Protein AF-A0A8U7MJH4-F1 (afdb_monomer)

Radius of gyration: 84.61 Å; Cα contacts (8 Å, |Δi|>4): 28; chains: 1; bounding box: 192×68×273 Å

Secondary structure (DSSP, 8-state):
--PPPPPPPPPPPPPPP-PPPPPPPP---PPPPP----------------------------------------------------------------STT--HHHHHHHHHHHHHHHHHHHHHHHHHHHHHHHHHHHHHHHHHHHHHHHHHHHHHHHHHHHHHHHHHHHHHHHHHHHHHHHHHHHHHHHHHHHHHHHHHHHHHHHHHHHHHHHHHHHHHHHHHHHHHHHHHHHHHHHHHHHHHHHHHHHHHHHHHHHHHHHHHHHHHHHHHHHHHHHHHHHHHHHHHHHHHHHHHHHHHHHHHHHHHHHHHHHHHHHHHHHHHHHHTTSTTS-----SSTTSTTTTHHHHHHHSHHHHHHHHHHHHHHHHHHHHHHHHHHHHHHHHHHHHHHHHHHHHHHHHHHHHHHHHHHHHHHHHHHHHHHHHHHHHHHHHHHHHHHHHHHHHHHHHHHHHHHHHHHHHHHHHHT--HHHHHHHHHHHHHHHHHHHHHHHHHHHHHHHHHHHHHHHHHHHHHHHHHTT--GGGGSS-------TT----SSTTTTT----

Structure (mmCIF, N/CA/C/O backbone):
data_AF-A0A8U7MJH4-F1
#
_entry.id   AF-A0A8U7MJH4-F1
#
loop_
_atom_site.group_PDB
_atom_site.id
_atom_site.type_symbol
_atom_site.label_atom_id
_atom_site.label_alt_id
_atom_site.label_comp_id
_atom_site.label_asym_id
_atom_site.label_entity_id
_atom_site.label_seq_id
_atom_site.pdbx_PDB_ins_code
_atom_site.Cartn_x
_atom_site.Cartn_y
_atom_site.Cartn_z
_atom_site.occupancy
_atom_site.B_iso_or_equiv
_atom_site.auth_seq_id
_atom_site.auth_comp_id
_atom_site.auth_asym_id
_atom_site.auth_atom_id
_atom_site.pdbx_PDB_model_num
ATOM 1 N N . MET A 1 1 ? -48.745 -32.312 51.266 1.00 41.28 1 MET A N 1
ATOM 2 C CA . MET A 1 1 ? -47.998 -32.911 50.142 1.00 41.28 1 MET A CA 1
ATOM 3 C C . MET A 1 1 ? -47.610 -31.808 49.167 1.00 41.28 1 MET A C 1
ATOM 5 O O . MET A 1 1 ? -48.481 -31.046 48.781 1.00 41.28 1 MET A O 1
ATOM 9 N N . SER A 1 2 ? -46.314 -31.743 48.843 1.00 38.47 2 SER A N 1
ATOM 10 C CA . SER A 1 2 ? -45.645 -30.949 47.789 1.00 38.47 2 SER A CA 1
ATOM 11 C C . SER A 1 2 ? -45.742 -29.407 47.838 1.00 38.47 2 SER A C 1
ATOM 13 O O . SER A 1 2 ? -46.790 -28.853 47.514 1.00 38.47 2 SER A O 1
ATOM 15 N N . PRO A 1 3 ? -44.639 -28.684 48.134 1.00 49.78 3 PRO A N 1
ATOM 16 C CA . PRO A 1 3 ? -44.556 -27.240 47.929 1.00 49.78 3 PRO A CA 1
ATOM 17 C C . PRO A 1 3 ? -44.145 -26.919 46.482 1.00 49.78 3 PRO A C 1
ATOM 19 O O . PRO A 1 3 ? -43.200 -27.500 45.945 1.00 49.78 3 PRO A O 1
ATOM 22 N N . ARG A 1 4 ? -44.866 -25.991 45.840 1.00 50.16 4 ARG A N 1
ATOM 23 C CA . ARG A 1 4 ? -44.539 -25.469 44.506 1.00 50.16 4 ARG A CA 1
ATOM 24 C C . ARG A 1 4 ? -43.528 -24.326 44.608 1.00 50.16 4 ARG A C 1
ATOM 26 O O . ARG A 1 4 ? -43.665 -23.424 45.427 1.00 50.16 4 ARG A O 1
ATOM 33 N N . LEU A 1 5 ? -42.527 -24.421 43.742 1.00 46.47 5 LEU A N 1
ATOM 34 C CA . LEU A 1 5 ? -41.413 -23.504 43.527 1.00 46.47 5 LEU A CA 1
ATOM 35 C C . LEU A 1 5 ? -41.892 -22.163 42.943 1.00 46.47 5 LEU A C 1
ATOM 37 O O . LEU A 1 5 ? -42.678 -22.150 41.997 1.00 46.47 5 LEU A O 1
ATOM 41 N N . PHE A 1 6 ? -41.366 -21.052 43.466 1.00 51.56 6 PHE A N 1
ATOM 42 C CA . PHE A 1 6 ? -41.415 -19.730 42.830 1.00 51.56 6 PHE A CA 1
ATOM 43 C C . PHE A 1 6 ? -40.125 -19.492 42.021 1.00 51.56 6 PHE A C 1
ATOM 45 O O . PHE A 1 6 ? -39.050 -19.866 42.498 1.00 51.56 6 PHE A O 1
ATOM 52 N N . PRO A 1 7 ? -40.186 -18.863 40.832 1.00 55.03 7 PRO A N 1
ATOM 53 C CA . PRO A 1 7 ? -38.997 -18.508 40.067 1.00 55.03 7 PRO A CA 1
ATOM 54 C C . PRO A 1 7 ? -38.360 -17.224 40.619 1.00 55.03 7 PRO A C 1
ATOM 56 O O . PRO A 1 7 ? -39.035 -16.221 40.848 1.00 55.03 7 PRO A O 1
ATOM 59 N N . VAL A 1 8 ? -37.044 -17.265 40.825 1.00 51.91 8 VAL A N 1
ATOM 60 C CA . VAL A 1 8 ? -36.211 -16.128 41.237 1.00 51.91 8 VAL A CA 1
ATOM 61 C C . VAL A 1 8 ? -35.670 -15.448 39.978 1.00 51.91 8 VAL A C 1
ATOM 63 O O . VAL A 1 8 ? -34.913 -16.059 39.227 1.00 51.91 8 VAL A O 1
ATOM 66 N N . SER A 1 9 ? -36.055 -14.193 39.746 1.00 53.16 9 SER A N 1
ATOM 67 C CA . SER A 1 9 ? -35.460 -13.334 38.711 1.00 53.16 9 SER A CA 1
ATOM 68 C C . SER A 1 9 ? -34.085 -12.803 39.157 1.00 53.16 9 SER A C 1
ATOM 70 O O . SER A 1 9 ? -33.887 -12.565 40.352 1.00 53.16 9 SER A O 1
ATOM 72 N N . PRO A 1 10 ? -33.128 -12.609 38.230 1.00 57.75 10 PRO A N 1
ATOM 73 C CA . PRO A 1 10 ? -31.751 -12.242 38.558 1.00 57.75 10 PRO A CA 1
ATOM 74 C C . PRO A 1 10 ? -31.627 -10.773 39.011 1.00 57.75 10 PRO A C 1
ATOM 76 O O . PRO A 1 10 ? -32.414 -9.927 38.580 1.00 57.75 10 PRO A O 1
ATOM 79 N N . PRO A 1 11 ? -30.636 -10.436 39.859 1.00 57.91 11 PRO A N 1
ATOM 80 C CA . PRO A 1 11 ? -30.396 -9.059 40.276 1.00 57.91 11 PRO A CA 1
ATOM 81 C C . PRO A 1 11 ? -29.789 -8.237 39.128 1.00 57.91 11 PRO A C 1
ATOM 83 O O . PRO A 1 11 ? -28.800 -8.642 38.519 1.00 57.91 11 PRO A O 1
ATOM 86 N N . GLY A 1 12 ? -30.379 -7.070 38.853 1.00 59.47 12 GLY A N 1
ATOM 87 C CA . GLY A 1 12 ? -29.838 -6.079 37.920 1.00 59.47 12 GLY A CA 1
ATOM 88 C C . GLY A 1 12 ? -28.499 -5.479 38.389 1.00 59.47 12 GLY A C 1
ATOM 89 O O . GLY A 1 12 ? -28.154 -5.571 39.573 1.00 59.47 12 GLY A O 1
ATOM 90 N N . PRO A 1 13 ? -27.725 -4.871 37.472 1.00 56.00 13 PRO A N 1
ATOM 91 C CA . PRO A 1 13 ? -26.376 -4.393 37.752 1.00 56.00 13 PRO A CA 1
ATOM 92 C C . PRO A 1 13 ? -26.390 -3.213 38.735 1.00 56.00 13 PRO A C 1
ATOM 94 O O . PRO A 1 13 ? -27.160 -2.265 38.587 1.00 56.00 13 PRO A O 1
ATOM 97 N N . ARG A 1 14 ? -25.519 -3.271 39.751 1.00 54.16 14 ARG A N 1
ATOM 98 C CA . ARG A 1 14 ? -25.287 -2.170 40.701 1.00 54.16 14 ARG A CA 1
ATOM 99 C C . ARG A 1 14 ? -24.421 -1.072 40.060 1.00 54.16 14 ARG A C 1
ATOM 101 O O . ARG A 1 14 ? -23.544 -1.397 39.260 1.00 54.16 14 ARG A O 1
ATOM 108 N N . PRO A 1 15 ? -24.616 0.207 40.429 1.00 50.19 15 PRO A N 1
ATOM 109 C CA . PRO A 1 15 ? -23.832 1.317 39.899 1.00 50.19 15 PRO A CA 1
ATOM 110 C C . PRO A 1 15 ? -22.370 1.240 40.362 1.00 50.19 15 PRO A C 1
ATOM 112 O O . PRO A 1 15 ? -22.078 0.997 41.534 1.00 50.19 15 PRO A O 1
ATOM 115 N N . VAL A 1 16 ? -21.457 1.445 39.413 1.00 55.38 16 VAL A N 1
ATOM 116 C CA . VAL A 1 16 ? -20.000 1.434 39.598 1.00 55.38 16 VAL A CA 1
ATOM 117 C C . VAL A 1 16 ? -19.566 2.727 40.309 1.00 55.38 16 VAL A C 1
ATOM 119 O O . VAL A 1 16 ? -19.952 3.806 39.856 1.00 55.38 16 VAL A O 1
ATOM 122 N N . PRO A 1 17 ? -18.758 2.683 41.385 1.00 49.22 17 PRO A N 1
ATOM 123 C CA . PRO A 1 17 ? -18.177 3.892 41.955 1.00 49.22 17 PRO A CA 1
ATOM 124 C C . PRO A 1 17 ? -17.066 4.428 41.040 1.00 49.22 17 PRO A C 1
ATOM 126 O O . PRO A 1 17 ? -16.209 3.677 40.569 1.00 49.22 17 PRO A O 1
ATOM 129 N N . SER A 1 18 ? -17.078 5.739 40.802 1.00 48.28 18 SER A N 1
ATOM 130 C CA . SER A 1 18 ? -16.076 6.474 40.026 1.00 48.28 18 SER A CA 1
ATOM 131 C C . SER A 1 18 ? -14.668 6.252 40.590 1.00 48.28 18 SER A C 1
ATOM 133 O O . SER A 1 18 ? -14.313 6.807 41.632 1.00 48.28 18 SER A O 1
ATOM 135 N N . ARG A 1 19 ? -13.853 5.446 39.901 1.00 45.50 19 ARG A N 1
ATOM 136 C CA . ARG A 1 19 ? -12.413 5.351 40.162 1.00 45.50 19 ARG A CA 1
ATOM 137 C C . ARG A 1 19 ? -11.730 6.605 39.619 1.00 45.50 19 ARG A C 1
ATOM 139 O O . ARG A 1 19 ? -11.799 6.889 38.427 1.00 45.50 19 ARG A O 1
ATOM 146 N N . SER A 1 20 ? -11.066 7.339 40.502 1.00 55.47 20 SER A N 1
ATOM 147 C CA . SER A 1 20 ? -10.070 8.349 40.150 1.00 55.47 20 SER A CA 1
ATOM 148 C C . SER A 1 20 ? -8.923 7.714 39.341 1.00 55.47 20 SER A C 1
ATOM 150 O O . SER A 1 20 ? -8.571 6.556 39.589 1.00 55.47 20 SER A O 1
ATOM 152 N N . PRO A 1 21 ? -8.337 8.430 38.362 1.00 57.84 21 PRO A N 1
ATOM 153 C CA . PRO A 1 21 ? -7.280 7.879 37.521 1.00 57.84 21 PRO A CA 1
ATOM 154 C C . PRO A 1 21 ? -5.986 7.656 38.328 1.00 57.84 21 PRO A C 1
ATOM 156 O O . PRO A 1 21 ? -5.675 8.451 39.222 1.00 57.84 21 PRO A O 1
ATOM 159 N N . PRO A 1 22 ? -5.210 6.596 38.033 1.00 51.22 22 PRO A N 1
ATOM 160 C CA . PRO A 1 22 ? -3.945 6.343 38.707 1.00 51.22 22 PRO A CA 1
ATOM 161 C C . PRO A 1 22 ? -2.913 7.419 38.349 1.00 51.22 22 PRO A C 1
ATOM 163 O O . PRO A 1 22 ? -2.775 7.834 37.199 1.00 51.22 22 PRO A O 1
ATOM 166 N N . ARG A 1 23 ? -2.174 7.864 39.368 1.00 54.50 23 ARG A N 1
ATOM 167 C CA . ARG A 1 23 ? -1.047 8.796 39.252 1.00 54.50 23 ARG A CA 1
ATOM 168 C C . ARG A 1 23 ? 0.053 8.154 38.385 1.00 54.50 23 ARG A C 1
ATOM 170 O O . ARG A 1 23 ? 0.379 6.992 38.636 1.00 54.50 23 ARG A O 1
ATOM 177 N N . PRO A 1 24 ? 0.643 8.862 37.406 1.00 56.78 24 PRO A N 1
ATOM 178 C CA . PRO A 1 24 ? 1.744 8.309 36.625 1.00 56.78 24 PRO A CA 1
ATOM 179 C C . PRO A 1 24 ? 2.999 8.120 37.503 1.00 56.78 24 PRO A C 1
ATOM 181 O O . PRO A 1 24 ? 3.220 8.913 38.427 1.00 56.78 24 PRO A O 1
ATOM 184 N N . PRO A 1 25 ? 3.819 7.082 37.247 1.00 56.34 25 PRO A N 1
ATOM 185 C CA . PRO A 1 25 ? 5.074 6.862 37.962 1.00 56.34 25 PRO A CA 1
ATOM 186 C C . PRO A 1 25 ? 6.102 7.969 37.650 1.00 56.34 25 PRO A C 1
ATOM 188 O O . PRO A 1 25 ? 6.000 8.632 36.614 1.00 56.34 25 PRO A O 1
ATOM 191 N N . PRO A 1 26 ? 7.091 8.197 38.536 1.00 49.91 26 PRO A N 1
ATOM 192 C CA . PRO A 1 26 ? 8.058 9.276 38.379 1.00 49.91 26 PRO A CA 1
ATOM 193 C C . PRO A 1 26 ? 8.938 9.062 37.143 1.00 49.91 26 PRO A C 1
ATOM 195 O O . PRO A 1 26 ? 9.491 7.984 36.926 1.00 49.91 26 PRO A O 1
ATOM 198 N N . VAL A 1 27 ? 9.076 10.125 36.350 1.00 44.22 27 VAL A N 1
ATOM 199 C CA . VAL A 1 27 ? 9.972 10.203 35.194 1.00 44.22 27 VAL A CA 1
ATOM 200 C C . VAL A 1 27 ? 11.413 10.083 35.689 1.00 44.22 27 VAL A C 1
ATOM 202 O O . VAL A 1 27 ? 11.950 10.997 36.313 1.00 44.22 27 VAL A O 1
ATOM 205 N N . SER A 1 28 ? 12.037 8.937 35.421 1.00 39.84 28 SER A N 1
ATOM 206 C CA . SER A 1 28 ? 13.483 8.765 35.532 1.00 39.84 28 SER A CA 1
ATOM 207 C C . SER A 1 28 ? 14.142 9.574 34.413 1.00 39.84 28 SER A C 1
ATOM 209 O O . SER A 1 28 ? 14.058 9.221 33.238 1.00 39.84 28 SER A O 1
ATOM 211 N N . LEU A 1 29 ? 14.752 10.702 34.777 1.00 46.44 29 LEU A N 1
ATOM 212 C CA . LEU A 1 29 ? 15.650 11.466 33.915 1.00 46.44 29 LEU A CA 1
ATOM 213 C C . LEU A 1 29 ? 16.957 10.678 33.753 1.00 46.44 29 LEU A C 1
ATOM 215 O O . LEU A 1 29 ? 17.906 10.864 34.511 1.00 46.44 29 LEU A O 1
ATOM 219 N N . ALA A 1 30 ? 16.993 9.783 32.768 1.00 41.97 30 ALA A N 1
ATOM 220 C CA . ALA A 1 30 ? 18.244 9.271 32.223 1.00 41.97 30 ALA A CA 1
ATOM 221 C C . ALA A 1 30 ? 18.791 10.289 31.197 1.00 41.97 30 ALA A C 1
ATOM 223 O O . ALA A 1 30 ? 18.026 10.755 30.347 1.00 41.97 30 ALA A O 1
ATOM 224 N N . PRO A 1 31 ? 20.079 10.673 31.260 1.00 54.75 31 PRO A N 1
ATOM 225 C CA . PRO A 1 31 ? 20.673 11.589 30.291 1.00 54.75 31 PRO A CA 1
ATOM 226 C C . PRO A 1 31 ? 20.821 10.908 28.916 1.00 54.75 31 PRO A C 1
ATOM 228 O O . PRO A 1 31 ? 20.979 9.685 28.852 1.00 54.75 31 PRO A O 1
ATOM 231 N N . PRO A 1 32 ? 20.783 11.667 27.805 1.00 48.38 32 PRO A N 1
ATOM 232 C CA . PRO A 1 32 ? 20.897 11.095 26.468 1.00 48.38 32 PRO A CA 1
ATOM 233 C C . PRO A 1 32 ? 22.314 10.542 26.228 1.00 48.38 32 PRO A C 1
ATOM 235 O O . PRO A 1 32 ? 23.291 11.159 26.665 1.00 48.38 32 PRO A O 1
ATOM 238 N N . PRO A 1 33 ? 22.468 9.416 25.508 1.00 42.12 33 PRO A N 1
ATOM 239 C CA . PRO A 1 33 ? 23.780 8.959 25.090 1.00 42.12 33 PRO A CA 1
ATOM 240 C C . PRO A 1 33 ? 24.308 9.866 23.971 1.00 42.12 33 PRO A C 1
ATOM 242 O O . PRO A 1 33 ? 23.606 10.190 23.012 1.00 42.12 33 PRO A O 1
ATOM 245 N N . LEU A 1 34 ? 25.570 10.272 24.104 1.00 49.06 34 LEU A N 1
ATOM 246 C CA . LEU A 1 34 ? 26.345 10.921 23.048 1.00 49.06 34 LEU A CA 1
ATOM 247 C C . LEU A 1 34 ? 26.405 10.012 21.804 1.00 49.06 34 LEU A C 1
ATOM 249 O O . LEU A 1 34 ? 26.525 8.792 21.959 1.00 49.06 34 LEU A O 1
ATOM 253 N N . PRO A 1 35 ? 26.382 10.558 20.574 1.00 41.16 35 PRO A N 1
ATOM 254 C CA . PRO A 1 35 ? 26.462 9.740 19.375 1.00 41.16 35 PRO A CA 1
ATOM 255 C C . PRO A 1 35 ? 27.897 9.229 19.193 1.00 41.16 35 PRO A C 1
ATOM 257 O O . PRO A 1 35 ? 28.789 9.927 18.710 1.00 41.16 35 PRO A O 1
ATOM 260 N N . GLY A 1 36 ? 28.111 7.983 19.609 1.00 35.75 36 GLY A N 1
ATOM 261 C CA . GLY A 1 36 ? 29.290 7.192 19.298 1.00 35.75 36 GLY A CA 1
ATOM 262 C C . GLY A 1 36 ? 29.222 6.666 17.866 1.00 35.75 36 GLY A C 1
ATOM 263 O O . GLY A 1 36 ? 28.275 5.994 17.470 1.00 35.75 36 GLY A O 1
ATOM 264 N N . ARG A 1 37 ? 30.263 6.992 17.104 1.00 42.25 37 ARG A N 1
ATOM 265 C CA . ARG A 1 37 ? 30.600 6.480 15.774 1.00 42.25 37 ARG A CA 1
ATOM 266 C C . ARG A 1 37 ? 30.411 4.958 15.657 1.00 42.25 37 ARG A C 1
ATOM 268 O O . ARG A 1 37 ? 31.052 4.215 16.396 1.00 42.25 37 ARG A O 1
ATOM 275 N N . SER A 1 38 ? 29.710 4.500 14.619 1.00 33.16 38 SER A N 1
ATOM 276 C CA . SER A 1 38 ? 30.221 3.415 13.771 1.00 33.16 38 SER A CA 1
ATOM 277 C C . SER A 1 38 ? 29.518 3.325 12.416 1.00 33.16 38 SER A C 1
ATOM 279 O O . SER A 1 38 ? 28.318 3.109 12.324 1.00 33.16 38 SER A O 1
ATOM 281 N N . VAL A 1 39 ? 30.350 3.496 11.387 1.00 39.19 39 VAL A N 1
ATOM 282 C CA . VAL A 1 39 ? 30.484 2.638 10.203 1.00 39.19 39 VAL A CA 1
ATOM 283 C C . VAL A 1 39 ? 29.197 2.284 9.441 1.00 39.19 39 VAL A C 1
ATOM 285 O O . VAL A 1 39 ? 28.595 1.238 9.654 1.00 39.19 39 VAL A O 1
ATOM 288 N N . ALA A 1 40 ? 28.864 3.114 8.446 1.00 34.31 40 ALA A N 1
ATOM 289 C CA . ALA A 1 40 ? 28.131 2.678 7.262 1.00 34.31 40 ALA A CA 1
ATOM 290 C C . ALA A 1 40 ? 29.134 2.192 6.198 1.00 34.31 40 ALA A C 1
ATOM 292 O O . ALA A 1 40 ? 29.913 2.970 5.648 1.00 34.31 40 ALA A O 1
ATOM 293 N N . LEU A 1 41 ? 29.110 0.886 5.943 1.00 39.72 41 LEU A N 1
ATOM 294 C CA . LEU A 1 41 ? 29.570 0.235 4.719 1.00 39.72 41 LEU A CA 1
ATOM 295 C C . LEU A 1 41 ? 28.382 0.247 3.751 1.00 39.72 41 LEU A C 1
ATOM 297 O O . LEU A 1 41 ? 27.364 -0.348 4.088 1.00 39.72 41 LEU A O 1
ATOM 301 N N . LEU A 1 42 ? 28.505 0.921 2.602 1.00 34.41 42 LEU A N 1
ATOM 302 C CA . LEU A 1 42 ? 27.901 0.564 1.306 1.00 34.41 42 LEU A CA 1
ATOM 303 C C . LEU A 1 42 ? 28.116 1.685 0.278 1.00 34.41 42 LEU A C 1
ATOM 305 O O . LEU A 1 42 ? 27.823 2.847 0.539 1.00 34.41 42 LEU A O 1
ATOM 309 N N . GLY A 1 43 ? 28.536 1.281 -0.922 1.00 33.72 43 GLY A N 1
ATOM 310 C CA . GLY A 1 43 ? 28.101 1.925 -2.162 1.00 33.72 43 GLY A CA 1
ATOM 311 C C . GLY A 1 43 ? 28.992 3.036 -2.695 1.00 33.72 43 GLY A C 1
ATOM 312 O O . GLY A 1 43 ? 28.658 4.212 -2.610 1.00 33.72 43 GLY A O 1
ATOM 313 N N . ALA A 1 44 ? 30.103 2.643 -3.311 1.00 33.88 44 ALA A N 1
ATOM 314 C CA . ALA A 1 44 ? 30.917 3.500 -4.155 1.00 33.88 44 ALA A CA 1
ATOM 315 C C . ALA A 1 44 ? 30.110 4.038 -5.356 1.00 33.88 44 ALA A C 1
ATOM 317 O O . ALA A 1 44 ? 29.807 3.298 -6.287 1.00 33.88 44 ALA A O 1
ATOM 318 N N . CYS A 1 45 ? 29.829 5.340 -5.359 1.00 31.94 45 CYS A N 1
ATOM 319 C CA . CYS A 1 45 ? 29.643 6.128 -6.575 1.00 31.94 45 CYS A CA 1
ATOM 320 C C . CYS A 1 45 ? 30.847 7.066 -6.689 1.00 31.94 45 CYS A C 1
ATOM 322 O O . CYS A 1 45 ? 31.096 7.879 -5.801 1.00 31.94 45 CYS A O 1
ATOM 324 N N . LEU A 1 46 ? 31.616 6.898 -7.766 1.00 39.81 46 LEU A N 1
ATOM 325 C CA . LEU A 1 46 ? 32.770 7.720 -8.117 1.00 39.81 46 LEU A CA 1
ATOM 326 C C . LEU A 1 46 ? 32.395 9.207 -8.250 1.00 39.81 46 LEU A C 1
ATOM 328 O O . LEU A 1 46 ? 31.490 9.528 -9.019 1.00 39.81 46 LEU A O 1
ATOM 332 N N . PRO A 1 47 ? 33.180 10.126 -7.667 1.00 34.78 47 PRO A N 1
ATOM 333 C CA . PRO A 1 47 ? 33.436 11.426 -8.258 1.00 34.78 47 PRO A CA 1
ATOM 334 C C . PRO A 1 47 ? 34.863 11.421 -8.821 1.00 34.78 47 PRO A C 1
ATOM 336 O O . PRO A 1 47 ? 35.845 11.288 -8.089 1.00 34.78 47 PRO A O 1
ATOM 339 N N . ALA A 1 48 ? 34.988 11.534 -10.142 1.00 34.22 48 ALA A N 1
ATOM 340 C CA . ALA A 1 48 ? 36.276 11.736 -10.789 1.00 34.22 48 ALA A CA 1
ATOM 341 C C . ALA A 1 48 ? 36.856 13.097 -10.361 1.00 34.22 48 ALA A C 1
ATOM 343 O O . ALA A 1 48 ? 36.254 14.146 -10.589 1.00 34.22 48 ALA A O 1
ATOM 344 N N . ALA A 1 49 ? 38.022 13.067 -9.718 1.00 33.44 49 ALA A N 1
ATOM 345 C CA . ALA A 1 49 ? 38.847 14.238 -9.450 1.00 33.44 49 ALA A CA 1
ATOM 346 C C . ALA A 1 49 ? 39.503 14.745 -10.751 1.00 33.44 49 ALA A C 1
ATOM 348 O O . ALA A 1 49 ? 39.867 13.924 -11.598 1.00 33.44 49 ALA A O 1
ATOM 349 N N . PRO A 1 50 ? 39.750 16.058 -10.905 1.00 38.72 50 PRO A N 1
ATOM 350 C CA . PRO A 1 50 ? 40.638 16.551 -11.941 1.00 38.72 50 PRO A CA 1
ATOM 351 C C . PRO A 1 50 ? 42.079 16.403 -11.440 1.00 38.72 50 PRO A C 1
ATOM 353 O O . PRO A 1 50 ? 42.560 17.186 -10.621 1.00 38.72 50 PRO A O 1
ATOM 356 N N . LEU A 1 51 ? 42.778 15.373 -11.914 1.00 34.75 51 LEU A N 1
ATOM 357 C CA . LEU A 1 51 ? 44.233 15.321 -11.826 1.00 34.75 51 LEU A CA 1
ATOM 358 C C . LEU A 1 51 ? 44.808 16.173 -12.958 1.00 34.75 51 LEU A C 1
ATOM 360 O O . LEU A 1 51 ? 44.949 15.723 -14.092 1.00 34.75 51 LEU A O 1
ATOM 364 N N . SER A 1 52 ? 45.155 17.413 -12.619 1.00 40.19 52 SER A N 1
ATOM 365 C CA . SER A 1 52 ? 46.179 18.166 -13.335 1.00 40.19 52 SER A CA 1
ATOM 366 C C . SER A 1 52 ? 47.498 17.407 -13.233 1.00 40.19 52 SER A C 1
ATOM 368 O O . SER A 1 52 ? 48.083 17.320 -12.154 1.00 40.19 52 SER A O 1
ATOM 370 N N . ARG A 1 53 ? 47.948 16.860 -14.362 1.00 36.91 53 ARG A N 1
ATOM 371 C CA . ARG A 1 53 ? 49.336 16.478 -14.625 1.00 36.91 53 ARG A CA 1
ATOM 372 C C . ARG A 1 53 ? 49.584 16.516 -16.133 1.00 36.91 53 ARG A C 1
ATOM 374 O O . ARG A 1 53 ? 49.139 15.650 -16.873 1.00 36.91 53 ARG A O 1
ATOM 381 N N . ASP A 1 54 ? 50.248 17.594 -16.529 1.00 30.94 54 ASP A N 1
ATOM 382 C CA . ASP A 1 54 ? 51.373 17.642 -17.458 1.00 30.94 54 ASP A CA 1
ATOM 383 C C . ASP A 1 54 ? 51.235 16.918 -18.808 1.00 30.94 54 ASP A C 1
ATOM 385 O O . ASP A 1 54 ? 51.615 15.762 -18.963 1.00 30.94 54 ASP A O 1
ATOM 389 N N . PHE A 1 55 ? 50.852 17.680 -19.837 1.00 30.55 55 PHE A N 1
ATOM 390 C CA . PHE A 1 55 ? 51.497 17.571 -21.148 1.00 30.55 55 PHE A CA 1
ATOM 391 C C . PHE A 1 55 ? 51.838 18.971 -21.659 1.00 30.55 55 PHE A C 1
ATOM 393 O O . PHE A 1 55 ? 51.091 19.639 -22.370 1.00 30.55 55 PHE A O 1
ATOM 400 N N . THR A 1 56 ? 53.002 19.426 -21.221 1.00 30.75 56 THR A N 1
ATOM 401 C CA . THR A 1 56 ? 53.742 20.547 -21.782 1.00 30.75 56 THR A CA 1
ATOM 402 C C . THR A 1 56 ? 54.230 20.135 -23.171 1.00 30.75 56 THR A C 1
ATOM 404 O O . THR A 1 56 ? 55.048 19.227 -23.279 1.00 30.75 56 THR A O 1
ATOM 407 N N . ILE A 1 57 ? 53.788 20.796 -24.242 1.00 30.86 57 ILE A N 1
ATOM 408 C CA . ILE A 1 57 ? 54.566 20.831 -25.488 1.00 30.86 57 ILE A CA 1
ATOM 409 C C . ILE A 1 57 ? 54.950 22.285 -25.725 1.00 30.86 57 ILE A C 1
ATOM 411 O O . ILE A 1 57 ? 54.141 23.130 -26.108 1.00 30.86 57 ILE A O 1
ATOM 415 N N . LEU A 1 58 ? 56.209 22.553 -25.381 1.00 32.09 58 LEU A N 1
ATOM 416 C CA . LEU A 1 58 ? 56.901 23.818 -25.534 1.00 32.09 58 LEU A CA 1
ATOM 417 C C . LEU A 1 58 ? 56.871 24.284 -26.993 1.00 32.09 58 LEU A C 1
ATOM 419 O O . LEU A 1 58 ? 57.338 23.591 -27.892 1.00 32.09 58 LEU A O 1
ATOM 423 N N . SER A 1 59 ? 56.429 25.520 -27.195 1.00 32.97 59 SER A N 1
ATOM 424 C CA . SER A 1 59 ? 56.838 26.344 -28.329 1.00 32.97 59 SER A CA 1
ATOM 425 C C . SER A 1 59 ? 57.893 27.337 -27.845 1.00 32.97 59 SER A C 1
ATOM 427 O O . SER A 1 59 ? 57.525 28.302 -27.178 1.00 32.97 59 SER A O 1
ATOM 429 N N . ARG A 1 60 ? 59.179 27.087 -28.153 1.00 35.03 60 ARG A N 1
ATOM 430 C CA . ARG A 1 60 ? 60.191 28.091 -28.568 1.00 35.03 60 ARG A CA 1
ATOM 431 C C . ARG A 1 60 ? 61.626 27.531 -28.680 1.00 35.03 60 ARG A C 1
ATOM 433 O O . ARG A 1 60 ? 62.157 26.991 -27.720 1.00 35.03 60 ARG A O 1
ATOM 440 N N . ASP A 1 61 ? 62.213 27.824 -29.847 1.00 30.31 61 ASP A N 1
ATOM 441 C CA . ASP A 1 61 ? 63.579 28.319 -30.118 1.00 30.31 61 ASP A CA 1
ATOM 442 C C . ASP A 1 61 ? 64.815 27.388 -30.326 1.00 30.31 61 ASP A C 1
ATOM 444 O O . ASP A 1 61 ? 65.391 26.858 -29.382 1.00 30.31 61 ASP A O 1
ATOM 448 N N . LEU A 1 62 ? 65.307 27.439 -31.593 1.00 30.92 62 LEU A N 1
ATOM 449 C CA . LEU A 1 62 ? 66.712 27.560 -32.094 1.00 30.92 62 LEU A CA 1
ATOM 450 C C . LEU A 1 62 ? 67.634 26.298 -32.149 1.00 30.92 62 LEU A C 1
ATOM 452 O O . LEU A 1 62 ? 67.352 25.308 -31.490 1.00 30.92 62 LEU A O 1
ATOM 456 N N . PRO A 1 63 ? 68.826 26.331 -32.809 1.00 45.22 63 PRO A N 1
ATOM 457 C CA . PRO A 1 63 ? 69.161 26.611 -34.224 1.00 45.22 63 PRO A CA 1
ATOM 458 C C . PRO A 1 63 ? 70.148 25.575 -34.864 1.00 45.22 63 PRO A C 1
ATOM 460 O O . PRO A 1 63 ? 70.752 24.758 -34.177 1.00 45.22 63 PRO A O 1
ATOM 463 N N . GLY A 1 64 ? 70.420 25.704 -36.177 1.00 28.14 64 GLY A N 1
ATOM 464 C CA . GLY A 1 64 ? 71.564 25.090 -36.898 1.00 28.14 64 GLY A CA 1
ATOM 465 C C . GLY A 1 64 ? 71.256 23.787 -37.662 1.00 28.14 64 GLY A C 1
ATOM 466 O O . GLY A 1 64 ? 70.356 23.058 -37.283 1.00 28.14 64 GLY A O 1
ATOM 467 N N . ARG A 1 65 ? 71.955 23.348 -38.715 1.00 29.11 65 ARG A N 1
ATOM 468 C CA . ARG A 1 65 ? 72.841 23.911 -39.757 1.00 29.11 65 ARG A CA 1
ATOM 469 C C . ARG A 1 65 ? 73.244 22.689 -40.617 1.00 29.11 65 ARG A C 1
ATOM 471 O O . ARG A 1 65 ? 73.824 21.777 -40.046 1.00 29.11 65 ARG A O 1
ATOM 478 N N . CYS A 1 66 ? 73.036 22.739 -41.945 1.00 31.62 66 CYS A N 1
ATOM 479 C CA . CYS A 1 66 ? 73.776 21.993 -43.000 1.00 31.62 66 CYS A CA 1
ATOM 480 C C . CYS A 1 66 ? 73.597 20.442 -43.069 1.00 31.62 66 CYS A C 1
ATOM 482 O O . CYS A 1 66 ? 73.288 19.833 -42.052 1.00 31.62 66 CYS A O 1
ATOM 484 N N . PRO A 1 67 ? 73.769 19.783 -44.246 1.00 38.38 67 PRO A N 1
ATOM 485 C CA . PRO A 1 67 ? 74.805 20.081 -45.240 1.00 38.38 67 PRO A CA 1
ATOM 486 C C . PRO A 1 67 ? 74.363 20.277 -46.699 1.00 38.38 67 PRO A C 1
ATOM 488 O O . PRO A 1 67 ? 73.600 19.510 -47.276 1.00 38.38 67 PRO A O 1
ATOM 491 N N . GLU A 1 68 ? 74.982 21.294 -47.303 1.00 32.56 68 GLU A N 1
ATOM 492 C CA . GLU A 1 68 ? 75.517 21.230 -48.663 1.00 32.56 68 GLU A CA 1
ATOM 493 C C . GLU A 1 68 ? 76.542 20.096 -48.773 1.00 32.56 68 GLU A C 1
ATOM 495 O O . GLU A 1 68 ? 77.397 19.947 -47.901 1.00 32.56 68 GLU A O 1
ATOM 500 N N . THR A 1 69 ? 76.514 19.358 -49.879 1.00 29.53 69 THR A N 1
ATOM 501 C CA . THR A 1 69 ? 77.697 18.880 -50.628 1.00 29.53 69 THR A CA 1
ATOM 502 C C . THR A 1 69 ? 77.162 18.236 -51.920 1.00 29.53 69 THR A C 1
ATOM 504 O O . THR A 1 69 ? 76.317 17.355 -51.847 1.00 29.53 69 THR A O 1
ATOM 507 N N . VAL A 1 70 ? 77.364 18.758 -53.137 1.00 28.14 70 VAL A N 1
ATOM 508 C CA . VAL A 1 70 ? 78.592 19.103 -53.893 1.00 28.14 70 VAL A CA 1
ATOM 509 C C . VAL A 1 70 ? 79.256 17.857 -54.522 1.00 28.14 70 VAL A C 1
ATOM 511 O O . VAL A 1 70 ? 80.155 17.292 -53.918 1.00 28.14 70 VAL A O 1
ATOM 514 N N . VAL A 1 71 ? 78.791 17.538 -55.757 1.00 39.06 71 VAL A N 1
ATOM 515 C CA . VAL A 1 71 ? 79.498 17.206 -57.048 1.00 39.06 71 VAL A CA 1
ATOM 516 C C . VAL A 1 71 ? 80.545 16.046 -57.038 1.00 39.06 71 VAL A C 1
ATOM 518 O O . VAL A 1 71 ? 80.754 15.480 -55.974 1.00 39.06 71 VAL A O 1
ATOM 521 N N . PRO A 1 72 ? 81.306 15.671 -58.114 1.00 55.72 72 PRO A N 1
ATOM 522 C CA . PRO A 1 72 ? 81.292 15.867 -59.596 1.00 55.72 72 PRO A CA 1
ATOM 523 C C . PRO A 1 72 ? 81.705 14.558 -60.356 1.00 55.72 72 PRO A C 1
ATOM 525 O O . PRO A 1 72 ? 81.413 13.495 -59.812 1.00 55.72 72 PRO A O 1
ATOM 528 N N . PRO A 1 73 ? 82.442 14.514 -61.506 1.00 51.84 73 PRO A N 1
ATOM 529 C CA . PRO A 1 73 ? 82.769 15.446 -62.625 1.00 51.84 73 PRO A CA 1
ATOM 530 C C . PRO A 1 73 ? 82.396 14.820 -64.017 1.00 51.84 73 PRO A C 1
ATOM 532 O O . PRO A 1 73 ? 81.799 13.756 -64.054 1.00 51.84 73 PRO A O 1
ATOM 535 N N . ALA A 1 74 ? 82.626 15.372 -65.220 1.00 26.98 74 ALA A N 1
ATOM 536 C CA . ALA A 1 74 ? 83.861 15.940 -65.755 1.00 26.98 74 ALA A CA 1
ATOM 537 C C . ALA A 1 74 ? 83.709 16.590 -67.153 1.00 26.98 74 ALA A C 1
ATOM 539 O O . ALA A 1 74 ? 82.882 16.180 -67.958 1.00 26.98 74 ALA A O 1
ATOM 540 N N . ALA A 1 75 ? 84.649 17.516 -67.399 1.00 27.47 75 ALA A N 1
ATOM 541 C CA . ALA A 1 75 ? 85.372 17.825 -68.645 1.00 27.47 75 ALA A CA 1
ATOM 542 C C . ALA A 1 75 ? 84.584 18.396 -69.848 1.00 27.47 75 ALA A C 1
ATOM 544 O O . ALA A 1 75 ? 83.787 17.723 -70.480 1.00 27.47 75 ALA A O 1
ATOM 545 N N . ALA A 1 76 ? 84.709 19.691 -70.158 1.00 26.05 76 ALA A N 1
ATOM 546 C CA . ALA A 1 76 ? 85.851 20.373 -70.799 1.00 26.05 76 ALA A CA 1
ATOM 547 C C . ALA A 1 76 ? 85.938 20.137 -72.318 1.00 26.05 76 ALA A C 1
ATOM 549 O O . ALA A 1 76 ? 86.212 19.032 -72.759 1.00 26.05 76 ALA A O 1
ATOM 550 N N . MET A 1 77 ? 85.793 21.215 -73.098 1.00 31.42 77 MET A N 1
ATOM 551 C CA . MET A 1 77 ? 86.831 21.768 -73.988 1.00 31.42 77 MET A CA 1
ATOM 552 C C . MET A 1 77 ? 86.210 22.802 -74.948 1.00 31.42 77 MET A C 1
ATOM 554 O O . MET A 1 77 ? 85.496 22.468 -75.884 1.00 31.42 77 MET A O 1
ATOM 558 N N . ALA A 1 78 ? 86.556 24.076 -74.750 1.00 32.50 78 ALA A N 1
ATOM 559 C CA . ALA A 1 78 ? 86.830 24.989 -75.868 1.00 32.50 78 ALA A CA 1
ATOM 560 C C . ALA A 1 78 ? 88.154 24.521 -76.533 1.00 32.50 78 ALA A C 1
ATOM 562 O O . ALA A 1 78 ? 88.917 23.836 -75.841 1.00 32.50 78 ALA A O 1
ATOM 563 N N . PRO A 1 79 ? 88.538 24.880 -77.783 1.00 38.31 79 PRO A N 1
ATOM 564 C CA . PRO A 1 79 ? 88.630 26.268 -78.275 1.00 38.31 79 PRO A CA 1
ATOM 565 C C . PRO A 1 79 ? 88.360 26.360 -79.816 1.00 38.31 79 PRO A C 1
ATOM 567 O O . PRO A 1 79 ? 87.865 25.408 -80.391 1.00 38.31 79 PRO A O 1
ATOM 570 N N . LYS A 1 80 ? 88.596 27.408 -80.621 1.00 27.78 80 LYS A N 1
ATOM 571 C CA . LYS A 1 80 ? 89.746 28.315 -80.747 1.00 27.78 80 LYS A CA 1
ATOM 572 C C . LYS A 1 80 ? 89.445 29.388 -81.818 1.00 27.78 80 LYS A C 1
ATOM 574 O O . LYS A 1 80 ? 88.686 29.176 -82.754 1.00 27.78 80 LYS A O 1
ATOM 579 N N . LYS A 1 81 ? 90.115 30.528 -81.646 1.00 27.97 81 LYS A N 1
ATOM 580 C CA . LYS A 1 81 ? 90.203 31.730 -82.495 1.00 27.97 81 LYS A CA 1
ATOM 581 C C . LYS A 1 81 ? 90.843 31.520 -83.887 1.00 27.97 81 LYS A C 1
ATOM 583 O O . LYS A 1 81 ? 91.623 30.588 -84.055 1.00 27.97 81 LYS A O 1
ATOM 588 N N . LYS A 1 82 ? 90.748 32.612 -84.680 1.00 24.17 82 LYS A N 1
ATOM 589 C CA . LYS A 1 82 ? 91.624 33.105 -85.782 1.00 24.17 82 LYS A CA 1
ATOM 590 C C . LYS A 1 82 ? 91.385 32.428 -87.137 1.00 24.17 82 LYS A C 1
ATOM 592 O O . LYS A 1 82 ? 91.056 31.263 -87.173 1.00 24.17 82 LYS A O 1
ATOM 597 N N . ALA A 1 83 ? 91.655 33.012 -88.298 1.00 25.00 83 ALA A N 1
ATOM 598 C CA . ALA A 1 83 ? 91.850 34.363 -88.830 1.00 25.00 83 ALA A CA 1
ATOM 599 C C . ALA A 1 83 ? 92.308 34.141 -90.293 1.00 25.00 83 ALA A C 1
ATOM 601 O O . ALA A 1 83 ? 93.052 33.200 -90.539 1.00 25.00 83 ALA A O 1
ATOM 602 N N . LYS A 1 84 ? 92.019 35.105 -91.177 1.00 23.88 84 LYS A N 1
ATOM 603 C CA . LYS A 1 84 ? 92.901 35.561 -92.277 1.00 23.88 84 LYS A CA 1
ATOM 604 C C . LYS A 1 84 ? 93.050 34.703 -93.558 1.00 23.88 84 LYS A C 1
ATOM 606 O O . LYS A 1 84 ? 93.762 33.712 -93.559 1.00 23.88 84 LYS A O 1
ATOM 611 N N . GLY A 1 85 ? 92.603 35.303 -94.673 1.00 23.28 85 GLY A N 1
ATOM 612 C CA . GLY A 1 85 ? 93.279 35.323 -95.990 1.00 23.28 85 GLY A CA 1
ATOM 613 C C . GLY A 1 85 ? 93.342 33.998 -96.760 1.00 23.28 85 GLY A C 1
ATOM 614 O O . GLY A 1 85 ? 93.067 32.945 -96.222 1.00 23.28 85 GLY A O 1
ATOM 615 N N . LYS A 1 86 ? 93.745 33.927 -98.026 1.00 23.84 86 LYS A N 1
ATOM 616 C CA . LYS A 1 86 ? 94.059 34.894 -99.083 1.00 23.84 86 LYS A CA 1
ATOM 617 C C . LYS A 1 86 ? 94.335 34.025 -100.320 1.00 23.84 86 LYS A C 1
ATOM 619 O O . LYS A 1 86 ? 95.220 33.185 -100.246 1.00 23.84 86 LYS A O 1
ATOM 624 N N . GLY A 1 87 ? 93.697 34.330 -101.448 1.00 22.27 87 GLY A N 1
ATOM 625 C CA . GLY A 1 87 ? 94.317 34.230 -102.773 1.00 22.27 87 GLY A CA 1
ATOM 626 C C . GLY A 1 87 ? 94.403 32.868 -103.470 1.00 22.27 87 GLY A C 1
ATOM 627 O O . GLY A 1 87 ? 94.330 31.807 -102.866 1.00 22.27 87 GLY A O 1
ATOM 628 N N . GLY A 1 88 ? 94.650 32.973 -104.778 1.00 25.44 88 GLY A N 1
ATOM 629 C CA . GLY A 1 88 ? 95.073 31.884 -105.662 1.00 25.44 88 GLY A CA 1
ATOM 630 C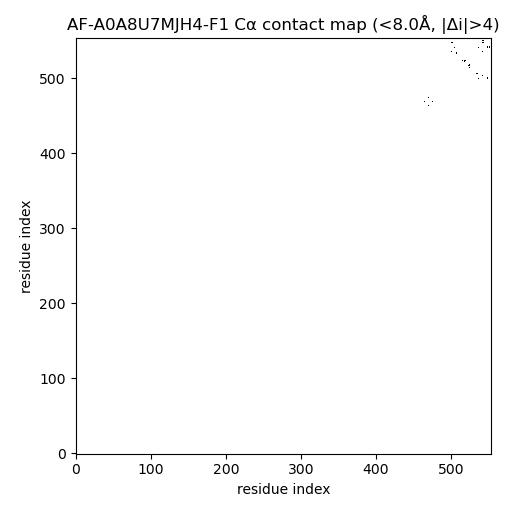 C . GLY A 1 88 ? 94.152 31.766 -106.870 1.00 25.44 88 GLY A C 1
ATOM 631 O O . GLY A 1 88 ? 93.109 31.151 -106.751 1.00 25.44 88 GLY A O 1
ATOM 632 N N . LYS A 1 89 ? 94.418 32.531 -107.943 1.00 25.17 89 LYS A N 1
ATOM 633 C CA . LYS A 1 89 ? 95.090 32.073 -109.190 1.00 25.17 89 LYS A CA 1
ATOM 634 C C . LYS A 1 89 ? 94.138 31.213 -110.037 1.00 25.17 89 LYS A C 1
ATOM 636 O O . LYS A 1 89 ? 93.744 30.155 -109.585 1.00 25.17 89 LYS A O 1
ATOM 641 N N . GLY A 1 90 ? 93.653 31.700 -111.185 1.00 31.62 90 GLY A N 1
ATOM 642 C CA . GLY A 1 90 ? 94.387 31.739 -112.472 1.00 31.62 90 GLY A CA 1
ATOM 643 C C . GLY A 1 90 ? 94.243 30.366 -113.158 1.00 31.62 90 GLY A C 1
ATOM 644 O O . GLY A 1 90 ? 94.329 29.385 -112.426 1.00 31.62 90 GLY A O 1
ATOM 645 N N . PRO A 1 91 ? 93.992 30.233 -114.477 1.00 34.88 91 PRO A N 1
ATOM 646 C CA . PRO A 1 91 ? 94.788 30.809 -115.581 1.00 34.88 91 PRO A CA 1
ATOM 647 C C . PRO A 1 91 ? 93.887 31.427 -116.695 1.00 34.88 91 PRO A C 1
ATOM 649 O O . PRO A 1 91 ? 92.683 31.224 -116.688 1.00 34.88 91 PRO A O 1
ATOM 652 N N . ALA A 1 92 ? 94.286 32.331 -117.596 1.00 31.19 92 ALA A N 1
ATOM 653 C CA . ALA A 1 92 ? 95.447 32.421 -118.488 1.00 31.19 92 ALA A CA 1
ATOM 654 C C . ALA A 1 92 ? 95.533 31.294 -119.537 1.00 31.19 92 ALA A C 1
ATOM 656 O O . ALA A 1 92 ? 96.286 30.348 -119.357 1.00 31.19 92 ALA A O 1
ATOM 657 N N . VAL A 1 93 ? 94.807 31.450 -120.648 1.00 35.03 93 VAL A N 1
ATOM 658 C CA . VAL A 1 93 ? 95.067 30.831 -121.967 1.00 35.03 93 VAL A CA 1
ATOM 659 C C . VAL A 1 93 ? 94.583 31.892 -122.973 1.00 35.03 93 VAL A C 1
ATOM 661 O O . VAL A 1 93 ? 93.408 32.237 -122.940 1.00 35.03 93 VAL A O 1
ATOM 664 N N . VAL A 1 94 ? 95.401 32.710 -123.646 1.00 29.03 94 VAL A N 1
ATOM 665 C CA . VAL A 1 94 ? 96.565 32.484 -124.528 1.00 29.03 94 VAL A CA 1
ATOM 666 C C . VAL A 1 94 ? 96.205 31.680 -125.778 1.00 29.03 94 VAL A C 1
ATOM 668 O O . VAL A 1 94 ? 95.857 30.513 -125.698 1.00 29.03 94 VAL A O 1
ATOM 671 N N . ASP A 1 95 ? 96.370 32.362 -126.910 1.00 29.98 95 ASP A N 1
ATOM 672 C CA . ASP A 1 95 ? 96.515 31.858 -128.273 1.00 29.98 95 ASP A CA 1
ATOM 673 C C . ASP A 1 95 ? 95.299 31.223 -128.952 1.00 29.98 95 ASP A C 1
ATOM 675 O O . ASP A 1 95 ? 95.151 30.010 -129.041 1.00 29.98 95 ASP A O 1
ATOM 679 N N . ALA A 1 96 ? 94.525 32.073 -129.630 1.00 34.31 96 ALA A N 1
ATOM 680 C CA . ALA A 1 96 ? 94.129 31.740 -130.992 1.00 34.31 96 ALA A CA 1
ATOM 681 C C . ALA A 1 96 ? 95.083 32.479 -131.935 1.00 34.31 96 ALA A C 1
ATOM 683 O O . ALA A 1 96 ? 95.012 33.694 -132.122 1.00 34.31 96 ALA A O 1
ATOM 684 N N . SER A 1 97 ? 96.032 31.712 -132.456 1.00 42.28 97 SER A N 1
ATOM 685 C CA . SER A 1 97 ? 96.983 32.080 -133.494 1.00 42.28 97 SER A CA 1
ATOM 686 C C . SER A 1 97 ? 96.246 32.708 -134.681 1.00 42.28 97 SER A C 1
ATOM 688 O O . SER A 1 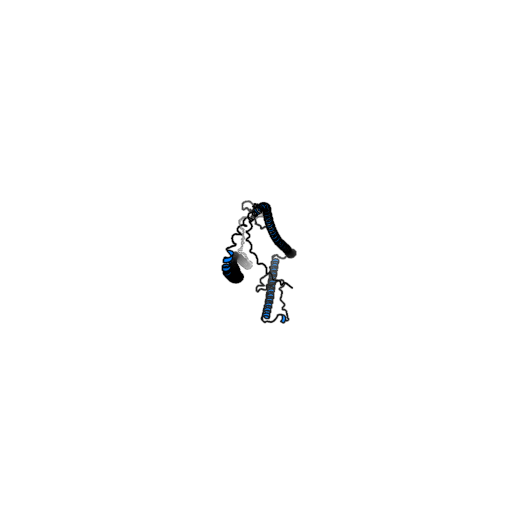97 ? 95.220 32.189 -135.126 1.00 42.28 97 SER A O 1
ATOM 690 N N . ALA A 1 98 ? 96.774 33.814 -135.211 1.00 36.78 98 ALA A N 1
ATOM 691 C CA . ALA A 1 98 ? 96.275 34.411 -136.443 1.00 36.78 98 ALA A CA 1
ATOM 692 C C . ALA A 1 98 ? 96.318 33.368 -137.585 1.00 36.78 98 ALA A C 1
ATOM 694 O O . ALA A 1 98 ? 97.334 32.685 -137.750 1.00 36.78 98 ALA A O 1
ATOM 695 N N . PRO A 1 99 ? 95.243 33.227 -138.379 1.00 51.09 99 PRO A N 1
ATOM 696 C CA . PRO A 1 99 ? 95.064 32.167 -139.373 1.00 51.09 99 PRO A CA 1
ATOM 697 C C . PRO A 1 99 ? 95.847 32.446 -140.666 1.00 51.09 99 PRO A C 1
ATOM 699 O O . PRO A 1 99 ? 95.355 32.203 -141.763 1.00 51.09 99 PRO A O 1
ATOM 702 N N . GLU A 1 100 ? 97.056 32.994 -140.564 1.00 50.50 100 GLU A N 1
ATOM 703 C CA . GLU A 1 100 ? 97.803 33.488 -141.726 1.00 50.50 100 GLU A CA 1
ATOM 704 C C . GLU A 1 100 ? 98.770 32.453 -142.319 1.00 50.50 100 GLU A C 1
ATOM 706 O O . GLU A 1 100 ? 99.388 32.729 -143.338 1.00 50.50 100 GLU A O 1
ATOM 711 N N . ASN A 1 101 ? 98.837 31.233 -141.763 1.00 49.50 101 ASN A N 1
ATOM 712 C CA . ASN A 1 101 ? 99.634 30.119 -142.307 1.00 49.50 101 ASN A CA 1
ATOM 713 C C . ASN A 1 101 ? 98.934 28.743 -142.203 1.00 49.50 101 ASN A C 1
ATOM 715 O O . ASN A 1 101 ? 99.591 27.726 -141.990 1.00 49.50 101 ASN A O 1
ATOM 719 N N . MET A 1 102 ? 97.602 28.693 -142.335 1.00 40.75 102 MET A N 1
ATOM 720 C CA . MET A 1 102 ? 96.829 27.438 -142.341 1.00 40.75 102 MET A CA 1
ATOM 721 C C . MET A 1 102 ? 96.279 27.157 -143.745 1.00 40.75 102 MET A C 1
ATOM 723 O O . MET A 1 102 ? 95.616 28.001 -144.344 1.00 40.75 102 MET A O 1
ATOM 727 N N . SER A 1 103 ? 96.551 25.967 -144.286 1.00 58.09 103 SER A N 1
ATOM 728 C CA . SER A 1 103 ? 96.029 25.541 -145.594 1.00 58.09 103 SER A CA 1
ATOM 729 C C . SER A 1 103 ? 94.495 25.394 -145.574 1.00 58.09 103 SER A C 1
ATOM 731 O O . SER A 1 103 ? 93.892 25.182 -144.520 1.00 58.09 103 SER A O 1
ATOM 733 N N . ARG A 1 104 ? 93.831 25.498 -146.739 1.00 64.12 104 ARG A N 1
ATOM 734 C CA . ARG A 1 104 ? 92.353 25.464 -146.864 1.00 64.12 104 ARG A CA 1
ATOM 735 C C . ARG A 1 104 ? 91.707 24.251 -146.173 1.00 64.12 104 ARG A C 1
ATOM 737 O O . ARG A 1 104 ? 90.617 24.383 -145.626 1.00 64.12 104 ARG A O 1
ATOM 744 N N . GLU A 1 105 ? 92.376 23.101 -146.175 1.00 65.00 105 GLU A N 1
ATOM 745 C CA . GLU A 1 105 ? 91.911 21.873 -145.512 1.00 65.00 105 GLU A CA 1
ATOM 746 C C . GLU A 1 105 ? 92.042 21.955 -143.981 1.00 65.00 105 GLU A C 1
ATOM 748 O O . GLU A 1 105 ? 91.110 21.600 -143.262 1.00 65.00 105 GLU A O 1
ATOM 753 N N . GLN A 1 106 ? 93.124 22.550 -143.471 1.00 63.00 106 GLN A N 1
ATOM 754 C CA . GLN A 1 106 ? 93.334 22.759 -142.032 1.00 63.00 106 GLN A CA 1
ATOM 755 C C . GLN A 1 106 ? 92.359 23.788 -141.432 1.00 63.00 106 GLN A C 1
ATOM 757 O O . GLN A 1 106 ? 91.959 23.657 -140.275 1.00 63.00 106 GLN A O 1
ATOM 762 N N . LEU A 1 107 ? 91.919 24.784 -142.212 1.00 62.47 107 LEU A N 1
ATOM 763 C CA . LEU A 1 107 ? 90.869 25.730 -141.802 1.00 62.47 107 LEU A CA 1
ATOM 764 C C . LEU A 1 107 ? 89.480 25.075 -141.730 1.00 62.47 107 LEU A C 1
ATOM 766 O O . LEU A 1 107 ? 88.688 25.416 -140.848 1.00 62.47 107 LEU A O 1
ATOM 770 N N . LEU A 1 108 ? 89.179 24.123 -142.620 1.00 72.19 108 LEU A N 1
ATOM 771 C CA . LEU A 1 108 ? 87.926 23.361 -142.571 1.00 72.19 108 LEU A CA 1
ATOM 772 C C . LEU A 1 108 ? 87.896 22.423 -141.360 1.00 72.19 108 LEU A C 1
ATOM 774 O O . LEU A 1 108 ? 86.903 22.422 -140.636 1.00 72.19 108 LEU A O 1
ATOM 778 N N . GLU A 1 109 ? 88.988 21.710 -141.075 1.00 74.06 109 GLU A N 1
ATOM 779 C CA . GLU A 1 109 ? 89.105 20.890 -139.861 1.00 74.06 109 GLU A CA 1
ATOM 780 C C . GLU A 1 109 ? 89.021 21.724 -138.579 1.00 74.06 109 GLU A C 1
ATOM 782 O O . GLU A 1 109 ? 88.335 21.331 -137.639 1.00 74.06 109 GLU A O 1
ATOM 787 N N . HIS A 1 110 ? 89.650 22.903 -138.538 1.00 71.62 110 HIS A N 1
ATOM 788 C CA . HIS A 1 110 ? 89.525 23.826 -137.407 1.00 71.62 110 HIS A CA 1
ATOM 789 C C . HIS A 1 110 ? 88.081 24.323 -137.231 1.00 71.62 110 HIS A C 1
ATOM 791 O O . HIS A 1 110 ? 87.586 24.420 -136.113 1.00 71.62 110 HIS A O 1
ATOM 797 N N . THR A 1 111 ? 87.363 24.570 -138.331 1.00 76.12 111 THR A N 1
ATOM 798 C CA . THR A 1 111 ? 85.940 24.947 -138.287 1.00 76.12 111 THR A CA 1
ATOM 799 C C . THR A 1 111 ? 85.060 23.802 -137.772 1.00 76.12 111 THR A C 1
ATOM 801 O O . THR A 1 111 ? 84.100 24.054 -137.046 1.00 76.12 111 THR A O 1
ATOM 804 N N . VAL A 1 112 ? 85.372 22.549 -138.121 1.00 82.19 112 VAL A N 1
ATOM 805 C CA . VAL A 1 112 ? 84.670 21.362 -137.602 1.00 82.19 112 VAL A CA 1
ATOM 806 C C . VAL A 1 112 ? 84.967 21.162 -136.116 1.00 82.19 112 VAL A C 1
ATOM 808 O O . VAL A 1 112 ? 84.022 21.021 -135.347 1.00 82.19 112 VAL A O 1
ATOM 811 N N . ARG A 1 113 ? 86.234 21.265 -135.687 1.00 79.75 113 ARG A N 1
ATOM 812 C CA . ARG A 1 113 ? 86.614 21.197 -134.263 1.00 79.75 113 ARG A CA 1
ATOM 813 C C . ARG A 1 113 ? 85.919 22.276 -133.437 1.00 79.75 113 ARG A C 1
ATOM 815 O O . ARG A 1 113 ? 85.301 21.945 -132.436 1.00 79.75 113 ARG A O 1
ATOM 822 N N . LEU A 1 114 ? 85.902 23.527 -133.906 1.00 78.94 114 LEU A N 1
ATOM 823 C CA . LEU A 1 114 ? 85.177 24.615 -133.238 1.00 78.94 114 LEU A CA 1
ATOM 824 C C . LEU A 1 114 ? 83.660 24.372 -133.170 1.00 78.94 114 LEU A C 1
ATOM 826 O O . LEU A 1 114 ? 83.018 24.787 -132.210 1.00 78.94 114 LEU A O 1
ATOM 830 N N . ARG A 1 115 ? 83.056 23.710 -134.169 1.00 81.81 115 ARG A N 1
ATOM 831 C CA . ARG A 1 115 ? 81.632 23.328 -134.121 1.00 81.81 115 ARG A CA 1
ATOM 832 C C . ARG A 1 115 ? 81.376 22.201 -133.127 1.00 81.81 115 ARG A C 1
ATOM 834 O O . ARG A 1 115 ? 80.416 22.286 -132.372 1.00 81.81 115 ARG A O 1
ATOM 841 N N . GLU A 1 116 ? 82.229 21.184 -133.101 1.00 83.12 116 GLU A N 1
ATOM 842 C CA . GLU A 1 116 ? 82.151 20.090 -132.128 1.00 83.12 116 GLU A CA 1
ATOM 843 C C . GLU A 1 116 ? 82.401 20.583 -130.697 1.00 83.12 116 GLU A C 1
ATOM 845 O O . GLU A 1 116 ? 81.739 20.132 -129.766 1.00 83.12 116 GLU A O 1
ATOM 850 N N . GLU A 1 117 ? 83.326 21.524 -130.506 1.00 79.00 117 GLU A N 1
ATOM 851 C CA . GLU A 1 117 ? 83.559 22.227 -129.240 1.00 79.00 117 GLU A CA 1
ATOM 852 C C . GLU A 1 117 ? 82.346 23.062 -128.837 1.00 79.00 117 GLU A C 1
ATOM 854 O O . GLU A 1 117 ? 81.871 22.916 -127.714 1.00 79.00 117 GLU A O 1
ATOM 859 N N . LEU A 1 118 ? 81.759 23.827 -129.761 1.00 83.69 118 LEU A N 1
ATOM 860 C CA . LEU A 1 118 ? 80.530 24.577 -129.506 1.00 83.69 118 LEU A CA 1
ATOM 861 C C . LEU A 1 118 ? 79.357 23.660 -129.120 1.00 83.69 118 LEU A C 1
ATOM 863 O O . LEU A 1 118 ? 78.585 23.989 -128.219 1.00 83.69 118 LEU A O 1
ATOM 867 N N . ASP A 1 119 ? 79.194 22.519 -129.790 1.00 84.75 119 ASP A N 1
ATOM 868 C CA . ASP A 1 119 ? 78.121 21.569 -129.488 1.00 84.75 119 ASP A CA 1
ATOM 869 C C . ASP A 1 119 ? 78.367 20.815 -128.173 1.00 84.75 119 ASP A C 1
ATOM 871 O O . ASP A 1 119 ? 77.416 20.583 -127.422 1.00 84.75 119 ASP A O 1
ATOM 875 N N . ARG A 1 120 ? 79.626 20.523 -127.826 1.00 87.00 120 ARG A N 1
ATOM 876 C CA . ARG A 1 120 ? 80.006 19.976 -126.515 1.00 87.00 120 ARG A CA 1
ATOM 877 C C . ARG A 1 120 ? 79.748 20.978 -125.393 1.00 87.00 120 ARG A C 1
ATOM 879 O O . ARG A 1 120 ? 79.071 20.635 -124.431 1.00 87.00 120 ARG A O 1
ATOM 886 N N . GLU A 1 121 ? 80.165 22.233 -125.549 1.00 81.38 121 GLU A N 1
ATOM 887 C CA . GLU A 1 121 ? 79.875 23.302 -124.585 1.00 81.38 121 GLU A CA 1
ATOM 888 C C . GLU A 1 121 ? 78.363 23.532 -124.417 1.00 81.38 121 GLU A C 1
ATOM 890 O O . GLU A 1 121 ? 77.884 23.818 -123.317 1.00 81.38 121 GLU A O 1
ATOM 895 N N . ARG A 1 122 ? 77.570 23.383 -125.489 1.00 86.81 122 ARG A N 1
ATOM 896 C CA . ARG A 1 122 ? 76.098 23.436 -125.418 1.00 86.81 122 ARG A CA 1
ATOM 897 C C . ARG A 1 122 ? 75.514 22.263 -124.635 1.00 86.81 122 ARG A C 1
ATOM 899 O O . ARG A 1 122 ? 74.597 22.480 -123.843 1.00 86.81 122 ARG A O 1
ATOM 906 N N . GLN A 1 123 ? 76.014 21.048 -124.853 1.00 84.81 123 GLN A N 1
ATOM 907 C CA . GLN A 1 123 ? 75.596 19.854 -124.112 1.00 84.81 123 GLN A CA 1
ATOM 908 C C . GLN A 1 123 ? 75.973 19.959 -122.632 1.00 84.81 123 GLN A C 1
ATOM 910 O O . GLN A 1 123 ? 75.132 19.701 -121.775 1.00 84.81 123 GLN A O 1
ATOM 915 N N . GLU A 1 124 ? 77.186 20.414 -122.324 1.00 84.31 124 GLU A N 1
ATOM 916 C CA . GLU A 1 124 ? 77.646 20.658 -120.957 1.00 84.31 124 GLU A CA 1
ATOM 917 C C . GLU A 1 124 ? 76.806 21.740 -120.280 1.00 84.31 124 GLU A C 1
ATOM 919 O O . GLU A 1 124 ? 76.296 21.517 -119.186 1.00 84.31 124 GLU A O 1
ATOM 924 N N . ARG A 1 125 ? 76.549 22.873 -120.949 1.00 87.00 125 ARG A N 1
ATOM 925 C CA . ARG A 1 125 ? 75.642 23.910 -120.433 1.00 87.00 125 ARG A CA 1
ATOM 926 C C . ARG A 1 125 ? 74.250 23.352 -120.154 1.00 87.00 125 ARG A C 1
ATOM 928 O O . ARG A 1 125 ? 73.670 23.687 -119.129 1.00 87.00 125 ARG A O 1
ATOM 935 N N . ASN A 1 126 ? 73.710 22.515 -121.040 1.00 90.38 126 ASN A N 1
ATOM 936 C CA . ASN A 1 126 ? 72.412 21.875 -120.834 1.00 90.38 126 ASN A CA 1
ATOM 937 C C . ASN A 1 126 ? 72.439 20.928 -119.620 1.00 90.38 126 ASN A C 1
ATOM 939 O O . ASN A 1 126 ? 71.571 21.032 -118.757 1.00 90.38 126 ASN A O 1
ATOM 943 N N . SER A 1 127 ? 73.473 20.090 -119.496 1.00 90.06 127 SER A N 1
ATOM 944 C CA . SER A 1 127 ? 73.688 19.210 -118.340 1.00 90.06 127 SER A CA 1
ATOM 945 C C . SER A 1 127 ? 73.770 20.003 -117.035 1.00 90.06 127 SER A C 1
ATOM 947 O O . SER A 1 127 ? 73.027 19.724 -116.097 1.00 90.06 127 SER A O 1
ATOM 949 N N . PHE A 1 128 ? 74.590 21.056 -116.992 1.00 89.38 128 PHE A N 1
ATOM 950 C CA . PHE A 1 128 ? 74.695 21.945 -115.836 1.00 89.38 128 PHE A CA 1
ATOM 951 C C . PHE A 1 128 ? 73.381 22.670 -115.542 1.00 89.38 128 PHE A C 1
ATOM 953 O O . PHE A 1 128 ? 73.043 22.867 -114.379 1.00 89.38 128 PHE A O 1
ATOM 960 N N . GLN A 1 129 ? 72.605 23.046 -116.562 1.00 90.19 129 GLN A N 1
ATOM 961 C CA . GLN A 1 129 ? 71.286 23.645 -116.368 1.00 90.19 129 GLN A CA 1
ATOM 962 C C . GLN A 1 129 ? 70.315 22.645 -115.724 1.00 90.19 129 GLN A C 1
ATOM 964 O O . GLN A 1 129 ? 69.588 23.009 -114.803 1.00 90.19 129 GLN A O 1
ATOM 969 N N . LEU A 1 130 ? 70.309 21.385 -116.173 1.00 90.94 130 LEU A N 1
ATOM 970 C CA . LEU A 1 130 ? 69.484 20.322 -115.595 1.00 90.94 130 LEU A CA 1
ATOM 971 C C . LEU A 1 130 ? 69.902 19.995 -114.158 1.00 90.94 130 LEU A C 1
ATOM 973 O O . LEU A 1 130 ? 69.035 19.838 -113.300 1.00 90.94 130 LEU A O 1
ATOM 977 N N . GLU A 1 131 ? 71.202 19.939 -113.871 1.00 89.31 131 GLU A N 1
ATOM 978 C CA . GLU A 1 131 ? 71.725 19.747 -112.516 1.00 89.31 131 GLU A CA 1
ATOM 979 C C . GLU A 1 131 ? 71.386 20.926 -111.601 1.00 89.31 131 GLU A C 1
ATOM 981 O O . GLU A 1 131 ? 70.885 20.707 -110.499 1.00 89.31 131 GLU A O 1
ATOM 986 N N . CYS A 1 132 ? 71.561 22.167 -112.065 1.00 92.25 132 CYS A N 1
ATOM 987 C CA . CYS A 1 132 ? 71.147 23.369 -111.341 1.00 92.25 132 CYS A CA 1
ATOM 988 C C . CYS A 1 132 ? 69.643 23.356 -111.053 1.00 92.25 132 CYS A C 1
ATOM 990 O O . CYS A 1 132 ? 69.246 23.555 -109.909 1.00 92.25 132 CYS A O 1
ATOM 992 N N . ASN A 1 133 ? 68.807 23.054 -112.052 1.00 92.75 133 ASN A N 1
ATOM 993 C CA . ASN A 1 133 ? 67.356 22.943 -111.880 1.00 92.75 133 ASN A CA 1
ATOM 994 C C . ASN A 1 133 ? 66.988 21.821 -110.896 1.00 92.75 133 ASN A C 1
ATOM 996 O O . ASN A 1 133 ? 66.078 21.978 -110.084 1.00 92.75 133 ASN A O 1
ATOM 1000 N N . ARG A 1 134 ? 67.703 20.691 -110.931 1.00 93.25 134 ARG A N 1
ATOM 1001 C CA . ARG A 1 134 ? 67.497 19.564 -110.012 1.00 93.25 134 ARG A CA 1
ATOM 1002 C C . ARG A 1 134 ? 67.881 19.927 -108.579 1.00 93.25 134 ARG A C 1
ATOM 1004 O O . ARG A 1 134 ? 67.116 19.645 -107.661 1.00 93.25 134 ARG A O 1
ATOM 1011 N N . ILE A 1 135 ? 69.028 20.575 -108.381 1.00 93.00 135 ILE A N 1
ATOM 1012 C CA . ILE A 1 135 ? 69.470 21.077 -107.073 1.00 93.00 135 ILE A CA 1
ATOM 1013 C C . ILE A 1 135 ? 68.493 22.136 -106.560 1.00 93.00 135 ILE A C 1
ATOM 1015 O O . ILE A 1 135 ? 68.111 22.091 -105.394 1.00 93.00 135 ILE A O 1
ATOM 1019 N N . GLN A 1 136 ? 68.039 23.044 -107.425 1.00 93.50 136 GLN A N 1
ATOM 1020 C CA . GLN A 1 136 ? 67.052 24.059 -107.076 1.00 93.50 136 GLN A CA 1
ATOM 1021 C C . GLN A 1 136 ? 65.716 23.424 -106.669 1.00 93.50 136 GLN A C 1
ATOM 1023 O O . GLN A 1 136 ? 65.160 23.804 -105.645 1.00 93.50 136 GLN A O 1
ATOM 1028 N N . SER A 1 137 ? 65.244 22.402 -107.388 1.00 93.56 137 SER A N 1
ATOM 1029 C CA . SER A 1 137 ? 64.037 21.652 -107.022 1.00 93.56 137 SER A CA 1
ATOM 1030 C C . SER A 1 137 ? 64.185 20.941 -105.673 1.00 93.56 137 SER A C 1
ATOM 1032 O O . SER A 1 137 ? 63.307 21.073 -104.821 1.00 93.56 137 SER A O 1
ATOM 1034 N N . TYR A 1 138 ? 65.308 20.254 -105.420 1.00 95.06 138 TYR A N 1
ATOM 1035 C CA . TYR A 1 138 ? 65.573 19.650 -104.109 1.00 95.06 138 TYR A CA 1
ATOM 1036 C C . TYR A 1 138 ? 65.641 20.696 -102.996 1.00 95.06 138 TYR A C 1
ATOM 1038 O O . TYR A 1 138 ? 65.106 20.473 -101.911 1.00 95.06 138 TYR A O 1
ATOM 1046 N N . TRP A 1 139 ? 66.263 21.846 -103.251 1.00 95.56 139 TRP A N 1
ATOM 1047 C CA . TRP A 1 139 ? 66.311 22.942 -102.292 1.00 95.56 139 TRP A CA 1
ATOM 1048 C C . TRP A 1 139 ? 64.916 23.509 -102.006 1.00 95.56 139 TRP A C 1
ATOM 1050 O O . TRP A 1 139 ? 64.569 23.713 -100.849 1.00 95.56 139 TRP A O 1
ATOM 1060 N N . GLU A 1 140 ? 64.077 23.707 -103.022 1.00 94.69 140 GLU A N 1
ATOM 1061 C CA . GLU A 1 140 ? 62.699 24.177 -102.843 1.00 94.69 140 GLU A CA 1
ATOM 1062 C C . GLU A 1 140 ? 61.830 23.162 -102.088 1.00 94.69 140 GLU A C 1
ATOM 1064 O O . GLU A 1 140 ? 61.037 23.561 -101.235 1.00 94.69 140 GLU A O 1
ATOM 1069 N N . ILE A 1 141 ? 61.985 21.861 -102.365 1.00 95.19 141 ILE A N 1
ATOM 1070 C CA . ILE A 1 141 ? 61.289 20.782 -101.645 1.00 95.19 141 ILE A CA 1
ATOM 1071 C C . ILE A 1 141 ? 61.727 20.750 -100.182 1.00 95.19 141 ILE A C 1
ATOM 1073 O O . ILE A 1 141 ? 60.884 20.882 -99.304 1.00 95.19 141 ILE A O 1
ATOM 1077 N N . THR A 1 142 ? 63.030 20.660 -99.914 1.00 93.94 142 THR A N 1
ATOM 1078 C CA . THR A 1 142 ? 63.557 20.605 -98.539 1.00 93.94 142 THR A CA 1
ATOM 1079 C C . THR A 1 142 ? 63.274 21.884 -97.752 1.00 93.94 142 THR A C 1
ATOM 1081 O O . THR A 1 142 ? 63.005 21.824 -96.554 1.00 93.94 142 THR A O 1
ATOM 1084 N N . ARG A 1 143 ? 63.269 23.054 -98.408 1.00 95.50 143 ARG A N 1
ATOM 1085 C CA . ARG A 1 143 ? 62.832 24.316 -97.796 1.00 95.50 143 ARG A CA 1
ATOM 1086 C C . ARG A 1 143 ? 61.356 24.255 -97.403 1.00 95.50 143 ARG A C 1
ATOM 1088 O O . ARG A 1 143 ? 61.035 24.635 -96.281 1.00 95.50 143 ARG A O 1
ATOM 1095 N N . ARG A 1 144 ? 60.483 23.758 -98.287 1.00 96.06 144 ARG A N 1
ATOM 1096 C CA . ARG A 1 144 ? 59.048 23.594 -98.007 1.00 96.06 144 ARG A CA 1
ATOM 1097 C C . ARG A 1 144 ? 58.806 22.592 -96.879 1.00 96.06 144 ARG A C 1
ATOM 1099 O O . ARG A 1 144 ? 58.083 22.913 -95.951 1.00 96.06 144 ARG A O 1
ATOM 1106 N N . GLU A 1 145 ? 59.470 21.438 -96.901 1.00 94.88 145 GLU A N 1
ATOM 1107 C CA . GLU A 1 145 ? 59.394 20.435 -95.828 1.00 94.88 145 GLU A CA 1
ATOM 1108 C C . GLU A 1 145 ? 59.867 21.009 -94.485 1.00 94.88 145 GLU A C 1
ATOM 1110 O O . GLU A 1 145 ? 59.258 20.764 -93.446 1.00 94.88 145 GLU A O 1
ATOM 1115 N N . LEU A 1 146 ? 60.930 21.820 -94.483 1.00 94.69 146 LEU A N 1
ATOM 1116 C CA . LEU A 1 146 ? 61.390 22.510 -93.280 1.00 94.69 146 LEU A CA 1
ATOM 1117 C C . LEU A 1 146 ? 60.360 23.533 -92.779 1.00 94.69 146 LEU A C 1
ATOM 1119 O O . LEU A 1 146 ? 60.157 23.648 -91.571 1.00 94.69 146 LEU A O 1
ATOM 1123 N N . GLU A 1 147 ? 59.739 24.296 -93.678 1.00 95.31 147 GLU A N 1
ATOM 1124 C CA . GLU A 1 147 ? 58.663 25.239 -93.349 1.00 95.31 147 GLU A CA 1
ATOM 1125 C C . GLU A 1 147 ? 57.429 24.508 -92.791 1.00 95.31 147 GLU A C 1
ATOM 1127 O O . GLU A 1 147 ? 56.901 24.921 -91.759 1.00 95.31 147 GLU A O 1
ATOM 1132 N N . GLU A 1 148 ? 57.035 23.379 -93.384 1.00 95.06 148 GLU A N 1
ATOM 1133 C CA . GLU A 1 148 ? 55.959 22.505 -92.900 1.00 95.06 148 GLU A CA 1
ATOM 1134 C C . GLU A 1 148 ? 56.276 21.935 -91.515 1.00 95.06 148 GLU A C 1
ATOM 1136 O O . GLU A 1 148 ? 55.457 22.047 -90.606 1.00 95.06 148 GLU A O 1
ATOM 1141 N N . LYS A 1 149 ? 57.487 21.407 -91.292 1.00 94.38 149 LYS A N 1
ATOM 1142 C CA . LYS A 1 149 ? 57.894 20.889 -89.975 1.00 94.38 149 LYS A CA 1
ATOM 1143 C C . LYS A 1 149 ? 57.977 21.975 -88.911 1.00 94.38 149 LYS A C 1
ATOM 1145 O O . LYS A 1 149 ? 57.617 21.730 -87.763 1.00 94.38 149 LYS A O 1
ATOM 1150 N N . LYS A 1 150 ? 58.398 23.188 -89.275 1.00 94.56 150 LYS A N 1
ATOM 1151 C CA . LYS A 1 150 ? 58.333 24.347 -88.371 1.00 94.56 150 LYS A CA 1
ATOM 1152 C C . LYS A 1 150 ? 56.889 24.702 -88.018 1.00 94.56 150 LYS A C 1
ATOM 1154 O O . LYS A 1 150 ? 56.620 24.980 -86.854 1.00 94.56 150 LYS A O 1
ATOM 1159 N N . ALA A 1 151 ? 55.972 24.670 -88.985 1.00 95.31 151 ALA A N 1
ATOM 1160 C CA . ALA A 1 151 ? 54.553 24.914 -88.739 1.00 95.31 151 ALA A CA 1
ATOM 1161 C C . ALA A 1 151 ? 53.915 23.807 -87.876 1.00 95.31 151 ALA A C 1
ATOM 1163 O O . ALA A 1 151 ? 53.161 24.114 -86.957 1.00 95.31 151 ALA A O 1
ATOM 1164 N N . GLU A 1 152 ? 54.257 22.536 -88.112 1.00 94.44 152 GLU A N 1
ATOM 1165 C CA . GLU A 1 152 ? 53.829 21.404 -87.279 1.00 94.44 152 GLU A CA 1
ATOM 1166 C C . GLU A 1 152 ? 54.307 21.553 -85.830 1.00 94.44 152 GLU A C 1
ATOM 1168 O O . GLU A 1 152 ? 53.508 21.368 -84.916 1.00 94.44 152 GLU A O 1
ATOM 1173 N N . LEU A 1 153 ? 55.576 21.919 -85.607 1.00 93.44 153 LEU A N 1
ATOM 1174 C CA . LEU A 1 153 ? 56.107 22.159 -84.261 1.00 93.44 153 LEU A CA 1
ATOM 1175 C C . LEU A 1 153 ? 55.359 23.294 -83.558 1.00 93.44 153 LEU A C 1
ATOM 1177 O O . LEU A 1 153 ? 54.901 23.107 -82.439 1.00 93.44 153 LEU A O 1
ATOM 1181 N N . GLN A 1 154 ? 55.135 24.421 -84.240 1.00 94.69 154 GLN A N 1
ATOM 1182 C CA . GLN A 1 154 ? 54.352 25.527 -83.677 1.00 94.69 154 GLN A CA 1
ATOM 1183 C C . GLN A 1 154 ? 52.912 25.123 -83.345 1.00 94.69 154 GLN A C 1
ATOM 1185 O O . GLN A 1 154 ? 52.358 25.588 -82.354 1.00 94.69 154 GLN A O 1
ATOM 1190 N N . ASN A 1 155 ? 52.284 24.277 -84.163 1.00 95.00 155 ASN A N 1
ATOM 1191 C CA . ASN A 1 155 ? 50.951 23.763 -83.863 1.00 95.00 155 ASN A CA 1
ATOM 1192 C C . ASN A 1 155 ? 50.970 22.822 -82.657 1.00 95.00 155 ASN A C 1
ATOM 1194 O O . ASN A 1 155 ? 50.070 22.898 -81.831 1.00 95.00 155 ASN A O 1
ATOM 1198 N N . ARG A 1 156 ? 52.003 21.985 -82.517 1.00 94.75 156 ARG A N 1
ATOM 1199 C CA . ARG A 1 156 ? 52.161 21.106 -81.352 1.00 94.75 156 ARG A CA 1
ATOM 1200 C C . ARG A 1 156 ? 52.415 21.885 -80.069 1.00 94.75 156 ARG A C 1
ATOM 1202 O O . ARG A 1 156 ? 51.823 21.549 -79.052 1.00 94.75 156 ARG A O 1
ATOM 1209 N N . ASP A 1 157 ? 53.219 22.941 -80.129 1.00 93.31 157 ASP A N 1
ATOM 1210 C CA . ASP A 1 157 ? 53.437 23.836 -78.991 1.00 93.31 157 ASP A CA 1
ATOM 1211 C C . ASP A 1 157 ? 52.119 24.515 -78.574 1.00 93.31 157 ASP A C 1
ATOM 1213 O O . ASP A 1 157 ? 51.778 24.512 -77.395 1.00 93.31 157 ASP A O 1
ATOM 1217 N N . ARG A 1 158 ? 51.304 24.980 -79.535 1.00 95.56 158 ARG A N 1
ATOM 1218 C CA . ARG A 1 158 ? 49.954 25.511 -79.252 1.00 95.56 158 ARG A CA 1
ATOM 1219 C C . ARG A 1 158 ? 49.013 24.462 -78.659 1.00 95.56 158 ARG A C 1
ATOM 1221 O O . ARG A 1 158 ? 48.294 24.759 -77.716 1.00 95.56 158 ARG A O 1
ATOM 1228 N N . GLU A 1 159 ? 49.007 23.239 -79.190 1.00 94.38 159 GLU A N 1
ATOM 1229 C CA . GLU A 1 159 ? 48.197 22.136 -78.650 1.00 94.38 159 GLU A CA 1
ATOM 1230 C C . GLU A 1 159 ? 48.582 21.818 -77.194 1.00 94.38 159 GLU A C 1
ATOM 1232 O O . GLU A 1 159 ? 47.706 21.554 -76.368 1.00 94.38 159 GLU A O 1
ATOM 1237 N N . MET A 1 160 ? 49.878 21.872 -76.872 1.00 92.81 160 MET A N 1
ATOM 1238 C CA . MET A 1 160 ? 50.385 21.711 -75.508 1.00 92.81 160 MET A CA 1
ATOM 1239 C C . MET A 1 160 ? 49.926 22.853 -74.596 1.00 92.81 160 MET A C 1
ATOM 1241 O O . MET A 1 160 ? 49.392 22.582 -73.521 1.00 92.81 160 MET A O 1
ATOM 1245 N N . GLU A 1 161 ? 50.061 24.107 -75.035 1.00 94.19 161 GLU A N 1
ATOM 1246 C CA . GLU A 1 161 ? 49.581 25.284 -74.295 1.00 94.19 161 GLU A CA 1
ATOM 1247 C C . GLU A 1 161 ? 48.068 25.201 -74.027 1.00 94.19 161 GLU A C 1
ATOM 1249 O O . GLU A 1 161 ? 47.625 25.343 -72.887 1.00 94.19 161 GLU A O 1
ATOM 1254 N N . GLU A 1 162 ? 47.261 24.870 -75.039 1.00 95.06 162 GLU A N 1
ATOM 1255 C CA . GLU A 1 162 ? 45.814 24.692 -74.879 1.00 95.06 162 GLU A CA 1
ATOM 1256 C C . GLU A 1 162 ? 45.466 23.562 -73.897 1.00 95.06 162 GLU A C 1
ATOM 1258 O O . GLU A 1 162 ? 44.509 23.676 -73.125 1.00 95.06 162 GLU A O 1
ATOM 1263 N N . ALA A 1 163 ? 46.207 22.450 -73.918 1.00 93.75 163 ALA A N 1
ATOM 1264 C CA . ALA A 1 163 ? 45.996 21.347 -72.985 1.00 93.75 163 ALA A CA 1
ATOM 1265 C C . ALA A 1 163 ? 46.325 21.756 -71.539 1.00 93.75 163 ALA A C 1
ATOM 1267 O O . ALA A 1 163 ? 45.575 21.416 -70.618 1.00 93.75 163 ALA A O 1
ATOM 1268 N N . GLU A 1 164 ? 47.398 22.523 -71.336 1.00 93.56 164 GLU A N 1
ATOM 1269 C CA . GLU A 1 164 ? 47.756 23.085 -70.033 1.00 93.56 164 GLU A CA 1
ATOM 1270 C C . GLU A 1 164 ? 46.689 24.063 -69.526 1.00 93.56 164 GLU A C 1
ATOM 1272 O O . GLU A 1 164 ? 46.272 23.974 -68.367 1.00 93.56 164 GLU A O 1
ATOM 1277 N N . GLU A 1 165 ? 46.182 24.952 -70.383 1.00 94.88 165 GLU A N 1
ATOM 1278 C CA . GLU A 1 165 ? 45.100 25.879 -70.041 1.00 94.88 165 GLU A CA 1
ATOM 1279 C C . GLU A 1 165 ? 43.816 25.138 -69.641 1.00 94.88 165 GLU A C 1
ATOM 1281 O O . GLU A 1 165 ? 43.218 25.445 -68.602 1.00 94.88 165 GLU A O 1
ATOM 1286 N N . ARG A 1 166 ? 43.416 24.111 -70.406 1.00 95.31 166 ARG A N 1
ATOM 1287 C CA . ARG A 1 166 ? 42.263 23.253 -70.073 1.00 95.31 166 ARG A CA 1
ATOM 1288 C C . ARG A 1 166 ? 42.455 22.581 -68.717 1.00 95.31 166 ARG A C 1
ATOM 1290 O O . ARG A 1 166 ? 41.565 22.655 -67.869 1.00 95.31 166 ARG A O 1
ATOM 1297 N N . HIS A 1 167 ? 43.630 22.005 -68.471 1.00 95.50 167 HIS A N 1
ATOM 1298 C CA . HIS A 1 167 ? 43.932 21.363 -67.196 1.00 95.50 167 HIS A CA 1
ATOM 1299 C C . HIS A 1 167 ? 43.891 22.354 -66.019 1.00 95.50 167 HIS A C 1
ATOM 1301 O O . HIS A 1 167 ? 43.343 22.053 -64.955 1.00 95.50 167 HIS A O 1
ATOM 1307 N N . GLN A 1 168 ? 44.393 23.580 -66.198 1.00 95.44 168 GLN A N 1
ATOM 1308 C CA . GLN A 1 168 ? 44.294 24.627 -65.178 1.00 95.44 168 GLN A CA 1
ATOM 1309 C C . GLN A 1 168 ? 42.840 25.016 -64.876 1.00 95.44 168 GLN A C 1
ATOM 1311 O O . GLN A 1 168 ? 42.500 25.267 -63.713 1.00 95.44 168 GLN A O 1
ATOM 1316 N N . VAL A 1 169 ? 41.977 25.076 -65.894 1.00 97.00 169 VAL A N 1
ATOM 1317 C CA . VAL A 1 169 ? 40.540 25.327 -65.718 1.00 97.00 169 VAL A CA 1
ATOM 1318 C C . VAL A 1 169 ? 39.882 24.175 -64.959 1.00 97.00 169 VAL A C 1
ATOM 1320 O O . VAL A 1 169 ? 39.180 24.429 -63.980 1.00 97.00 169 VAL A O 1
ATOM 1323 N N . GLU A 1 170 ? 40.162 22.923 -65.320 1.00 94.81 170 GLU A N 1
ATOM 1324 C CA . GLU A 1 170 ? 39.661 21.745 -64.603 1.00 94.81 170 GLU A CA 1
ATOM 1325 C C . GLU A 1 170 ? 40.071 21.763 -63.127 1.00 94.81 170 GLU A C 1
ATOM 1327 O O . GLU A 1 170 ? 39.222 21.601 -62.250 1.00 94.81 170 GLU A O 1
ATOM 1332 N N . ILE A 1 171 ? 41.342 22.054 -62.822 1.00 96.31 171 ILE A N 1
ATOM 1333 C CA . ILE A 1 171 ? 41.819 22.200 -61.439 1.00 96.31 171 ILE A CA 1
ATOM 1334 C C . ILE A 1 171 ? 41.012 23.272 -60.694 1.00 96.31 171 ILE A C 1
ATOM 1336 O O . ILE A 1 171 ? 40.662 23.078 -59.526 1.00 96.31 171 ILE A O 1
ATOM 1340 N N . LYS A 1 172 ? 40.711 24.412 -61.328 1.00 97.31 172 LYS A N 1
ATOM 1341 C CA . LYS A 1 172 ? 39.903 25.478 -60.710 1.00 97.31 172 LYS A CA 1
ATOM 1342 C C . LYS A 1 172 ? 38.470 25.008 -60.439 1.00 97.31 172 LYS A C 1
ATOM 1344 O O . LYS A 1 172 ? 37.973 25.250 -59.338 1.00 97.31 172 LYS A O 1
ATOM 1349 N N . VAL A 1 173 ? 37.845 24.294 -61.376 1.00 97.38 173 VAL A N 1
ATOM 1350 C CA . VAL A 1 173 ? 36.499 23.717 -61.209 1.00 97.38 173 VAL A CA 1
ATOM 1351 C C . VAL A 1 173 ? 36.486 22.680 -60.087 1.00 97.38 173 VAL A C 1
ATOM 1353 O O . VAL A 1 173 ? 35.640 22.756 -59.197 1.00 97.38 173 VAL A O 1
ATOM 1356 N N . TYR A 1 174 ? 37.454 21.760 -60.047 1.00 96.56 174 TYR A N 1
ATOM 1357 C CA . TYR A 1 174 ? 37.564 20.777 -58.966 1.00 96.56 174 TYR A CA 1
ATOM 1358 C C . TYR A 1 174 ? 37.784 21.445 -57.607 1.00 96.56 174 TYR A C 1
ATOM 1360 O O . TYR A 1 174 ? 37.121 21.084 -56.636 1.00 96.56 174 TYR A O 1
ATOM 1368 N N . LYS A 1 175 ? 38.638 22.474 -57.528 1.00 96.12 175 LYS A N 1
ATOM 1369 C CA . LYS A 1 175 ? 38.817 23.268 -56.301 1.00 96.12 175 LYS A CA 1
ATOM 1370 C C . LYS A 1 175 ? 37.511 23.925 -55.849 1.00 96.12 175 LYS A C 1
ATOM 1372 O O . LYS A 1 175 ? 37.224 23.924 -54.655 1.00 96.12 175 LYS A O 1
ATOM 1377 N N . GLN A 1 176 ? 36.721 24.479 -56.769 1.00 96.50 176 GLN A N 1
ATOM 1378 C CA . GLN A 1 176 ? 35.409 25.048 -56.445 1.00 96.50 176 GLN A CA 1
ATOM 1379 C C . GLN A 1 176 ? 34.416 23.974 -55.989 1.00 96.50 176 GLN A C 1
ATOM 1381 O O . GLN A 1 176 ? 33.736 24.176 -54.987 1.00 96.50 176 GLN A O 1
ATOM 1386 N N . LYS A 1 177 ? 34.384 22.812 -56.652 1.00 97.19 177 LYS A N 1
ATOM 1387 C CA . LYS A 1 177 ? 33.512 21.688 -56.286 1.00 97.19 177 LYS A CA 1
ATOM 1388 C C . LYS A 1 177 ? 33.821 21.159 -54.886 1.00 97.19 177 LYS A C 1
ATOM 1390 O O . LYS A 1 177 ? 32.903 20.956 -54.102 1.00 97.19 177 LYS A O 1
ATOM 1395 N N . VAL A 1 178 ? 35.102 21.011 -54.542 1.00 97.38 178 VAL A N 1
ATOM 1396 C CA . VAL A 1 178 ? 35.526 20.627 -53.185 1.00 97.38 178 VAL A CA 1
ATOM 1397 C C . VAL A 1 178 ? 35.106 21.682 -52.161 1.00 97.38 178 VAL A C 1
ATOM 1399 O O . VAL A 1 178 ? 34.568 21.326 -51.119 1.00 97.38 178 VAL A O 1
ATOM 1402 N N . LYS A 1 179 ? 35.288 22.979 -52.451 1.00 97.50 179 LYS A N 1
ATOM 1403 C CA . LYS A 1 179 ? 34.828 24.052 -51.552 1.00 97.50 179 LYS A CA 1
ATOM 1404 C C . LYS A 1 179 ? 33.316 24.006 -51.328 1.00 97.50 179 LYS A C 1
ATOM 1406 O O . LYS A 1 179 ? 32.887 24.114 -50.188 1.00 97.50 179 LYS A O 1
ATOM 1411 N N . HIS A 1 180 ? 32.527 23.837 -52.388 1.00 96.50 180 HIS A N 1
ATOM 1412 C CA . HIS A 1 180 ? 31.071 23.745 -52.280 1.00 96.50 180 HIS A CA 1
ATOM 1413 C C . HIS A 1 180 ? 30.643 22.543 -51.433 1.00 96.50 180 HIS A C 1
ATOM 1415 O O . HIS A 1 180 ? 29.880 22.729 -50.495 1.00 96.50 180 HIS A O 1
ATOM 1421 N N . LEU A 1 181 ? 31.219 21.360 -51.680 1.00 97.50 181 LEU A N 1
ATOM 1422 C CA . LEU A 1 181 ? 30.943 20.159 -50.885 1.00 97.50 181 LEU A CA 1
ATOM 1423 C C . LEU A 1 181 ? 31.289 20.346 -49.403 1.00 97.50 181 LEU A C 1
ATOM 1425 O O . LEU A 1 181 ? 30.532 19.918 -48.541 1.00 97.50 181 LEU A O 1
ATOM 1429 N N . LEU A 1 182 ? 32.412 20.999 -49.087 1.00 96.25 182 LEU A N 1
ATOM 1430 C CA . LEU A 1 182 ? 32.777 21.290 -47.697 1.00 96.25 182 LEU A CA 1
ATOM 1431 C C . LEU A 1 182 ? 31.802 22.272 -47.037 1.00 96.25 182 LEU A C 1
ATOM 1433 O O . LEU A 1 182 ? 31.468 22.099 -45.868 1.00 96.25 182 LEU A O 1
ATOM 1437 N N . HIS A 1 183 ? 31.341 23.291 -47.769 1.00 97.25 183 HIS A N 1
ATOM 1438 C CA . HIS A 1 183 ? 30.336 24.225 -47.264 1.00 97.25 183 HIS A CA 1
ATOM 1439 C C . HIS A 1 183 ? 28.987 23.543 -47.036 1.00 97.25 183 HIS A C 1
ATOM 1441 O O . HIS A 1 183 ? 28.419 23.715 -45.967 1.00 97.25 183 HIS A O 1
ATOM 1447 N N . GLU A 1 184 ? 28.530 22.723 -47.979 1.00 96.75 184 GLU A N 1
ATOM 1448 C CA . GLU A 1 184 ? 27.286 21.956 -47.869 1.00 96.75 184 GLU A CA 1
ATOM 1449 C C . GLU A 1 184 ? 27.341 20.967 -46.696 1.00 96.75 184 GLU A C 1
ATOM 1451 O O . GLU A 1 184 ? 26.428 20.909 -45.878 1.00 96.75 184 GLU A O 1
ATOM 1456 N N . GLN A 1 185 ? 28.448 20.232 -46.539 1.00 96.94 185 GLN A N 1
ATOM 1457 C CA . GLN A 1 185 ? 28.645 19.356 -45.381 1.00 96.94 185 GLN A CA 1
ATOM 1458 C C . GLN A 1 185 ? 28.629 20.135 -44.064 1.00 96.94 185 GLN A C 1
ATOM 1460 O O . GLN A 1 185 ? 28.028 19.683 -43.090 1.00 96.94 185 GLN A O 1
ATOM 1465 N N . GLN A 1 186 ? 29.282 21.297 -44.021 1.00 96.44 186 GLN A N 1
ATOM 1466 C CA . GLN A 1 186 ? 29.293 22.144 -42.834 1.00 96.44 186 GLN A CA 1
ATOM 1467 C C . GLN A 1 186 ? 27.894 22.688 -42.514 1.00 96.44 186 GLN A C 1
ATOM 1469 O O . GLN A 1 186 ? 27.509 22.686 -41.346 1.00 96.44 186 GLN A O 1
ATOM 1474 N N . GLU A 1 187 ? 27.140 23.119 -43.524 1.00 97.06 187 GLU A N 1
ATOM 1475 C CA . GLU A 1 187 ? 25.768 23.616 -43.398 1.00 97.06 187 GLU A CA 1
ATOM 1476 C C . GLU A 1 187 ? 24.836 22.513 -42.884 1.00 97.06 187 GLU A C 1
ATOM 1478 O O . GLU A 1 187 ? 24.256 22.667 -41.808 1.00 97.06 187 GLU A O 1
ATOM 1483 N N . ASN A 1 188 ? 24.840 21.342 -43.525 1.00 97.19 188 ASN A N 1
ATOM 1484 C CA . ASN A 1 188 ? 24.088 20.164 -43.086 1.00 97.19 188 ASN A CA 1
ATOM 1485 C C . ASN A 1 188 ? 24.429 19.775 -41.637 1.00 97.19 188 ASN A C 1
ATOM 1487 O O . ASN A 1 188 ? 23.546 19.483 -40.832 1.00 97.19 188 ASN A O 1
ATOM 1491 N N . LEU A 1 189 ? 25.713 19.803 -41.254 1.00 96.94 189 LEU A N 1
ATOM 1492 C CA . LEU A 1 189 ? 26.123 19.543 -39.871 1.00 96.94 189 LEU A CA 1
ATOM 1493 C C . LEU A 1 189 ? 25.596 20.602 -38.895 1.00 96.94 189 LEU A C 1
ATOM 1495 O O . LEU A 1 189 ? 25.270 20.264 -37.755 1.00 96.94 189 LEU A O 1
ATOM 1499 N N . THR A 1 190 ? 25.544 21.877 -39.287 1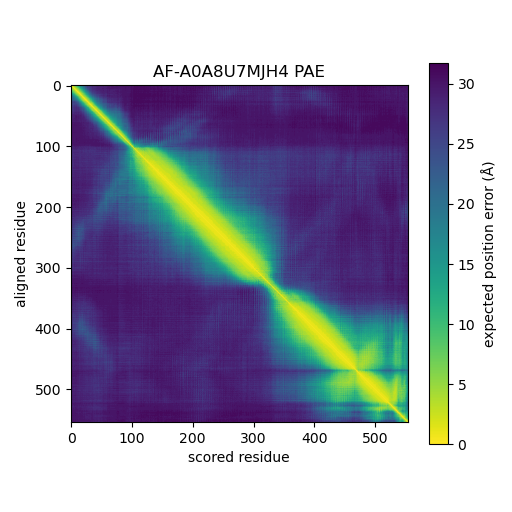.00 96.44 190 THR A N 1
ATOM 1500 C CA . THR A 1 190 ? 24.979 22.936 -38.439 1.00 96.44 190 THR A CA 1
ATOM 1501 C C . THR A 1 190 ? 23.465 22.829 -38.307 1.00 96.44 190 THR A C 1
ATOM 1503 O O . THR A 1 190 ? 22.958 22.990 -37.196 1.00 96.44 190 THR A O 1
ATOM 1506 N N . GLU A 1 191 ? 22.764 22.485 -39.385 1.00 97.06 191 GLU A N 1
ATOM 1507 C CA . GLU A 1 191 ? 21.320 22.254 -39.385 1.00 97.06 191 GLU A CA 1
ATOM 1508 C C . GLU A 1 191 ? 20.959 21.060 -38.504 1.00 97.06 191 GLU A C 1
ATOM 1510 O O . GLU A 1 191 ? 20.191 21.220 -37.559 1.00 97.06 191 GLU A O 1
ATOM 1515 N N . LEU A 1 192 ? 21.614 19.909 -38.690 1.00 96.56 192 LEU A N 1
ATOM 1516 C CA . LEU A 1 192 ? 21.393 18.720 -37.858 1.00 96.56 192 LEU A CA 1
ATOM 1517 C C . LEU A 1 192 ? 21.656 18.992 -36.370 1.00 96.56 192 LEU A C 1
ATOM 1519 O O . LEU A 1 192 ? 20.924 18.514 -35.501 1.00 96.56 192 LEU A O 1
ATOM 1523 N N . LYS A 1 193 ? 22.682 19.790 -36.046 1.00 97.19 193 LYS A N 1
ATOM 1524 C CA . LYS A 1 193 ? 22.941 20.214 -34.660 1.00 97.19 193 LYS A CA 1
ATOM 1525 C C . LYS A 1 193 ? 21.821 21.105 -34.123 1.00 97.19 193 LYS A C 1
ATOM 1527 O O . LYS A 1 193 ? 21.393 20.909 -32.986 1.00 97.19 193 LYS A O 1
ATOM 1532 N N . ALA A 1 194 ? 21.344 22.069 -34.910 1.00 96.88 194 ALA A N 1
ATOM 1533 C CA . ALA A 1 194 ? 20.248 22.948 -34.515 1.00 96.88 194 ALA A CA 1
ATOM 1534 C C . ALA A 1 194 ? 18.938 22.165 -34.324 1.00 96.88 194 ALA A C 1
ATOM 1536 O O . ALA A 1 194 ? 18.261 22.336 -33.308 1.00 96.88 194 ALA A O 1
ATOM 1537 N N . GLU A 1 195 ? 18.614 21.255 -35.241 1.00 96.44 195 GLU A N 1
ATOM 1538 C CA . GLU A 1 195 ? 17.458 20.363 -35.154 1.00 96.44 195 GLU A CA 1
ATOM 1539 C C . GLU A 1 195 ? 17.535 19.441 -33.938 1.00 96.44 195 GLU A C 1
ATOM 1541 O O . GLU A 1 195 ? 16.549 19.313 -33.209 1.00 96.44 195 GLU A O 1
ATOM 1546 N N . GLY A 1 196 ? 18.708 18.864 -33.657 1.00 96.62 196 GLY A N 1
ATOM 1547 C CA . GLY A 1 196 ? 18.942 18.054 -32.463 1.00 96.62 196 GLY A CA 1
ATOM 1548 C C . GLY A 1 196 ? 18.686 18.833 -31.169 1.00 96.62 196 GLY A C 1
ATOM 1549 O O . GLY A 1 196 ? 17.983 18.349 -30.280 1.00 96.62 196 GLY A O 1
ATOM 1550 N N . VAL A 1 197 ? 19.176 20.075 -31.081 1.00 97.25 197 VAL A N 1
ATOM 1551 C CA . VAL A 1 197 ? 18.931 20.958 -29.926 1.00 97.25 197 VAL A CA 1
ATOM 1552 C C . VAL A 1 197 ? 17.448 21.321 -29.799 1.00 97.25 197 VAL A C 1
ATOM 1554 O O . VAL A 1 197 ? 16.901 21.294 -28.696 1.00 97.25 197 VAL A O 1
ATOM 1557 N N . LEU A 1 198 ? 16.772 21.641 -30.906 1.00 97.44 198 LEU A N 1
ATOM 1558 C CA . LEU A 1 198 ? 15.340 21.951 -30.894 1.00 97.44 198 LEU A CA 1
ATOM 1559 C C . LEU A 1 198 ? 14.495 20.736 -30.503 1.00 97.44 198 LEU A C 1
ATOM 1561 O O . LEU A 1 198 ? 13.560 20.882 -29.720 1.00 97.44 198 LEU A O 1
ATOM 1565 N N . SER A 1 199 ? 14.834 19.550 -31.008 1.00 96.94 199 SER A N 1
ATOM 1566 C CA . SER A 1 199 ? 14.185 18.286 -30.652 1.00 96.94 199 SER A CA 1
ATOM 1567 C C . SER A 1 199 ? 14.314 18.002 -29.156 1.00 96.94 199 SER A C 1
ATOM 1569 O O . SER A 1 199 ? 13.306 17.801 -28.477 1.00 96.94 199 SER A O 1
ATOM 1571 N N . LEU A 1 200 ? 15.529 18.120 -28.606 1.00 96.94 200 LEU A N 1
ATOM 1572 C CA . LEU A 1 200 ? 15.769 17.953 -27.174 1.00 96.94 200 LEU A CA 1
ATOM 1573 C C . LEU A 1 200 ? 14.975 18.967 -26.340 1.00 96.94 200 LEU A C 1
ATOM 1575 O O . LEU A 1 200 ? 14.388 18.609 -25.323 1.00 96.94 200 LEU A O 1
ATOM 1579 N N . ARG A 1 201 ? 14.909 20.227 -26.782 1.00 97.50 201 ARG A N 1
ATOM 1580 C CA . ARG A 1 201 ? 14.157 21.278 -26.085 1.00 97.50 201 ARG A CA 1
ATOM 1581 C C . ARG A 1 201 ? 12.649 21.030 -26.096 1.00 97.50 201 ARG A C 1
ATOM 1583 O O . ARG A 1 201 ? 11.989 21.327 -25.103 1.00 97.50 201 ARG A O 1
ATOM 1590 N N . ARG A 1 202 ? 12.102 20.499 -27.196 1.00 96.62 202 ARG A N 1
ATOM 1591 C CA . ARG A 1 202 ? 10.692 20.079 -27.271 1.00 96.62 202 ARG A CA 1
ATOM 1592 C C . ARG A 1 202 ? 10.431 18.930 -26.305 1.00 96.62 202 ARG A C 1
ATOM 1594 O O . ARG A 1 202 ? 9.573 19.078 -25.451 1.00 96.62 202 ARG A O 1
ATOM 1601 N N . ALA A 1 203 ? 11.252 17.879 -26.343 1.00 95.88 203 ALA A N 1
ATOM 1602 C CA . ALA A 1 203 ? 11.121 16.745 -25.430 1.00 95.88 203 ALA A CA 1
ATOM 1603 C C . ALA A 1 203 ? 11.212 17.163 -23.950 1.00 95.88 203 ALA A C 1
ATOM 1605 O O . ALA A 1 203 ? 10.432 16.695 -23.127 1.00 95.88 203 ALA A O 1
ATOM 1606 N N . GLN A 1 204 ? 12.119 18.086 -23.607 1.00 96.12 204 GLN A N 1
ATOM 1607 C CA . GLN A 1 204 ? 12.210 18.656 -22.257 1.00 96.12 204 GLN A CA 1
ATOM 1608 C C . GLN A 1 204 ? 10.948 19.424 -21.859 1.00 96.12 204 GLN A C 1
ATOM 1610 O O . GLN A 1 204 ? 10.488 19.294 -20.727 1.00 96.12 204 GLN A O 1
ATOM 1615 N N . LYS A 1 205 ? 10.388 20.225 -22.772 1.00 97.94 205 LYS A N 1
ATOM 1616 C CA . LYS A 1 205 ? 9.144 20.957 -22.523 1.00 97.94 205 LYS A CA 1
ATOM 1617 C C . LYS A 1 205 ? 7.962 20.003 -22.347 1.00 97.94 205 LYS A C 1
ATOM 1619 O O . LYS A 1 205 ? 7.207 20.169 -21.400 1.00 97.94 205 LYS A O 1
ATOM 1624 N N . ASP A 1 206 ? 7.847 18.989 -23.198 1.00 96.69 206 ASP A N 1
ATOM 1625 C CA . ASP A 1 206 ? 6.778 17.993 -23.119 1.00 96.69 206 ASP A CA 1
ATOM 1626 C C . ASP A 1 206 ? 6.852 17.213 -21.797 1.00 96.69 206 ASP A C 1
ATOM 1628 O O . ASP A 1 206 ? 5.833 17.019 -21.137 1.00 96.69 206 ASP A O 1
ATOM 1632 N N . HIS A 1 207 ? 8.060 16.834 -21.358 1.00 95.81 207 HIS A N 1
ATOM 1633 C CA . HIS A 1 207 ? 8.274 16.235 -20.038 1.00 95.81 207 HIS A CA 1
ATOM 1634 C C . HIS A 1 207 ? 7.869 17.174 -18.900 1.00 95.81 207 HIS A C 1
ATOM 1636 O O . HIS A 1 207 ? 7.180 16.749 -17.976 1.00 95.81 207 HIS A O 1
ATOM 1642 N N . TRP A 1 208 ? 8.265 18.446 -18.969 1.00 97.56 208 TRP A N 1
ATOM 1643 C CA . TRP A 1 208 ? 7.883 19.444 -17.973 1.00 97.56 208 TRP A CA 1
ATOM 1644 C C . TRP A 1 208 ? 6.361 19.607 -17.890 1.00 97.56 208 TRP A C 1
ATOM 1646 O O . TRP A 1 208 ? 5.798 19.616 -16.797 1.00 97.56 208 TRP A O 1
ATOM 1656 N N . ASP A 1 209 ? 5.682 19.696 -19.033 1.00 97.75 209 ASP A N 1
ATOM 1657 C CA . ASP A 1 209 ? 4.228 19.839 -19.097 1.00 97.75 209 ASP A CA 1
ATOM 1658 C C . ASP A 1 209 ? 3.524 18.588 -18.531 1.00 97.75 209 ASP A C 1
ATOM 1660 O O . ASP A 1 209 ? 2.590 18.717 -17.736 1.00 97.75 209 ASP A O 1
ATOM 1664 N N . GLN A 1 210 ? 4.022 17.381 -18.831 1.00 97.06 210 GLN A N 1
ATOM 1665 C CA . GLN A 1 210 ? 3.536 16.130 -18.229 1.00 97.06 210 GLN A CA 1
ATOM 1666 C C . GLN A 1 210 ? 3.723 16.104 -16.707 1.00 97.06 210 GLN A C 1
ATOM 1668 O O . GLN A 1 210 ? 2.801 15.737 -15.979 1.00 97.06 210 GLN A O 1
ATOM 1673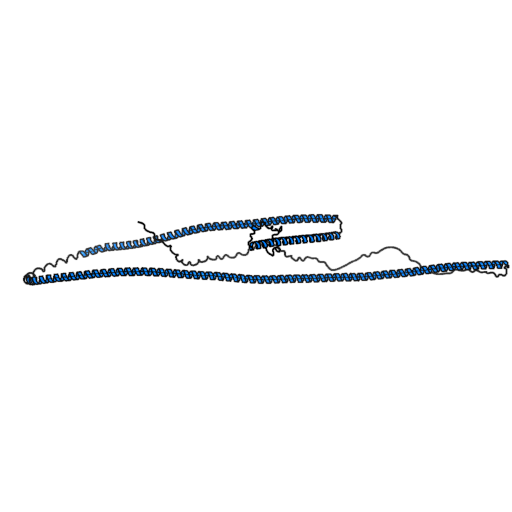 N N . GLU A 1 211 ? 4.887 16.519 -16.201 1.00 95.88 211 GLU A N 1
ATOM 1674 C CA . GLU A 1 211 ? 5.129 16.614 -14.759 1.00 95.88 211 GLU A CA 1
ATOM 1675 C C . GLU A 1 211 ? 4.155 17.589 -14.089 1.00 95.88 211 GLU A C 1
ATOM 1677 O O . GLU A 1 211 ? 3.616 17.286 -13.022 1.00 95.88 211 GLU A O 1
ATOM 1682 N N . GLN A 1 212 ? 3.884 18.742 -14.709 1.00 97.81 212 GLN A N 1
ATOM 1683 C CA . GLN A 1 212 ? 2.916 19.707 -14.187 1.00 97.81 212 GLN A CA 1
ATOM 1684 C C . GLN A 1 212 ? 1.496 19.132 -14.130 1.00 97.81 212 GLN A C 1
ATOM 1686 O O . GLN A 1 212 ? 0.800 19.346 -13.133 1.00 97.81 212 GLN A O 1
ATOM 1691 N N . GLU A 1 213 ? 1.065 18.386 -15.148 1.00 97.56 213 GLU A N 1
ATOM 1692 C CA . GLU A 1 213 ? -0.238 17.712 -15.124 1.00 97.56 213 GLU A CA 1
ATOM 1693 C C . GLU A 1 213 ? -0.302 16.641 -14.029 1.00 97.56 213 GLU A C 1
ATOM 1695 O O . GLU A 1 213 ? -1.239 16.650 -13.230 1.00 97.56 213 GLU A O 1
ATOM 1700 N N . LEU A 1 214 ? 0.738 15.816 -13.868 1.00 97.06 214 LEU A N 1
ATOM 1701 C CA . LEU A 1 214 ? 0.812 14.844 -12.770 1.00 97.06 214 LEU A CA 1
ATOM 1702 C C . LEU A 1 214 ? 0.743 15.519 -11.390 1.00 97.06 214 LEU A C 1
ATOM 1704 O O . LEU A 1 214 ? 0.085 15.020 -10.472 1.00 97.06 214 LEU A O 1
ATOM 1708 N N . TRP A 1 215 ? 1.378 16.682 -11.224 1.00 97.69 215 TRP A N 1
ATOM 1709 C CA . TRP A 1 215 ? 1.279 17.469 -9.993 1.00 97.69 215 TRP A CA 1
ATOM 1710 C C . TRP A 1 215 ? -0.143 17.982 -9.735 1.00 97.69 215 TRP A C 1
ATOM 1712 O O . TRP A 1 215 ? -0.614 17.932 -8.590 1.00 97.69 215 TRP A O 1
ATOM 1722 N N . LYS A 1 216 ? -0.848 18.449 -10.773 1.00 98.31 216 LYS A N 1
ATOM 1723 C CA . LYS A 1 216 ? -2.254 18.872 -10.673 1.00 98.31 216 LYS A CA 1
ATOM 1724 C C . LYS A 1 216 ? -3.165 17.694 -10.338 1.00 98.31 216 LYS A C 1
ATOM 1726 O O . LYS A 1 216 ? -3.983 17.809 -9.423 1.00 98.31 216 LYS A O 1
ATOM 1731 N N . GLU A 1 217 ? -2.992 16.558 -11.006 1.00 97.62 217 GLU A N 1
ATOM 1732 C CA . GLU A 1 217 ? -3.748 15.331 -10.751 1.00 97.62 217 GLU A CA 1
ATOM 1733 C C . GLU A 1 217 ? -3.544 14.846 -9.318 1.00 97.62 217 GLU A C 1
ATOM 1735 O O . GLU A 1 217 ? -4.526 14.660 -8.596 1.00 97.62 217 GLU A O 1
ATOM 1740 N N . LYS A 1 218 ? -2.292 14.758 -8.851 1.00 97.94 218 LYS A N 1
ATOM 1741 C CA . LYS A 1 218 ? -1.958 14.414 -7.462 1.00 97.94 218 LYS A CA 1
ATOM 1742 C C . LYS A 1 218 ? -2.649 15.345 -6.469 1.00 97.94 218 LYS A C 1
ATOM 1744 O O . LYS A 1 218 ? -3.218 14.878 -5.481 1.00 97.94 218 LYS A O 1
ATOM 1749 N N . ARG A 1 219 ? -2.630 16.659 -6.719 1.00 97.81 219 ARG A N 1
ATOM 1750 C CA . ARG A 1 219 ? -3.318 17.636 -5.863 1.00 97.81 219 ARG A CA 1
ATOM 1751 C C . ARG A 1 219 ? -4.831 17.419 -5.868 1.00 97.81 219 ARG A C 1
ATOM 1753 O O . ARG A 1 219 ? -5.440 17.449 -4.802 1.00 97.81 219 ARG A O 1
ATOM 1760 N N . SER A 1 220 ? -5.424 17.168 -7.033 1.00 97.94 220 SER A N 1
ATOM 1761 C CA . SER A 1 220 ? -6.861 16.906 -7.167 1.00 97.94 220 SER A CA 1
ATOM 1762 C C . SER A 1 220 ? -7.287 15.621 -6.448 1.00 97.94 220 SER A C 1
ATOM 1764 O O . SER A 1 220 ? -8.303 15.612 -5.756 1.00 97.94 220 SER A O 1
ATOM 1766 N N . LEU A 1 221 ? -6.482 14.558 -6.543 1.00 97.25 221 LEU A N 1
ATOM 1767 C CA . LEU A 1 221 ? -6.712 13.291 -5.853 1.00 97.25 221 LEU A CA 1
ATOM 1768 C C . LEU A 1 221 ? -6.611 13.463 -4.341 1.00 97.25 221 LEU A C 1
ATOM 1770 O O . LEU A 1 221 ? -7.453 12.946 -3.616 1.00 97.25 221 LEU A O 1
ATOM 1774 N N . ASN A 1 222 ? -5.639 14.241 -3.863 1.00 97.94 222 ASN A N 1
ATOM 1775 C CA . ASN A 1 222 ? -5.489 14.512 -2.437 1.00 97.94 222 ASN A CA 1
ATOM 1776 C C . ASN A 1 222 ? -6.686 15.292 -1.864 1.00 97.94 222 ASN A C 1
ATOM 1778 O O . ASN A 1 222 ? -7.119 15.023 -0.747 1.00 97.94 222 ASN A O 1
ATOM 1782 N N . ILE A 1 223 ? -7.251 16.230 -2.636 1.00 98.25 223 ILE A N 1
ATOM 1783 C CA . ILE A 1 223 ? -8.481 16.943 -2.254 1.00 98.25 223 ILE A CA 1
ATOM 1784 C C . ILE A 1 223 ? -9.660 15.968 -2.181 1.00 98.25 223 ILE A C 1
ATOM 1786 O O . ILE A 1 223 ? -10.321 15.910 -1.149 1.00 98.25 223 ILE A O 1
ATOM 1790 N N . LYS A 1 224 ? -9.874 15.146 -3.217 1.00 97.81 224 LYS A N 1
ATOM 1791 C CA . LYS A 1 224 ? -10.953 14.140 -3.238 1.00 97.81 224 LYS A CA 1
ATOM 1792 C C . LYS A 1 224 ? -10.842 13.142 -2.085 1.00 97.81 224 LYS A C 1
ATOM 1794 O O . LYS A 1 224 ? -11.850 12.790 -1.483 1.00 97.81 224 LYS A O 1
ATOM 1799 N N . LEU A 1 225 ? -9.624 12.703 -1.761 1.00 97.56 225 LEU A N 1
ATOM 1800 C CA . LEU A 1 225 ? -9.376 11.823 -0.621 1.00 97.56 225 LEU A CA 1
ATOM 1801 C C . LEU A 1 225 ? -9.783 12.506 0.689 1.00 97.56 225 LEU A C 1
ATOM 1803 O O . LEU A 1 225 ? -10.513 11.918 1.481 1.00 97.56 225 LEU A O 1
ATOM 1807 N N . LYS A 1 226 ? -9.388 13.771 0.888 1.00 97.94 226 LYS A N 1
ATOM 1808 C CA . LYS A 1 226 ? -9.754 14.528 2.091 1.00 97.94 226 LYS A CA 1
ATOM 1809 C C . LYS A 1 226 ? -11.261 14.772 2.194 1.00 97.94 226 LYS A C 1
ATOM 1811 O O . LYS A 1 226 ? -11.815 14.681 3.284 1.00 97.94 226 LYS A O 1
ATOM 1816 N N . GLU A 1 227 ? -11.932 15.047 1.079 1.00 97.56 227 GLU A N 1
ATOM 1817 C CA . GLU A 1 227 ? -13.394 15.171 1.025 1.00 97.56 227 GLU A CA 1
ATOM 1818 C C . GLU A 1 227 ? -14.088 13.858 1.414 1.00 97.56 227 GLU A C 1
ATOM 1820 O O . GLU A 1 227 ? -15.033 13.878 2.202 1.00 97.56 227 GLU A O 1
ATOM 1825 N N . GLN A 1 228 ? -13.597 12.715 0.923 1.00 97.19 228 GLN A N 1
ATOM 1826 C CA . GLN A 1 228 ? -14.116 11.397 1.299 1.00 97.19 228 GLN A CA 1
ATOM 1827 C C . GLN A 1 228 ? -13.878 11.079 2.779 1.00 97.19 228 GLN A C 1
ATOM 1829 O O . GLN A 1 228 ? -14.784 10.582 3.445 1.00 97.19 228 GLN A O 1
ATOM 1834 N N . GLU A 1 229 ? -12.696 11.387 3.315 1.00 96.62 229 GLU A N 1
ATOM 1835 C CA . GLU A 1 229 ? -12.399 11.236 4.744 1.00 96.62 229 GLU A CA 1
ATOM 1836 C C . GLU A 1 229 ? -13.369 12.053 5.605 1.00 96.62 229 GLU A C 1
ATOM 1838 O O . GLU A 1 229 ? -13.990 11.503 6.513 1.00 96.62 229 GLU A O 1
ATOM 1843 N N . LEU A 1 230 ? -13.573 13.333 5.276 1.00 97.75 230 LEU A N 1
ATOM 1844 C CA . LEU A 1 230 ? -14.505 14.205 5.996 1.00 97.75 230 LEU A CA 1
ATOM 1845 C C . LEU A 1 230 ? -15.957 13.718 5.885 1.00 97.75 230 LEU A C 1
ATOM 1847 O O . LEU A 1 230 ? -16.700 13.763 6.865 1.00 97.75 230 LEU A O 1
ATOM 1851 N N . ALA A 1 231 ? -16.371 13.220 4.716 1.00 97.50 231 ALA A N 1
ATOM 1852 C CA . ALA A 1 231 ? -17.700 12.642 4.532 1.00 97.50 231 ALA A CA 1
ATO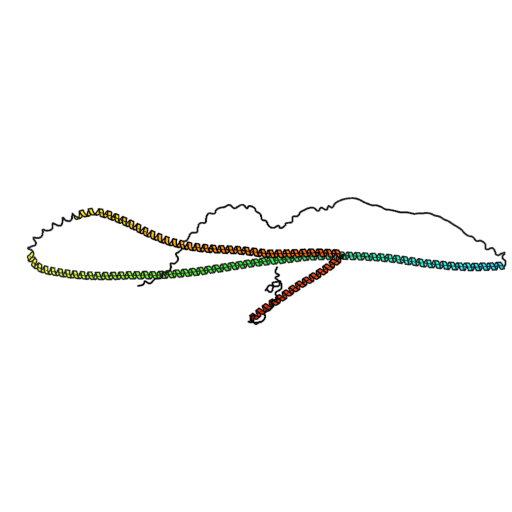M 1853 C C . ALA A 1 231 ? -17.900 11.377 5.387 1.00 97.50 231 ALA A C 1
ATOM 1855 O O . ALA A 1 231 ? -18.960 11.199 5.991 1.00 97.50 231 ALA A O 1
ATOM 1856 N N . ASN A 1 232 ? -16.876 10.525 5.489 1.00 96.19 232 ASN A N 1
ATOM 1857 C CA . ASN A 1 232 ? -16.904 9.328 6.329 1.00 96.19 232 ASN A CA 1
ATOM 1858 C C . ASN A 1 232 ? -16.941 9.682 7.822 1.00 96.19 232 ASN A C 1
ATOM 1860 O O . ASN A 1 232 ? -17.743 9.116 8.566 1.00 96.19 232 ASN A O 1
ATOM 1864 N N . GLU A 1 233 ? -16.133 10.648 8.265 1.00 97.69 233 GLU A N 1
ATOM 1865 C CA . GLU A 1 233 ? -16.173 11.174 9.636 1.00 97.69 233 GLU A CA 1
ATOM 1866 C C . GLU A 1 233 ? -17.563 11.745 9.974 1.00 97.69 233 GLU A C 1
ATOM 1868 O O . GLU A 1 233 ? -18.138 11.435 11.023 1.00 97.69 233 GLU A O 1
ATOM 1873 N N . ALA A 1 234 ? -18.165 12.508 9.056 1.00 97.50 234 ALA A N 1
ATOM 1874 C CA . ALA A 1 234 ? -19.526 13.019 9.206 1.00 97.50 234 ALA A CA 1
ATOM 1875 C C . ALA A 1 234 ? -20.572 11.887 9.271 1.00 97.50 234 ALA A C 1
ATOM 1877 O O . ALA A 1 234 ? -21.532 11.959 10.039 1.00 97.50 234 ALA A O 1
ATOM 1878 N N . ALA A 1 235 ? -20.403 10.809 8.503 1.00 97.50 235 ALA A N 1
ATOM 1879 C CA . ALA A 1 235 ? -21.294 9.653 8.563 1.00 97.50 235 ALA A CA 1
ATOM 1880 C C . ALA A 1 235 ? -21.198 8.915 9.911 1.00 97.50 235 ALA A C 1
ATOM 1882 O O . ALA A 1 235 ? -22.228 8.580 10.499 1.00 97.50 235 ALA A O 1
ATOM 1883 N N . ILE A 1 236 ? -19.981 8.711 10.430 1.00 97.44 236 ILE A N 1
ATOM 1884 C CA . ILE A 1 236 ? -19.745 8.059 11.728 1.00 97.44 236 ILE A CA 1
ATOM 1885 C C . ILE A 1 236 ? -20.324 8.899 12.866 1.00 97.44 236 ILE A C 1
ATOM 1887 O O . ILE A 1 236 ? -21.054 8.376 13.703 1.00 97.44 236 ILE A O 1
ATOM 1891 N N . THR A 1 237 ? -20.046 10.204 12.885 1.00 97.62 237 THR A N 1
ATOM 1892 C CA . THR A 1 237 ? -20.582 11.112 13.912 1.00 97.62 237 THR A CA 1
ATOM 1893 C C . THR A 1 237 ? -22.110 11.128 13.911 1.00 97.62 237 THR A C 1
ATOM 1895 O O . THR A 1 237 ? -22.717 10.982 14.970 1.00 97.62 237 THR A O 1
ATOM 1898 N N . ASN A 1 238 ? -22.747 11.188 12.738 1.00 98.00 238 ASN A N 1
ATOM 1899 C CA . ASN A 1 238 ? -24.202 11.076 12.619 1.00 98.00 238 ASN A CA 1
ATOM 1900 C C . ASN A 1 238 ? -24.745 9.729 13.125 1.00 98.00 238 ASN A C 1
ATOM 1902 O O . ASN A 1 238 ? -25.811 9.691 13.738 1.00 98.00 238 ASN A O 1
ATOM 1906 N N . LEU A 1 239 ? -24.042 8.621 12.874 1.00 97.75 239 LEU A N 1
ATOM 1907 C CA . LEU A 1 239 ? -24.441 7.305 13.376 1.00 97.75 239 LEU A CA 1
ATOM 1908 C C . LEU A 1 239 ? -24.340 7.235 14.908 1.00 97.75 239 LEU A C 1
ATOM 1910 O O . LEU A 1 239 ? -25.269 6.753 15.554 1.00 97.75 239 LEU A O 1
ATOM 1914 N N . CYS A 1 240 ? -23.256 7.757 15.486 1.00 97.31 240 CYS A N 1
ATOM 1915 C CA . CYS A 1 240 ? -23.077 7.838 16.935 1.00 97.31 240 CYS A CA 1
ATOM 1916 C C . CYS A 1 240 ? -24.174 8.685 17.591 1.00 97.31 240 CYS A C 1
ATOM 1918 O O . CYS A 1 240 ? -24.784 8.229 18.553 1.00 97.31 240 CYS A O 1
ATOM 1920 N N . LEU A 1 241 ? -24.489 9.859 17.031 1.00 97.94 241 LEU A N 1
ATOM 1921 C CA . LEU A 1 241 ? -25.566 10.719 17.532 1.00 97.94 241 LEU A CA 1
ATOM 1922 C C . LEU A 1 241 ? -26.924 10.005 17.510 1.00 97.94 241 LEU A C 1
ATOM 1924 O O . LEU A 1 241 ? -27.640 10.016 18.508 1.00 97.94 241 LEU A O 1
ATOM 1928 N N . LYS A 1 242 ? -27.261 9.310 16.414 1.00 97.69 242 LYS A N 1
ATOM 1929 C CA . LYS A 1 242 ? -28.496 8.509 16.339 1.00 97.69 242 LYS A CA 1
ATOM 1930 C C . LYS A 1 242 ? -28.537 7.415 17.404 1.00 97.69 242 LYS A C 1
ATOM 1932 O O . LYS A 1 242 ? -29.571 7.215 18.037 1.00 97.69 242 LYS A O 1
ATOM 1937 N N . HIS A 1 243 ? -27.419 6.729 17.627 1.00 96.44 243 HIS A N 1
ATOM 1938 C CA . HIS A 1 243 ? -27.338 5.708 18.664 1.00 96.44 243 HIS A CA 1
ATOM 1939 C C . HIS A 1 243 ? -27.501 6.306 20.071 1.00 96.44 243 HIS A C 1
ATOM 1941 O O . HIS A 1 243 ? -28.222 5.751 20.899 1.00 96.44 243 HIS A O 1
ATOM 1947 N N . GLU A 1 244 ? -26.889 7.459 20.346 1.00 96.88 244 GLU A N 1
ATOM 1948 C CA . GLU A 1 244 ? -27.059 8.183 21.610 1.00 96.88 244 GLU A CA 1
ATOM 1949 C C . GLU A 1 244 ? -28.514 8.615 21.834 1.00 96.88 244 GLU A C 1
ATOM 1951 O O . GLU A 1 244 ? -29.042 8.429 22.933 1.00 96.88 244 GLU A O 1
ATOM 1956 N N . GLU A 1 245 ? -29.192 9.115 20.796 1.00 97.88 245 GLU A N 1
ATOM 1957 C CA . GLU A 1 245 ? -30.619 9.447 20.842 1.00 97.88 245 GLU A CA 1
ATOM 1958 C C . GLU A 1 245 ? -31.485 8.221 21.162 1.00 97.88 245 GLU A C 1
ATOM 1960 O O . GLU A 1 245 ? -32.370 8.290 22.020 1.00 97.88 245 GLU A O 1
ATOM 1965 N N . GLU A 1 246 ? -31.238 7.086 20.506 1.00 97.81 246 GLU A N 1
ATOM 1966 C CA . GLU A 1 246 ? -31.954 5.832 20.762 1.00 97.81 246 GLU A CA 1
ATOM 1967 C C . GLU A 1 246 ? -31.720 5.326 22.190 1.00 97.81 246 GLU A C 1
ATOM 1969 O O . GLU A 1 246 ? -32.672 4.962 22.888 1.00 97.81 246 GLU A O 1
ATOM 1974 N N . MET A 1 247 ? -30.475 5.372 22.666 1.00 96.94 247 MET A N 1
ATOM 1975 C CA . MET A 1 247 ? -30.123 4.995 24.034 1.00 96.94 247 MET A CA 1
ATOM 1976 C C . MET A 1 247 ? -30.779 5.919 25.064 1.00 96.94 247 MET A C 1
ATOM 1978 O O . MET A 1 247 ? -31.268 5.441 26.091 1.00 96.94 247 MET A O 1
ATOM 1982 N N . ALA A 1 248 ? -30.838 7.228 24.804 1.00 97.38 248 ALA A N 1
ATOM 1983 C CA . ALA A 1 248 ? -31.526 8.188 25.663 1.00 97.38 248 ALA A CA 1
ATOM 1984 C C . ALA A 1 248 ? -33.041 7.932 25.703 1.00 97.38 248 ALA A C 1
ATOM 1986 O O . ALA A 1 248 ? -33.625 7.889 26.791 1.00 97.38 248 ALA A O 1
ATOM 1987 N N . ARG A 1 249 ? -33.672 7.677 24.547 1.00 98.38 249 ARG A N 1
ATOM 1988 C CA . ARG A 1 249 ? -35.093 7.291 24.466 1.00 98.38 249 ARG A CA 1
ATOM 1989 C C . ARG A 1 249 ? -35.370 6.019 25.261 1.00 98.38 249 ARG A C 1
ATOM 1991 O O . ARG A 1 249 ? -36.323 5.976 26.035 1.00 98.38 249 ARG A O 1
ATOM 1998 N N . LEU A 1 250 ? -34.524 5.000 25.121 1.00 97.44 250 LEU A N 1
ATOM 1999 C CA . LEU A 1 250 ? -34.696 3.732 25.823 1.00 97.44 250 LEU A CA 1
ATOM 2000 C C . LEU A 1 250 ? -34.544 3.892 27.345 1.00 97.44 250 LEU A C 1
ATOM 2002 O O . LEU A 1 250 ? -35.359 3.362 28.099 1.00 97.44 250 LEU A O 1
ATOM 2006 N N . ARG A 1 251 ? -33.558 4.677 27.802 1.00 97.31 251 ARG A N 1
ATOM 2007 C CA . ARG A 1 251 ? -33.402 5.028 29.226 1.00 97.31 251 ARG A CA 1
ATOM 2008 C C . ARG A 1 251 ? -34.635 5.747 29.768 1.00 97.31 251 ARG A C 1
ATOM 2010 O O . ARG A 1 251 ? -35.131 5.361 30.821 1.00 97.31 251 ARG A O 1
ATOM 2017 N N . SER A 1 252 ? -35.155 6.733 29.035 1.00 97.62 252 SER A N 1
ATOM 2018 C CA . SER A 1 252 ? -36.364 7.468 29.423 1.00 97.62 252 SER A CA 1
ATOM 2019 C C . SER A 1 252 ? -37.586 6.546 29.531 1.00 97.62 252 SER A C 1
ATOM 2021 O O . SER A 1 252 ? -38.318 6.601 30.520 1.00 97.62 252 SER A O 1
ATOM 2023 N N . ASN A 1 253 ? -37.758 5.624 28.578 1.00 97.75 253 ASN A N 1
ATOM 2024 C CA . ASN A 1 253 ? -38.831 4.629 28.615 1.00 97.75 253 ASN A CA 1
ATOM 2025 C C . ASN A 1 253 ? -38.728 3.712 29.844 1.00 97.75 253 ASN A C 1
ATOM 2027 O O . ASN A 1 253 ? -39.731 3.480 30.520 1.00 97.75 253 ASN A O 1
ATOM 2031 N N . PHE A 1 254 ? -37.531 3.215 30.167 1.00 97.31 254 PHE A N 1
ATOM 2032 C CA . PHE A 1 254 ? -37.328 2.378 31.353 1.00 97.31 254 PHE A CA 1
ATOM 2033 C C . PHE A 1 254 ? -37.527 3.145 32.661 1.00 97.31 254 PHE A C 1
ATOM 2035 O O . PHE A 1 254 ? -38.099 2.603 33.609 1.00 97.31 254 PHE A O 1
ATOM 2042 N N . GLU A 1 255 ? -37.104 4.406 32.721 1.00 96.81 255 GLU A N 1
ATOM 2043 C CA . GLU A 1 255 ? -37.341 5.262 33.881 1.00 96.81 255 GLU A CA 1
ATOM 2044 C C . GLU A 1 255 ? -38.845 5.480 34.104 1.00 96.81 255 GLU A C 1
ATOM 2046 O O . GLU A 1 255 ? -39.335 5.327 35.224 1.00 96.81 255 GLU A O 1
ATOM 2051 N N . MET A 1 256 ? -39.598 5.759 33.036 1.00 97.44 256 MET A N 1
ATOM 2052 C CA . MET A 1 256 ? -41.054 5.902 33.091 1.00 97.44 256 MET A CA 1
ATOM 2053 C C . MET A 1 256 ? -41.733 4.610 33.562 1.00 97.44 256 MET A C 1
ATOM 2055 O O . MET A 1 256 ? -42.544 4.649 34.486 1.00 97.44 256 MET A O 1
ATOM 2059 N N . GLN A 1 257 ? -41.363 3.457 32.995 1.00 96.94 257 GLN A N 1
ATOM 2060 C CA . GLN A 1 257 ? -41.898 2.157 33.418 1.00 96.94 257 GLN A CA 1
ATOM 2061 C C . GLN A 1 257 ? -41.595 1.862 34.892 1.00 96.94 257 GLN A C 1
ATOM 2063 O O . GLN A 1 257 ? -42.464 1.377 35.617 1.00 96.94 257 GLN A O 1
ATOM 2068 N N . THR A 1 258 ? -40.389 2.190 35.356 1.00 96.38 258 THR A N 1
ATOM 2069 C CA . THR A 1 258 ? -39.991 2.011 36.759 1.00 96.38 258 THR A CA 1
ATOM 2070 C C . THR A 1 258 ? -40.853 2.877 37.676 1.00 96.38 258 THR A C 1
ATOM 2072 O O . THR A 1 258 ? -41.476 2.348 38.597 1.00 96.38 258 THR A O 1
ATOM 2075 N N . LYS A 1 259 ? -40.997 4.173 37.362 1.00 97.00 259 LYS A N 1
ATOM 2076 C CA . LYS A 1 259 ? -41.857 5.104 38.113 1.00 97.00 259 LYS A CA 1
ATOM 2077 C C . LYS A 1 259 ? -43.315 4.652 38.138 1.00 97.00 259 LYS A C 1
ATOM 2079 O O . LYS A 1 259 ? -43.968 4.719 39.178 1.00 97.00 259 LYS A O 1
ATOM 2084 N N . GLU A 1 260 ? -43.845 4.159 37.020 1.00 97.25 260 GLU A N 1
ATOM 2085 C CA . GLU A 1 260 ? -45.204 3.616 36.975 1.00 97.25 260 GLU A CA 1
ATOM 2086 C C . GLU A 1 260 ? -45.374 2.390 37.875 1.00 97.25 260 GLU A C 1
ATOM 2088 O O . GLU A 1 260 ? -46.388 2.270 38.568 1.00 97.25 260 GLU A O 1
ATOM 2093 N N . MET A 1 261 ? -44.407 1.471 37.869 1.00 96.19 261 MET A N 1
ATOM 2094 C CA . MET A 1 261 ? -44.440 0.273 38.707 1.00 96.19 261 MET A CA 1
ATOM 2095 C C . MET A 1 261 ? -44.323 0.623 40.191 1.00 96.19 261 MET A C 1
ATOM 2097 O O . MET A 1 261 ? -45.115 0.128 40.996 1.00 96.19 261 MET A O 1
ATOM 2101 N N . GLU A 1 262 ? -43.413 1.524 40.552 1.00 95.12 262 GLU A N 1
ATOM 2102 C CA . GLU A 1 262 ? -43.288 2.060 41.909 1.00 95.12 262 GLU A CA 1
ATOM 2103 C C . GLU A 1 262 ? -44.588 2.725 42.366 1.00 95.12 262 GLU A C 1
ATOM 2105 O O . GLU A 1 262 ? -45.099 2.408 43.443 1.00 95.12 262 GLU A O 1
ATOM 2110 N N . ALA A 1 263 ? -45.191 3.576 41.530 1.00 97.25 263 ALA A N 1
ATOM 2111 C CA . ALA A 1 263 ? -46.459 4.227 41.839 1.00 97.25 263 ALA A CA 1
ATOM 2112 C C . ALA A 1 263 ? -47.594 3.205 42.019 1.00 97.25 263 ALA A C 1
ATOM 2114 O O . ALA A 1 263 ? -48.410 3.335 42.932 1.00 97.25 263 ALA A O 1
ATOM 2115 N N . LYS A 1 264 ? -47.653 2.157 41.185 1.00 98.12 264 LYS A N 1
ATOM 2116 C CA . LYS A 1 264 ? -48.631 1.063 41.321 1.00 98.12 264 LYS A CA 1
ATOM 2117 C C . LYS A 1 264 ? -48.474 0.334 42.659 1.00 98.12 264 LYS A C 1
ATOM 2119 O O . LYS A 1 264 ? -49.474 0.127 43.346 1.00 98.12 264 LYS A O 1
ATOM 2124 N N . TYR A 1 265 ? -47.256 -0.035 43.053 1.00 96.19 265 TYR A N 1
ATOM 2125 C CA . TYR A 1 265 ? -47.027 -0.740 44.319 1.00 96.19 265 TYR A CA 1
ATOM 2126 C C . TYR A 1 265 ? -47.190 0.157 45.546 1.00 96.19 265 TYR A C 1
ATOM 2128 O O . TYR A 1 265 ? -47.742 -0.293 46.548 1.00 96.19 265 TYR A O 1
ATOM 2136 N N . THR A 1 266 ? -46.814 1.431 45.453 1.00 97.00 266 THR A N 1
ATOM 2137 C CA . THR A 1 266 ? -47.041 2.417 46.519 1.00 97.00 266 THR A CA 1
ATOM 2138 C C . THR A 1 266 ? -48.534 2.595 46.783 1.00 97.00 266 THR A C 1
ATOM 2140 O O . THR A 1 266 ? -48.961 2.516 47.933 1.00 97.00 266 THR A O 1
ATOM 2143 N N . ARG A 1 267 ? -49.357 2.722 45.728 1.00 97.31 267 ARG A N 1
ATOM 2144 C CA . ARG A 1 267 ? -50.824 2.776 45.866 1.00 97.31 267 ARG A CA 1
ATOM 2145 C C . ARG A 1 267 ? -51.391 1.512 46.514 1.00 97.31 267 ARG A C 1
ATOM 2147 O O . ARG A 1 267 ? -52.223 1.623 47.404 1.00 97.31 267 ARG A O 1
ATOM 2154 N N . LYS A 1 268 ? -50.927 0.321 46.110 1.00 97.12 268 LYS A N 1
ATOM 2155 C CA . LYS A 1 268 ? -51.357 -0.952 46.723 1.00 97.12 268 LYS A CA 1
ATOM 2156 C C . LYS A 1 268 ? -50.991 -1.032 48.206 1.00 97.12 268 LYS A C 1
ATOM 2158 O O . LYS A 1 268 ? -51.811 -1.460 49.007 1.00 97.12 268 LYS A O 1
ATOM 2163 N N . MET A 1 269 ? -49.779 -0.612 48.570 1.00 95.44 269 MET A N 1
ATOM 2164 C CA . MET A 1 269 ? -49.327 -0.592 49.961 1.00 95.44 269 MET A CA 1
ATOM 2165 C C . MET A 1 269 ? -50.164 0.374 50.806 1.00 95.44 269 MET A C 1
ATOM 2167 O O . MET A 1 269 ? -50.559 0.021 51.913 1.00 95.44 269 MET A O 1
ATOM 2171 N N . GLN A 1 270 ? -50.460 1.566 50.280 1.00 96.81 270 GLN A N 1
ATOM 2172 C CA . GLN A 1 270 ? -51.303 2.539 50.971 1.00 96.81 270 GLN A CA 1
ATOM 2173 C C . GLN A 1 270 ? -52.730 2.013 51.155 1.00 96.81 270 GLN A C 1
ATOM 2175 O O . GLN A 1 270 ? -53.226 2.022 52.273 1.00 96.81 270 GLN A O 1
ATOM 2180 N N . ALA A 1 271 ? -53.339 1.453 50.105 1.00 96.81 271 ALA A N 1
ATOM 2181 C CA . ALA A 1 271 ? -54.678 0.872 50.186 1.00 96.81 271 ALA A CA 1
ATOM 2182 C C . ALA A 1 271 ? -54.775 -0.246 51.240 1.00 96.81 271 ALA A C 1
ATOM 2184 O O . ALA A 1 271 ? -55.738 -0.287 51.996 1.00 96.81 271 ALA A O 1
ATOM 2185 N N . LEU A 1 272 ? -53.761 -1.118 51.337 1.00 96.56 272 LEU A N 1
ATOM 2186 C CA . LEU A 1 272 ? -53.710 -2.156 52.374 1.00 96.56 272 LEU A CA 1
ATOM 2187 C C . LEU A 1 272 ? -53.587 -1.571 53.786 1.00 96.56 272 LEU A C 1
ATOM 2189 O O . LEU A 1 272 ? -54.195 -2.094 54.715 1.00 96.56 272 LEU A O 1
ATOM 2193 N N . ARG A 1 273 ? -52.803 -0.499 53.967 1.00 96.12 273 ARG A N 1
ATOM 2194 C CA . ARG A 1 273 ? -52.707 0.197 55.260 1.00 96.12 273 ARG A CA 1
ATOM 2195 C C . ARG A 1 273 ? -54.045 0.813 55.647 1.00 96.12 273 ARG A C 1
ATOM 2197 O O . ARG A 1 273 ? -54.513 0.560 56.750 1.00 96.12 273 ARG A O 1
ATOM 2204 N N . ASP A 1 274 ? -54.673 1.531 54.720 1.00 97.00 274 ASP A N 1
ATOM 2205 C CA . ASP A 1 274 ? -55.969 2.173 54.939 1.00 97.00 274 ASP A CA 1
ATOM 2206 C C . ASP A 1 274 ? -57.057 1.129 55.261 1.00 97.00 274 ASP A C 1
ATOM 2208 O O . ASP A 1 274 ? -57.872 1.341 56.157 1.00 97.00 274 ASP A O 1
ATOM 2212 N N . GLU A 1 275 ? -57.040 -0.030 54.592 1.00 97.06 275 GLU A N 1
ATOM 2213 C CA . GLU A 1 275 ? -57.953 -1.145 54.869 1.00 97.06 275 GLU A CA 1
ATOM 2214 C C . GLU A 1 275 ? -57.741 -1.735 56.272 1.00 97.06 275 GLU A C 1
ATOM 2216 O O . GLU A 1 275 ? -58.706 -1.951 57.005 1.00 97.06 275 GLU A O 1
ATOM 2221 N N . MET A 1 276 ? -56.491 -1.978 56.675 1.00 95.62 276 MET A N 1
ATOM 2222 C CA . MET A 1 276 ? -56.178 -2.500 58.010 1.00 95.62 276 MET A CA 1
ATOM 2223 C C . MET A 1 276 ? -56.514 -1.493 59.117 1.00 95.62 276 MET A C 1
ATOM 2225 O O . MET A 1 276 ? -57.047 -1.882 60.157 1.00 95.62 276 MET A O 1
ATOM 2229 N N . ASP A 1 277 ? -56.255 -0.205 58.890 1.00 96.00 277 ASP A N 1
ATOM 2230 C CA . ASP A 1 277 ? -56.627 0.864 59.816 1.00 96.00 277 ASP A CA 1
ATOM 2231 C C . ASP A 1 277 ? -58.147 0.997 59.938 1.00 96.00 277 ASP A C 1
ATOM 2233 O O . ASP A 1 277 ? -58.659 1.205 61.041 1.00 96.00 277 ASP A O 1
ATOM 2237 N N . LEU A 1 278 ? -58.883 0.843 58.832 1.00 97.19 278 LEU A N 1
ATOM 2238 C CA . LEU A 1 278 ? -60.342 0.828 58.852 1.00 97.19 278 LEU A CA 1
ATOM 2239 C C . LEU A 1 278 ? -60.869 -0.364 59.656 1.00 97.19 278 LEU A C 1
ATOM 2241 O O . LEU A 1 278 ? -61.686 -0.152 60.546 1.00 97.19 278 LEU A O 1
ATOM 2245 N N . ARG A 1 279 ? -60.353 -1.580 59.419 1.00 96.81 279 ARG A N 1
ATOM 2246 C CA . ARG A 1 279 ? -60.718 -2.784 60.193 1.00 96.81 279 ARG A CA 1
ATOM 2247 C C . ARG A 1 279 ? -60.459 -2.606 61.688 1.00 96.81 279 ARG A C 1
ATOM 2249 O O . ARG A 1 279 ? -61.318 -2.900 62.511 1.00 96.81 279 ARG A O 1
ATOM 2256 N N . ARG A 1 280 ? -59.300 -2.050 62.054 1.00 96.81 280 ARG A N 1
ATOM 2257 C CA . ARG A 1 280 ? -58.983 -1.743 63.454 1.00 96.81 280 ARG A CA 1
ATOM 2258 C C . ARG A 1 280 ? -59.979 -0.747 64.052 1.00 96.81 280 ARG A C 1
ATOM 2260 O O . ARG A 1 280 ? -60.411 -0.931 65.186 1.00 96.81 280 ARG A O 1
ATOM 2267 N N . LYS A 1 281 ? -60.330 0.320 63.324 1.00 97.12 281 LYS A N 1
ATOM 2268 C CA . LYS A 1 281 ? -61.310 1.320 63.783 1.00 97.12 281 LYS A CA 1
ATOM 2269 C C . LYS A 1 281 ? -62.700 0.712 63.958 1.00 97.12 281 LYS A C 1
ATOM 2271 O O . LYS A 1 281 ? -63.351 1.014 64.952 1.00 97.12 281 LYS A O 1
ATOM 2276 N N . THR A 1 282 ? -63.136 -0.155 63.043 1.00 96.62 282 THR A N 1
ATOM 2277 C CA . THR A 1 282 ? -64.427 -0.846 63.168 1.00 96.62 282 THR A CA 1
ATOM 2278 C C . THR A 1 282 ? -64.434 -1.795 64.364 1.00 96.62 282 THR A C 1
ATOM 2280 O O . THR A 1 282 ? -65.353 -1.728 65.171 1.00 96.62 282 THR A O 1
ATOM 2283 N N . GLU A 1 283 ? -63.381 -2.596 64.560 1.00 95.31 283 GLU A N 1
ATOM 2284 C CA . GLU A 1 283 ? -63.258 -3.490 65.723 1.00 95.31 283 GLU A CA 1
ATOM 2285 C C . GLU A 1 283 ? -63.266 -2.719 67.054 1.00 95.31 283 GLU A C 1
ATOM 2287 O O . GLU A 1 283 ? -63.892 -3.157 68.023 1.00 95.31 283 GLU A O 1
ATOM 2292 N N . LEU A 1 284 ? -62.592 -1.562 67.107 1.00 95.19 284 LEU A N 1
ATOM 2293 C CA . LEU A 1 284 ? -62.605 -0.677 68.274 1.00 95.19 284 LEU A CA 1
ATOM 2294 C C . LEU A 1 284 ? -64.002 -0.118 68.549 1.00 95.19 284 LEU A C 1
ATOM 2296 O O . LEU A 1 284 ? -64.447 -0.191 69.692 1.00 95.19 284 LEU A O 1
ATOM 2300 N N . HIS A 1 285 ? -64.704 0.380 67.529 1.00 96.12 285 HIS A N 1
ATOM 2301 C CA . HIS A 1 285 ? -66.069 0.879 67.698 1.00 96.12 285 HIS A CA 1
ATOM 2302 C C . HIS A 1 285 ? -67.033 -0.215 68.159 1.00 96.12 285 HIS A C 1
ATOM 2304 O O . HIS A 1 285 ? -67.772 0.000 69.114 1.00 96.12 285 HIS A O 1
ATOM 2310 N N . GLU A 1 286 ? -66.978 -1.416 67.582 1.00 95.62 286 GLU A N 1
ATOM 2311 C CA . GLU A 1 286 ? -67.809 -2.529 68.053 1.00 95.62 286 GLU A CA 1
ATOM 2312 C C . GLU A 1 286 ? -67.485 -2.921 69.507 1.00 95.62 286 GLU A C 1
ATOM 2314 O O . GLU A 1 286 ? -68.378 -3.260 70.286 1.00 95.62 286 GLU A O 1
ATOM 2319 N N . LEU A 1 287 ? -66.205 -2.898 69.904 1.00 95.00 287 LEU A N 1
ATOM 2320 C CA . LEU A 1 287 ? -65.799 -3.133 71.295 1.00 95.00 287 LEU A CA 1
ATOM 2321 C C . LEU A 1 287 ? -66.329 -2.047 72.233 1.00 95.00 287 LEU A C 1
ATOM 2323 O O . LEU A 1 287 ? -66.797 -2.369 73.325 1.00 95.00 287 LEU A O 1
ATOM 2327 N N . GLU A 1 288 ? -66.260 -0.782 71.829 1.00 94.75 288 GLU A N 1
ATOM 2328 C CA . GLU A 1 288 ? -66.813 0.346 72.579 1.00 94.75 288 GLU A CA 1
ATOM 2329 C C . GLU A 1 288 ? -68.330 0.227 72.732 1.00 94.75 288 GLU A C 1
ATOM 2331 O O . GLU A 1 288 ? -68.829 0.359 73.847 1.00 94.75 288 GLU A O 1
ATOM 2336 N N . GLU A 1 289 ? -69.060 -0.110 71.668 1.00 94.88 289 GLU A N 1
ATOM 2337 C CA . GLU A 1 289 ? -70.508 -0.333 71.716 1.00 94.88 289 GLU A CA 1
ATOM 2338 C C . GLU A 1 289 ? -70.882 -1.486 72.654 1.00 94.88 289 GLU A C 1
ATOM 2340 O O . GLU A 1 289 ? -71.774 -1.333 73.495 1.00 94.88 289 GLU A O 1
ATOM 2345 N N . ARG A 1 290 ? -70.163 -2.617 72.593 1.00 95.56 290 ARG A N 1
ATOM 2346 C CA . ARG A 1 290 ? -70.368 -3.743 73.523 1.00 95.56 290 ARG A CA 1
ATOM 2347 C C . ARG A 1 290 ? -70.113 -3.332 74.974 1.00 95.56 290 ARG A C 1
ATOM 2349 O O . ARG A 1 290 ? -70.917 -3.649 75.848 1.00 95.56 290 ARG A O 1
ATOM 2356 N N . LYS A 1 291 ? -69.028 -2.594 75.240 1.00 95.25 291 LYS A N 1
ATOM 2357 C CA . LYS A 1 291 ? -68.712 -2.087 76.588 1.00 95.25 291 LYS A CA 1
ATOM 2358 C C . LYS A 1 291 ? -69.766 -1.098 77.078 1.00 95.25 291 LYS A C 1
ATOM 2360 O O . LYS A 1 291 ? -70.190 -1.203 78.223 1.00 95.25 291 LYS A O 1
ATOM 2365 N N . ASN A 1 292 ? -70.224 -0.182 76.229 1.00 95.44 292 ASN A N 1
ATOM 2366 C CA . ASN A 1 292 ? -71.273 0.780 76.568 1.00 95.44 292 ASN A CA 1
ATOM 2367 C C . ASN A 1 292 ? -72.610 0.089 76.854 1.00 95.44 292 ASN A C 1
ATOM 2369 O O . ASN A 1 292 ? -73.310 0.467 77.794 1.00 95.44 292 ASN A O 1
ATOM 2373 N N . THR A 1 293 ? -72.938 -0.958 76.096 1.00 95.44 293 THR A N 1
ATOM 2374 C CA . THR A 1 293 ? -74.118 -1.796 76.348 1.00 95.44 293 THR A CA 1
ATOM 2375 C C . THR A 1 293 ? -74.015 -2.473 77.715 1.00 95.44 293 THR A C 1
ATOM 2377 O O . THR A 1 293 ? -74.917 -2.323 78.533 1.00 95.44 293 THR A O 1
ATOM 2380 N N . GLN A 1 294 ? -72.876 -3.105 78.025 1.00 94.38 294 GLN A N 1
ATOM 2381 C CA . GLN A 1 294 ? -72.645 -3.736 79.330 1.00 94.38 294 GLN A CA 1
ATOM 2382 C C . GLN A 1 294 ? -72.675 -2.724 80.487 1.00 94.38 294 GLN A C 1
ATOM 2384 O O . GLN A 1 294 ? -73.222 -3.020 81.547 1.00 94.38 294 GLN A O 1
ATOM 2389 N N . ILE A 1 295 ? -72.111 -1.523 80.301 1.00 93.75 295 ILE A N 1
ATOM 2390 C CA . ILE A 1 295 ? -72.202 -0.433 81.283 1.00 93.75 295 ILE A CA 1
ATOM 2391 C C . ILE A 1 295 ? -73.668 -0.050 81.504 1.00 93.75 295 ILE A C 1
ATOM 2393 O O . ILE A 1 295 ? -74.083 0.083 82.649 1.00 93.75 295 ILE A O 1
ATOM 2397 N N . SER A 1 296 ? -74.460 0.086 80.439 1.00 94.38 296 SER A N 1
ATOM 2398 C CA . SER A 1 296 ? -75.885 0.434 80.528 1.00 94.38 296 SER A CA 1
ATOM 2399 C C . SER A 1 296 ? -76.693 -0.639 81.257 1.00 94.38 296 SER A C 1
ATOM 2401 O O . SER A 1 296 ? -77.483 -0.317 82.141 1.00 94.38 296 SER A O 1
ATOM 2403 N N . GLU A 1 297 ? -76.450 -1.915 80.951 1.00 94.75 297 GLU A N 1
ATOM 2404 C CA . GLU A 1 297 ? -77.052 -3.050 81.659 1.00 94.75 297 GLU A CA 1
ATOM 2405 C C . GLU A 1 297 ? -76.655 -3.074 83.137 1.00 94.75 297 GLU A C 1
ATOM 2407 O O . GLU A 1 297 ? -77.506 -3.246 84.008 1.00 94.75 297 GLU A O 1
ATOM 2412 N N . LEU A 1 298 ? -75.371 -2.870 83.441 1.00 95.12 298 LEU A N 1
ATOM 2413 C CA . LEU A 1 298 ? -74.872 -2.838 84.812 1.00 95.12 298 LEU A CA 1
ATOM 2414 C C . LEU A 1 298 ? -75.465 -1.662 85.596 1.00 95.12 298 LEU A C 1
ATOM 2416 O O . LEU A 1 298 ? -75.884 -1.852 86.734 1.00 95.12 298 LEU A O 1
ATOM 2420 N N . MET A 1 299 ? -75.545 -0.473 84.991 1.00 92.50 299 MET A N 1
ATOM 2421 C CA . MET A 1 299 ? -76.219 0.687 85.578 1.00 92.50 299 MET A CA 1
ATOM 2422 C C . MET A 1 299 ? -77.694 0.387 85.850 1.00 92.50 299 MET A C 1
ATOM 2424 O O . MET A 1 299 ? -78.150 0.636 86.961 1.00 92.50 299 MET A O 1
ATOM 2428 N N . GLY A 1 300 ? -78.416 -0.212 84.897 1.00 93.06 300 GLY A N 1
ATOM 2429 C CA . GLY A 1 300 ? -79.817 -0.602 85.077 1.00 93.06 300 GLY A CA 1
ATOM 2430 C C . GLY A 1 300 ? -80.009 -1.650 86.178 1.00 93.06 300 GLY A C 1
ATOM 2431 O O . GLY A 1 300 ? -80.902 -1.519 87.014 1.00 93.06 300 GLY A O 1
ATOM 2432 N N . ASN A 1 301 ? -79.130 -2.653 86.248 1.00 92.44 301 ASN A N 1
ATOM 2433 C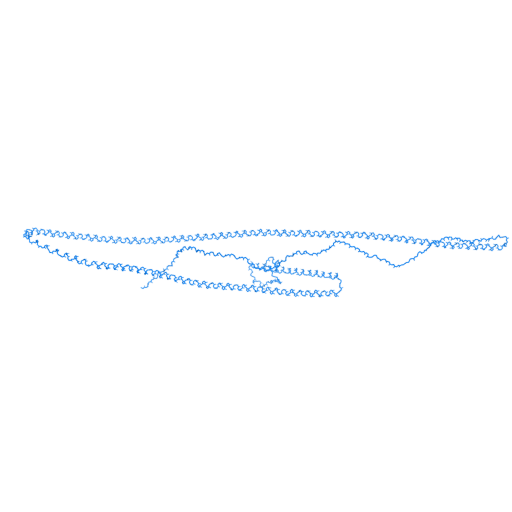 CA . ASN A 1 301 ? -79.123 -3.651 87.319 1.00 92.44 301 ASN A CA 1
ATOM 2434 C C . ASN A 1 301 ? -78.823 -3.016 88.681 1.00 92.44 301 ASN A C 1
ATOM 2436 O O . ASN A 1 301 ? -79.476 -3.350 89.669 1.00 92.44 301 ASN A O 1
ATOM 2440 N N . HIS A 1 302 ? -77.855 -2.097 88.750 1.00 92.31 302 HIS A N 1
ATOM 2441 C CA . HIS A 1 302 ? -77.554 -1.344 89.964 1.00 92.31 302 HIS A CA 1
ATOM 2442 C C . HIS A 1 302 ? -78.713 -0.443 90.375 1.00 92.31 302 HIS A C 1
ATOM 2444 O O . HIS A 1 302 ? -79.029 -0.407 91.556 1.00 92.31 302 HIS A O 1
ATOM 2450 N N . GLU A 1 303 ? -79.380 0.233 89.444 1.00 92.81 303 GLU A N 1
ATOM 2451 C CA . GLU A 1 303 ? -80.550 1.065 89.725 1.00 92.81 303 GLU A CA 1
ATOM 2452 C C . GLU A 1 303 ? -81.734 0.220 90.212 1.00 92.81 303 GLU A C 1
ATOM 2454 O O . GLU A 1 303 ? -82.370 0.563 91.209 1.00 92.81 303 GLU A O 1
ATOM 2459 N N . GLY A 1 304 ? -81.962 -0.946 89.601 1.00 91.25 304 GLY A N 1
ATOM 2460 C CA . GLY A 1 304 ? -82.943 -1.929 90.061 1.00 91.25 304 GLY A CA 1
ATOM 2461 C C . GLY A 1 304 ? -82.621 -2.480 91.452 1.00 91.25 304 GLY A C 1
ATOM 2462 O O . GLY A 1 304 ? -83.490 -2.501 92.324 1.00 91.25 304 GLY A O 1
ATOM 2463 N N . ALA A 1 305 ? -81.368 -2.871 91.703 1.00 89.38 305 ALA A N 1
ATOM 2464 C CA . ALA A 1 305 ? -80.910 -3.342 93.009 1.00 89.38 305 ALA A CA 1
ATOM 2465 C C . ALA A 1 305 ? -80.977 -2.234 94.068 1.00 89.38 305 ALA A C 1
ATOM 2467 O O . ALA A 1 305 ? -81.421 -2.486 95.183 1.00 89.38 305 ALA A O 1
ATOM 2468 N N . PHE A 1 306 ? -80.601 -1.000 93.729 1.00 89.81 306 PHE A N 1
ATOM 2469 C CA . PHE A 1 306 ? -80.705 0.157 94.615 1.00 89.81 306 PHE A CA 1
ATOM 2470 C C . PHE A 1 306 ? -82.169 0.494 94.906 1.00 89.81 306 PHE A C 1
ATOM 2472 O O . PHE A 1 306 ? -82.509 0.793 96.046 1.00 89.81 306 PHE A O 1
ATOM 2479 N N . GLY A 1 307 ? -83.057 0.374 93.917 1.00 90.06 307 GLY A N 1
ATOM 2480 C CA . GLY A 1 307 ? -84.505 0.469 94.091 1.00 90.06 307 GLY A CA 1
ATOM 2481 C C . GLY A 1 307 ? -85.050 -0.620 95.015 1.00 90.06 307 GLY A C 1
ATOM 2482 O O . GLY A 1 307 ? -85.800 -0.318 95.939 1.00 90.06 307 GLY A O 1
ATOM 2483 N N . ALA A 1 308 ? -84.620 -1.872 94.840 1.00 86.00 308 ALA A N 1
ATOM 2484 C CA . ALA A 1 308 ? -84.985 -2.985 95.713 1.00 86.00 308 ALA A CA 1
ATOM 2485 C C . ALA A 1 308 ? -84.459 -2.796 97.144 1.00 86.00 308 ALA A C 1
ATOM 2487 O O . ALA A 1 308 ? -85.203 -3.014 98.092 1.00 86.00 308 ALA A O 1
ATOM 2488 N N . ILE A 1 309 ? -83.218 -2.327 97.310 1.00 85.69 309 ILE A N 1
ATOM 2489 C CA . ILE A 1 309 ? -82.621 -1.969 98.603 1.00 85.69 309 ILE A CA 1
ATOM 2490 C C . ILE A 1 309 ? -83.394 -0.816 99.239 1.00 85.69 309 ILE A C 1
ATOM 2492 O O . ILE A 1 309 ? -83.724 -0.880 100.418 1.00 85.69 309 ILE A O 1
ATOM 2496 N N . LYS A 1 310 ? -83.730 0.226 98.475 1.00 86.56 310 LYS A N 1
ATOM 2497 C CA . LYS A 1 310 ? -84.532 1.356 98.949 1.00 86.56 310 LYS A CA 1
ATOM 2498 C C . LYS A 1 310 ? -85.923 0.898 99.379 1.00 86.56 310 LYS A C 1
ATOM 2500 O O . LYS A 1 310 ? -86.383 1.326 100.426 1.00 86.56 310 LYS A O 1
ATOM 2505 N N . ASN A 1 311 ? -86.560 -0.004 98.636 1.00 84.25 311 ASN A N 1
ATOM 2506 C CA . ASN A 1 311 ? -87.842 -0.601 99.012 1.00 84.25 311 ASN A CA 1
ATOM 2507 C C . ASN A 1 311 ? -87.707 -1.487 100.256 1.00 84.25 311 ASN A C 1
ATOM 2509 O O . ASN A 1 311 ? -88.493 -1.341 101.180 1.00 84.25 311 ASN A O 1
ATOM 2513 N N . TYR A 1 312 ? -86.665 -2.315 100.341 1.00 84.00 312 TYR A N 1
ATOM 2514 C CA . TYR A 1 312 ? -86.358 -3.136 101.512 1.00 84.00 312 TYR A CA 1
ATOM 2515 C C . TYR A 1 312 ? -86.114 -2.282 102.757 1.00 84.00 312 TYR A C 1
ATOM 2517 O O . TYR A 1 312 ? -86.665 -2.574 103.812 1.00 84.00 312 TYR A O 1
ATOM 2525 N N . TYR A 1 313 ? -85.345 -1.197 102.646 1.00 80.56 313 TYR A N 1
ATOM 2526 C CA . TYR A 1 313 ? -85.146 -0.253 103.738 1.00 80.56 313 TYR A CA 1
ATOM 2527 C C . TYR A 1 313 ? -86.369 0.614 103.990 1.00 80.56 313 TYR A C 1
ATOM 2529 O O . TYR A 1 313 ? -86.553 0.979 105.134 1.00 80.56 313 TYR A O 1
ATOM 2537 N N . ASN A 1 314 ? -87.230 0.919 103.021 1.00 84.06 314 ASN A N 1
ATOM 2538 C CA . ASN A 1 314 ? -88.511 1.585 103.275 1.00 84.06 314 ASN A CA 1
ATOM 2539 C C . ASN A 1 314 ? -89.472 0.657 104.033 1.00 84.06 314 ASN A C 1
ATOM 2541 O O . ASN A 1 314 ? -90.083 1.089 105.005 1.00 84.06 314 ASN A O 1
ATOM 2545 N N . ASP A 1 315 ? -89.536 -0.623 103.667 1.00 78.06 315 ASP A N 1
ATOM 2546 C CA . ASP A 1 315 ? -90.307 -1.660 104.359 1.00 78.06 315 ASP A CA 1
ATOM 2547 C C . ASP A 1 315 ? -89.748 -1.925 105.756 1.00 78.06 315 ASP A C 1
ATOM 2549 O O . ASP A 1 315 ? -90.494 -2.047 106.727 1.00 78.06 315 ASP A O 1
ATOM 2553 N N . ILE A 1 316 ? -88.422 -1.978 105.880 1.00 75.31 316 ILE A N 1
ATOM 2554 C CA . ILE A 1 316 ? -87.748 -2.023 107.171 1.00 75.31 316 ILE A CA 1
ATOM 2555 C C . ILE A 1 316 ? -87.934 -0.717 107.917 1.00 75.31 316 ILE A C 1
ATOM 2557 O O . ILE A 1 316 ? -88.086 -0.790 109.111 1.00 75.31 316 ILE A O 1
ATOM 2561 N N . THR A 1 317 ? -87.969 0.460 107.301 1.00 69.56 317 THR A N 1
ATOM 2562 C CA . THR A 1 317 ? -88.214 1.732 108.000 1.00 69.56 317 THR A CA 1
ATOM 2563 C C . THR A 1 317 ? -89.654 1.784 108.475 1.00 69.56 317 THR A C 1
ATOM 2565 O O . THR A 1 317 ? -89.891 2.249 109.575 1.00 69.56 317 THR A O 1
ATOM 2568 N N . ALA A 1 318 ? -90.609 1.215 107.741 1.00 72.06 318 ALA A N 1
ATOM 2569 C CA . ALA A 1 318 ? -91.970 1.014 108.224 1.00 72.06 318 ALA A CA 1
ATOM 2570 C C . ALA A 1 318 ? -92.010 0.027 109.410 1.00 72.06 318 ALA A C 1
ATOM 2572 O O . ALA A 1 318 ? -92.613 0.329 110.438 1.00 72.06 318 ALA A O 1
ATOM 2573 N N . LYS A 1 319 ? -91.298 -1.108 109.320 1.00 73.12 319 LYS A N 1
ATOM 2574 C CA . LYS A 1 319 ? -91.144 -2.096 110.413 1.00 73.12 319 LYS A CA 1
ATOM 2575 C C . LYS A 1 319 ? -90.239 -1.625 111.563 1.00 73.12 319 LYS A C 1
ATOM 2577 O O . LYS A 1 319 ? -90.317 -2.135 112.671 1.00 73.12 319 LYS A O 1
ATOM 2582 N N . ASN A 1 320 ? -89.367 -0.659 111.324 1.00 66.19 320 ASN A N 1
ATOM 2583 C CA . ASN A 1 320 ? -88.458 -0.071 112.293 1.00 66.19 320 ASN A CA 1
ATOM 2584 C C . ASN A 1 320 ? -89.081 1.175 112.884 1.00 66.19 320 ASN A C 1
ATOM 2586 O O . ASN A 1 320 ? -88.760 1.488 114.002 1.00 66.19 320 ASN A O 1
ATOM 2590 N N . LEU A 1 321 ? -90.018 1.864 112.243 1.00 68.56 321 LEU A N 1
ATOM 2591 C CA . LEU A 1 321 ? -90.845 2.855 112.924 1.00 68.56 321 LEU A CA 1
ATOM 2592 C C . LEU A 1 321 ? -91.693 2.158 114.001 1.00 68.56 321 LEU A C 1
ATOM 2594 O O . LEU A 1 321 ? -91.885 2.704 115.085 1.00 68.56 321 LEU A O 1
ATOM 2598 N N . THR A 1 322 ? -92.114 0.913 113.744 1.00 60.34 322 THR A N 1
ATOM 2599 C CA . THR A 1 322 ? -92.754 0.058 114.752 1.00 60.34 322 THR A CA 1
ATOM 2600 C C . THR A 1 322 ? -91.754 -0.529 115.765 1.00 60.34 322 THR A C 1
ATOM 2602 O O . THR A 1 322 ? -92.095 -0.611 116.942 1.00 60.34 322 THR A O 1
ATOM 2605 N N . LEU A 1 323 ? -90.509 -0.847 115.374 1.00 62.34 323 LEU A N 1
ATOM 2606 C CA . LEU A 1 323 ? -89.454 -1.378 116.266 1.00 62.34 323 LEU A CA 1
ATOM 2607 C C . LEU A 1 323 ? -88.608 -0.313 117.009 1.00 62.34 323 LEU A C 1
ATOM 2609 O O . LEU A 1 323 ? -88.061 -0.597 118.061 1.00 62.34 323 LEU A O 1
ATOM 2613 N N . ILE A 1 324 ? -88.488 0.924 116.531 1.00 55.34 324 ILE A N 1
ATOM 2614 C CA . ILE A 1 324 ? -87.769 2.057 117.161 1.00 55.34 324 ILE A CA 1
ATOM 2615 C C . ILE A 1 324 ? -88.551 2.556 118.376 1.00 55.34 324 ILE A C 1
ATOM 2617 O O . ILE A 1 324 ? -87.953 3.048 119.331 1.00 55.34 324 ILE A O 1
ATOM 2621 N N . ASN A 1 325 ? -89.867 2.343 118.396 1.00 55.25 325 ASN A N 1
ATOM 2622 C CA . ASN A 1 325 ? -90.641 2.424 119.631 1.00 55.25 325 ASN A CA 1
ATOM 2623 C C . ASN A 1 325 ? -90.214 1.359 120.664 1.00 55.25 325 ASN A C 1
ATOM 2625 O O . ASN A 1 325 ? -90.435 1.569 121.849 1.00 55.25 325 ASN A O 1
ATOM 2629 N N . LEU A 1 326 ? -89.575 0.261 120.239 1.00 54.22 326 LEU A N 1
ATOM 2630 C CA . LEU A 1 326 ? -89.152 -0.869 121.078 1.00 54.22 326 LEU A CA 1
ATOM 2631 C C . LEU A 1 326 ? -87.640 -0.873 121.411 1.00 54.22 326 LEU A C 1
ATOM 2633 O O . LEU A 1 326 ? -87.254 -1.368 122.458 1.00 54.22 326 LEU A O 1
ATOM 2637 N N . LEU A 1 327 ? -86.766 -0.320 120.557 1.00 53.31 327 LEU A N 1
ATOM 2638 C CA . LEU A 1 327 ? -85.296 -0.423 120.686 1.00 53.31 327 LEU A CA 1
ATOM 2639 C C . LEU A 1 327 ? -84.564 0.867 121.098 1.00 53.31 327 LEU A C 1
ATOM 2641 O O . LEU A 1 327 ? -83.343 0.847 121.256 1.00 53.31 327 LEU A O 1
ATOM 2645 N N . LYS A 1 328 ? -85.275 1.972 121.375 1.00 50.22 328 LYS A N 1
ATOM 2646 C CA . LYS A 1 328 ? -84.695 3.115 122.120 1.00 50.22 328 LYS A CA 1
ATOM 2647 C C . LYS A 1 328 ? -84.183 2.726 123.519 1.00 50.22 328 LYS A C 1
ATOM 2649 O O . LYS A 1 328 ? -83.488 3.513 124.148 1.00 50.22 328 LYS A O 1
ATOM 2654 N N . GLU A 1 329 ? -84.487 1.515 123.969 1.00 53.47 329 GLU A N 1
ATOM 2655 C CA . GLU A 1 329 ? -84.120 0.965 125.270 1.00 53.47 329 GLU A CA 1
ATOM 2656 C C . GLU A 1 329 ? -82.740 0.267 125.302 1.00 53.47 329 GLU A C 1
ATOM 2658 O O . GLU A 1 329 ? -82.227 0.019 126.384 1.00 53.47 329 GLU A O 1
ATOM 2663 N N . GLN A 1 330 ? -82.103 -0.042 124.158 1.00 50.47 330 GLN A N 1
ATOM 2664 C CA . GLN A 1 330 ? -80.950 -0.975 124.131 1.00 50.47 330 GLN A CA 1
ATOM 2665 C C . GLN A 1 330 ? -79.630 -0.435 123.531 1.00 50.47 330 GLN A C 1
ATOM 2667 O O . GLN A 1 330 ? -78.670 -1.185 123.378 1.00 50.47 330 GLN A O 1
ATOM 2672 N N . VAL A 1 331 ? -79.522 0.860 123.207 1.00 50.84 331 VAL A N 1
ATOM 2673 C CA . VAL A 1 331 ? -78.327 1.452 122.544 1.00 50.84 331 VAL A CA 1
ATOM 2674 C C . VAL A 1 331 ? -77.233 1.935 123.523 1.00 50.84 331 VAL A C 1
ATOM 2676 O O . VAL A 1 331 ? -76.173 2.395 123.104 1.00 50.84 331 VAL A O 1
ATOM 2679 N N . GLU A 1 332 ? -77.414 1.760 124.829 1.00 50.81 332 GLU A N 1
ATOM 2680 C CA . GLU A 1 332 ? -76.401 2.126 125.836 1.00 50.81 332 GLU A CA 1
ATOM 2681 C C . GLU A 1 332 ? -75.136 1.224 125.826 1.00 50.81 332 GLU A C 1
ATOM 2683 O O . GLU A 1 332 ? -74.077 1.663 126.272 1.00 50.81 332 GLU A O 1
ATOM 2688 N N . ASP A 1 333 ? -75.158 0.012 125.248 1.00 44.59 333 ASP A N 1
ATOM 2689 C CA . ASP A 1 333 ? -74.171 -1.024 125.626 1.00 44.59 333 ASP A CA 1
ATOM 2690 C C . ASP A 1 333 ? -72.926 -1.256 124.731 1.00 44.59 333 ASP A C 1
ATOM 2692 O O . ASP A 1 333 ? -71.989 -1.926 125.168 1.00 44.59 333 ASP A O 1
ATOM 2696 N N . LEU A 1 334 ? -72.807 -0.724 123.505 1.00 47.16 334 LEU A N 1
ATOM 2697 C CA . LEU A 1 334 ? -71.756 -1.186 122.559 1.00 47.16 334 LEU A CA 1
ATOM 2698 C C . LEU A 1 334 ? -70.731 -0.133 122.100 1.00 47.16 334 LEU A C 1
ATOM 2700 O O . LEU A 1 334 ? -70.351 -0.080 120.933 1.00 47.16 334 LEU A O 1
ATOM 2704 N N . LYS A 1 335 ? -70.193 0.655 123.038 1.00 42.34 335 LYS A N 1
ATOM 2705 C CA . LYS A 1 335 ? -69.117 1.649 122.800 1.00 42.34 335 LYS A CA 1
ATOM 2706 C C . LYS A 1 335 ? -67.676 1.198 123.148 1.00 42.34 335 LYS A C 1
ATOM 2708 O O . LYS A 1 335 ? -66.807 2.044 123.314 1.00 42.34 335 LYS A O 1
ATOM 2713 N N . LYS A 1 336 ? -67.369 -0.103 123.295 1.00 50.25 336 LYS A N 1
ATOM 2714 C CA . LYS A 1 336 ? -66.120 -0.561 123.974 1.00 50.25 336 LYS A CA 1
ATOM 2715 C C . LYS A 1 336 ? -65.111 -1.458 123.204 1.00 50.25 336 LYS A C 1
ATOM 2717 O O . LYS A 1 336 ? -64.339 -2.139 123.866 1.00 50.25 336 LYS A O 1
ATOM 2722 N N . LYS A 1 337 ? -65.026 -1.505 121.862 1.00 48.47 337 LYS A N 1
ATOM 2723 C CA . LYS A 1 337 ? -64.104 -2.456 121.157 1.00 48.47 337 LYS A CA 1
ATOM 2724 C C . LYS A 1 337 ? -63.134 -1.874 120.102 1.00 48.47 337 LYS A C 1
ATOM 2726 O O . LYS A 1 337 ? -62.765 -2.576 119.170 1.00 48.47 337 LYS A O 1
ATOM 2731 N N . GLU A 1 338 ? -62.682 -0.630 120.241 1.00 40.16 338 GLU A N 1
ATOM 2732 C CA . GLU A 1 338 ? -61.902 0.068 119.193 1.00 40.16 338 GLU A CA 1
ATOM 2733 C C . GLU A 1 338 ? -60.360 -0.039 119.311 1.00 40.16 338 GLU A C 1
ATOM 2735 O O . GLU A 1 338 ? -59.645 0.226 118.355 1.00 40.16 338 GLU A O 1
ATOM 2740 N N . THR A 1 339 ? -59.789 -0.488 120.432 1.00 49.50 339 THR A N 1
ATOM 2741 C CA . THR A 1 339 ? -58.368 -0.207 120.749 1.00 49.50 339 THR A CA 1
ATOM 2742 C C . THR A 1 339 ? -57.319 -1.280 120.387 1.00 49.50 339 THR A C 1
ATOM 2744 O O . THR A 1 339 ? -56.183 -1.181 120.842 1.00 49.50 339 THR A O 1
ATOM 2747 N N . VAL A 1 340 ? -57.622 -2.308 119.581 1.00 55.09 340 VAL A N 1
ATOM 2748 C CA . VAL A 1 340 ? -56.686 -3.449 119.369 1.00 55.09 340 VAL A CA 1
ATOM 2749 C C . VAL A 1 340 ? -55.845 -3.370 118.077 1.00 55.09 340 VAL A C 1
ATOM 2751 O O . VAL A 1 340 ? -54.782 -3.979 118.011 1.00 55.09 340 VAL A O 1
ATOM 2754 N N . LEU A 1 341 ? -56.229 -2.580 117.069 1.00 53.72 341 LEU A N 1
ATOM 2755 C CA . LEU A 1 341 ? -55.630 -2.665 115.720 1.00 53.72 341 LEU A CA 1
ATOM 2756 C C . LEU A 1 341 ? -54.338 -1.849 115.491 1.00 53.72 341 LEU A C 1
ATOM 2758 O O . LEU A 1 341 ? -53.740 -1.940 114.422 1.00 53.72 341 LEU A O 1
ATOM 2762 N N . GLU A 1 342 ? -53.854 -1.077 116.466 1.00 51.38 342 GLU A N 1
ATOM 2763 C CA . GLU A 1 342 ? -52.727 -0.150 116.236 1.00 51.38 342 GLU A CA 1
ATOM 2764 C C . GLU A 1 342 ? -51.312 -0.748 116.406 1.00 51.38 342 GLU A C 1
ATOM 2766 O O . GLU A 1 342 ? -50.335 -0.072 116.086 1.00 51.38 342 GLU A O 1
ATOM 2771 N N . LYS A 1 343 ? -51.146 -2.010 116.840 1.00 53.72 343 LYS A N 1
ATOM 2772 C CA . LYS A 1 343 ? -49.811 -2.589 117.138 1.00 53.72 343 LYS A CA 1
ATOM 2773 C C . LYS A 1 343 ? -49.150 -3.425 116.026 1.00 53.72 343 LYS A C 1
ATOM 2775 O O . LYS A 1 343 ? -47.936 -3.586 116.065 1.00 53.72 343 LYS A O 1
ATOM 2780 N N . GLU A 1 344 ? -49.868 -3.878 114.998 1.00 58.38 344 GLU A N 1
ATOM 2781 C CA . GLU A 1 344 ? -49.306 -4.756 113.942 1.00 58.38 344 GLU A CA 1
ATOM 2782 C C . GLU A 1 344 ? -48.502 -4.011 112.850 1.00 58.38 344 GLU A C 1
ATOM 2784 O O . GLU A 1 344 ? -47.798 -4.615 112.044 1.00 58.38 344 GLU A O 1
ATOM 2789 N N . LYS A 1 345 ? -48.537 -2.673 112.830 1.00 57.53 345 LYS A N 1
ATOM 2790 C CA . LYS A 1 345 ? -47.934 -1.848 111.764 1.00 57.53 345 LYS A CA 1
ATOM 2791 C C . LYS A 1 345 ? -46.401 -1.699 111.850 1.00 57.53 345 LYS A C 1
ATOM 2793 O O . LYS A 1 345 ? -45.778 -1.288 110.873 1.00 57.53 345 LYS A O 1
ATOM 2798 N N . ALA A 1 346 ? -45.779 -1.993 112.995 1.00 59.19 346 ALA A N 1
ATOM 2799 C CA . ALA A 1 346 ? -44.373 -1.651 113.246 1.00 59.19 346 ALA A CA 1
ATOM 2800 C C . ALA A 1 346 ? -43.350 -2.725 112.806 1.00 59.19 346 ALA A C 1
ATOM 2802 O O . ALA A 1 346 ? -42.244 -2.365 112.408 1.00 59.19 346 ALA A O 1
ATOM 2803 N N . GLU A 1 347 ? -43.701 -4.016 112.807 1.00 59.94 347 GLU A N 1
ATOM 2804 C CA . GLU A 1 347 ? -42.775 -5.112 112.441 1.00 59.94 347 GLU A CA 1
ATOM 2805 C C . GLU A 1 347 ? -42.505 -5.208 110.929 1.00 59.94 347 GLU A C 1
ATOM 2807 O O . GLU A 1 347 ? -41.385 -5.507 110.510 1.00 59.94 347 GLU A O 1
ATOM 2812 N N . VAL A 1 348 ? -43.488 -4.858 110.092 1.00 60.62 348 VAL A N 1
ATOM 2813 C CA . VAL A 1 348 ? -43.391 -4.939 108.619 1.00 60.62 348 VAL A CA 1
ATOM 2814 C C . VAL A 1 348 ? -42.383 -3.930 108.036 1.00 60.62 348 VAL A C 1
ATOM 2816 O O . VAL A 1 348 ? -41.828 -4.140 106.957 1.00 60.62 348 VAL A O 1
ATOM 2819 N N . LEU A 1 349 ? -42.090 -2.839 108.752 1.00 62.03 349 LEU A N 1
ATOM 2820 C CA . LEU A 1 349 ? -41.172 -1.792 108.287 1.00 62.03 349 LEU A CA 1
ATOM 2821 C C . LEU A 1 349 ? -39.685 -2.129 108.483 1.00 62.03 349 LEU A C 1
ATOM 2823 O O . LEU A 1 349 ? -38.847 -1.549 107.791 1.00 62.03 349 LEU A O 1
ATOM 2827 N N . LEU A 1 350 ? -39.341 -3.048 109.394 1.00 63.66 350 LEU A N 1
ATOM 2828 C CA . LEU A 1 350 ? -37.944 -3.404 109.671 1.00 63.66 350 LEU A CA 1
ATOM 2829 C C . LEU A 1 350 ? -37.404 -4.420 108.648 1.00 63.66 350 LEU A C 1
ATOM 2831 O O . LEU A 1 350 ? -36.304 -4.252 108.129 1.00 63.66 350 LEU A O 1
ATOM 2835 N N . GLN A 1 351 ? -38.227 -5.404 108.274 1.00 64.44 351 GLN A N 1
ATOM 2836 C CA . GLN A 1 351 ? -37.878 -6.465 107.316 1.00 64.44 351 GLN A CA 1
ATOM 2837 C C . GLN A 1 351 ? -37.671 -5.941 105.880 1.00 64.44 351 GLN A C 1
ATOM 2839 O O . GLN A 1 351 ? -36.912 -6.511 105.101 1.00 64.44 351 GLN A O 1
ATOM 2844 N N . ASN A 1 352 ? -38.288 -4.807 105.532 1.00 63.44 352 ASN A N 1
ATOM 2845 C CA . ASN A 1 352 ? -38.165 -4.182 104.210 1.00 63.44 352 ASN A CA 1
ATOM 2846 C C . ASN A 1 352 ? -36.812 -3.462 104.001 1.00 63.44 352 ASN A C 1
ATOM 2848 O O . ASN A 1 352 ? -36.445 -3.158 102.871 1.00 63.44 352 ASN A O 1
ATOM 2852 N N . LYS A 1 353 ? -36.053 -3.184 105.075 1.00 67.19 353 LYS A N 1
ATOM 2853 C CA . LYS A 1 353 ? -34.734 -2.524 104.993 1.00 67.19 353 LYS A CA 1
ATOM 2854 C C . LYS A 1 353 ? -33.565 -3.494 104.800 1.00 67.19 353 LYS A C 1
ATOM 2856 O O . LYS A 1 353 ? -32.541 -3.081 104.266 1.00 67.19 353 LYS A O 1
ATOM 2861 N N . GLU A 1 354 ? -33.703 -4.759 105.195 1.00 68.75 354 GLU A N 1
ATOM 2862 C CA . GLU A 1 354 ? -32.640 -5.774 105.071 1.00 68.75 354 GLU A CA 1
ATOM 2863 C C . GLU A 1 354 ? -32.564 -6.402 103.663 1.00 68.75 354 GLU A C 1
ATOM 2865 O O . GLU A 1 354 ? -31.515 -6.899 103.260 1.00 68.75 354 GLU A O 1
ATOM 2870 N N . LEU A 1 355 ? -33.642 -6.327 102.872 1.00 67.06 355 LEU A N 1
ATOM 2871 C CA . LEU A 1 355 ? -33.740 -6.936 101.534 1.00 67.06 355 LEU A CA 1
ATOM 2872 C C . LEU A 1 355 ? -33.255 -6.031 100.379 1.00 67.06 355 LEU A C 1
ATOM 2874 O O . LEU A 1 355 ? -33.115 -6.499 99.249 1.00 67.06 355 LEU A O 1
ATOM 2878 N N . THR A 1 356 ? -32.971 -4.751 100.637 1.00 74.06 356 THR A N 1
ATOM 2879 C CA . THR A 1 356 ? -32.643 -3.755 99.596 1.00 74.06 356 THR A CA 1
ATOM 2880 C C . THR A 1 356 ? -31.223 -3.902 99.035 1.00 74.06 356 THR A C 1
ATOM 2882 O O . THR A 1 356 ? -31.015 -3.687 97.845 1.00 74.06 356 THR A O 1
ATOM 2885 N N . GLY A 1 357 ? -30.252 -4.308 99.862 1.00 72.75 357 GLY A N 1
ATOM 2886 C CA . GLY A 1 357 ? -28.853 -4.501 99.447 1.00 72.75 357 GLY A CA 1
ATOM 2887 C C . GLY A 1 357 ? -28.660 -5.644 98.434 1.00 72.75 357 GLY A C 1
ATOM 2888 O O . GLY A 1 357 ? -28.159 -5.393 97.338 1.00 72.75 357 GLY A O 1
ATOM 2889 N N . PRO A 1 358 ? -29.139 -6.873 98.721 1.00 78.19 358 PRO A N 1
ATOM 2890 C CA . PRO A 1 358 ? -29.053 -8.004 97.787 1.00 78.19 358 PRO A CA 1
ATOM 2891 C C . PRO A 1 358 ? -29.783 -7.761 96.453 1.00 78.19 358 PRO A C 1
ATOM 2893 O O . PRO A 1 358 ? -29.385 -8.272 95.403 1.00 78.19 358 PRO A O 1
ATOM 2896 N N . LEU A 1 359 ? -30.849 -6.953 96.470 1.00 76.62 359 LEU A N 1
ATOM 2897 C CA . LEU A 1 359 ? -31.577 -6.558 95.263 1.00 76.62 359 LEU A CA 1
ATOM 2898 C C . LEU A 1 359 ? -30.742 -5.632 94.360 1.00 76.62 359 LEU A C 1
ATOM 2900 O O . LEU A 1 359 ? -30.860 -5.697 93.140 1.00 76.62 359 LEU A O 1
ATOM 2904 N N . GLN A 1 360 ? -29.884 -4.792 94.939 1.00 80.81 360 GLN A N 1
ATOM 2905 C CA . GLN A 1 360 ? -29.074 -3.829 94.196 1.00 80.81 360 GLN A CA 1
ATOM 2906 C C . GLN A 1 360 ? -27.861 -4.498 93.525 1.00 80.81 360 GLN A C 1
ATOM 2908 O O . GLN A 1 360 ? -27.623 -4.289 92.336 1.00 80.81 360 GLN A O 1
ATOM 2913 N N . GLU A 1 361 ? -27.173 -5.405 94.225 1.00 80.12 361 GLU A N 1
ATOM 2914 C CA . GLU A 1 361 ? -26.055 -6.190 93.667 1.00 80.12 361 GLU A CA 1
ATOM 2915 C C . GLU A 1 361 ? -26.506 -7.111 92.517 1.00 80.12 361 GLU A C 1
ATOM 2917 O O . GLU A 1 361 ? -25.832 -7.242 91.492 1.00 80.12 361 GLU A O 1
ATOM 2922 N N . THR A 1 362 ? -27.691 -7.720 92.640 1.00 79.88 362 THR A N 1
ATOM 2923 C CA . THR A 1 362 ? -28.266 -8.551 91.569 1.00 79.88 362 THR A CA 1
ATOM 2924 C C . THR A 1 362 ? -28.696 -7.724 90.355 1.00 79.88 362 THR A C 1
ATOM 2926 O O . THR A 1 362 ? -28.531 -8.182 89.223 1.00 79.88 362 THR A O 1
ATOM 2929 N N . GLN A 1 363 ? -29.178 -6.491 90.547 1.00 80.94 363 GLN A N 1
ATOM 2930 C CA . GLN A 1 363 ? -29.487 -5.568 89.448 1.00 80.94 363 GLN A CA 1
ATOM 2931 C C . GLN A 1 363 ? -28.233 -5.126 88.680 1.00 80.94 363 GLN A C 1
ATOM 2933 O O . GLN A 1 363 ? -28.255 -5.099 87.446 1.00 80.94 363 GLN A O 1
ATOM 2938 N N . GLU A 1 364 ? -27.131 -4.833 89.373 1.00 85.75 364 GLU A N 1
ATOM 2939 C CA . GLU A 1 364 ? -25.854 -4.475 88.740 1.00 85.75 364 GLU A CA 1
ATOM 2940 C C . GLU A 1 364 ? -25.269 -5.643 87.931 1.00 85.75 364 GLU A C 1
ATOM 2942 O O . GLU A 1 364 ? -24.864 -5.460 86.778 1.00 85.75 364 GLU A O 1
ATOM 2947 N N . LEU A 1 365 ? -25.327 -6.867 88.470 1.00 89.50 365 LEU A N 1
ATOM 2948 C CA . LEU A 1 365 ? -24.896 -8.075 87.762 1.00 89.50 365 LEU A CA 1
ATOM 2949 C C . LEU A 1 365 ? -25.743 -8.338 86.503 1.00 89.50 365 LEU A C 1
ATOM 2951 O O . LEU A 1 365 ? -25.206 -8.684 85.447 1.00 89.50 365 LEU A O 1
ATOM 2955 N N . VAL A 1 366 ? -27.064 -8.139 86.580 1.00 87.81 366 VAL A N 1
ATOM 2956 C CA . VAL A 1 366 ? -27.963 -8.250 85.418 1.00 87.81 366 VAL A CA 1
ATOM 2957 C C . VAL A 1 366 ? -27.611 -7.209 84.353 1.00 87.81 366 VAL A C 1
ATOM 2959 O O . VAL A 1 366 ? -27.554 -7.551 83.170 1.00 87.81 366 VAL A O 1
ATOM 2962 N N . ALA A 1 367 ? -27.310 -5.968 84.744 1.00 88.62 367 ALA A N 1
ATOM 2963 C CA . ALA A 1 367 ? -26.907 -4.917 83.812 1.00 88.62 367 ALA A CA 1
ATOM 2964 C C . ALA A 1 367 ? -25.561 -5.223 83.121 1.00 88.62 367 ALA A C 1
ATOM 2966 O O . ALA A 1 367 ? -25.413 -4.997 81.915 1.00 88.62 367 ALA A O 1
ATOM 2967 N N . GLU A 1 368 ? -24.580 -5.778 83.840 1.00 90.31 368 GLU A N 1
ATOM 2968 C CA . GLU A 1 368 ? -23.316 -6.226 83.241 1.00 90.31 368 GLU A CA 1
ATOM 2969 C C . GLU A 1 368 ? -23.498 -7.398 82.272 1.00 90.31 368 GLU A C 1
ATOM 2971 O O . GLU A 1 368 ? -22.916 -7.400 81.180 1.00 90.31 368 GLU A O 1
ATOM 2976 N N . LEU A 1 369 ? -24.315 -8.389 82.638 1.00 90.06 369 LEU A N 1
ATOM 2977 C CA . LEU A 1 369 ? -24.617 -9.528 81.771 1.00 90.06 369 LEU A CA 1
ATOM 2978 C C . LEU A 1 369 ? -25.361 -9.087 80.505 1.00 90.06 369 LEU A C 1
ATOM 2980 O O . LEU A 1 369 ? -25.030 -9.555 79.415 1.00 90.06 369 LEU A O 1
ATOM 2984 N N . GLN A 1 370 ? -26.288 -8.131 80.612 1.00 89.88 370 GLN A N 1
ATOM 2985 C CA . GLN A 1 370 ? -26.958 -7.530 79.455 1.00 89.88 370 GLN A CA 1
ATOM 2986 C C . GLN A 1 370 ? -25.966 -6.828 78.516 1.00 89.88 370 GLN A C 1
ATOM 2988 O O . GLN A 1 370 ? -26.031 -7.033 77.303 1.00 89.88 370 GLN A O 1
ATOM 2993 N N . LYS A 1 371 ? -24.995 -6.067 79.042 1.00 92.25 371 LYS A N 1
ATOM 2994 C CA . LYS A 1 371 ? -23.938 -5.444 78.219 1.00 92.25 371 LYS A CA 1
ATOM 2995 C C . LYS A 1 371 ? -23.089 -6.490 77.489 1.00 92.25 371 LYS A C 1
ATOM 2997 O O . LYS A 1 371 ? -22.868 -6.364 76.285 1.00 92.25 371 LYS A O 1
ATOM 3002 N N . LYS A 1 372 ? -22.650 -7.547 78.185 1.00 92.06 372 LYS A N 1
ATOM 3003 C CA . LYS A 1 372 ? -21.881 -8.655 77.582 1.00 92.06 372 LYS A CA 1
ATOM 3004 C C . LYS A 1 372 ? -22.675 -9.367 76.482 1.00 92.06 372 LYS A C 1
ATOM 3006 O O . LYS A 1 372 ? -22.109 -9.689 75.439 1.00 92.06 372 LYS A O 1
ATOM 3011 N N . LEU A 1 373 ? -23.983 -9.549 76.675 1.00 92.69 373 LEU A N 1
ATOM 3012 C CA . LEU A 1 373 ? -24.873 -10.139 75.674 1.00 92.69 373 LEU A CA 1
ATOM 3013 C C . LEU A 1 373 ? -24.948 -9.279 74.400 1.00 92.69 373 LEU A C 1
ATOM 3015 O O . LEU A 1 373 ? -24.835 -9.805 73.294 1.00 92.69 373 LEU A O 1
ATOM 3019 N N . VAL A 1 374 ? -25.079 -7.955 74.541 1.00 94.62 374 VAL A N 1
ATOM 3020 C CA . VAL A 1 374 ? -25.101 -7.018 73.402 1.00 94.62 374 VAL A CA 1
ATOM 3021 C C . VAL A 1 374 ? -23.783 -7.056 72.621 1.00 94.62 374 VAL A C 1
ATOM 3023 O O . VAL A 1 374 ? -23.806 -7.116 71.391 1.00 94.62 374 VAL A O 1
ATOM 3026 N N . HIS A 1 375 ? -22.637 -7.079 73.310 1.00 93.06 375 HIS A N 1
ATOM 3027 C CA . HIS A 1 375 ? -21.332 -7.227 72.655 1.00 93.06 375 HIS A CA 1
ATOM 3028 C C . HIS A 1 375 ? -21.221 -8.550 71.888 1.00 93.06 375 HIS A C 1
ATOM 3030 O O . HIS A 1 375 ? -20.855 -8.543 70.715 1.00 93.06 375 HIS A O 1
ATOM 3036 N N . TYR A 1 376 ? -21.640 -9.664 72.493 1.00 94.62 376 TYR A N 1
ATOM 3037 C CA . TYR A 1 376 ? -21.654 -10.968 71.829 1.00 94.62 376 TYR A CA 1
ATOM 3038 C C . TYR A 1 376 ? -22.537 -10.984 70.569 1.00 94.62 376 TYR A C 1
ATOM 3040 O O . TYR A 1 376 ? -22.140 -11.527 69.536 1.00 94.62 376 TYR A O 1
ATOM 3048 N N . HIS A 1 377 ? -23.722 -10.365 70.618 1.00 94.50 377 HIS A N 1
ATOM 3049 C CA . HIS A 1 377 ? -24.594 -10.238 69.447 1.00 94.50 377 HIS A CA 1
ATOM 3050 C C . HIS A 1 377 ? -23.938 -9.427 68.325 1.00 94.50 377 HIS A C 1
ATOM 3052 O O . HIS A 1 377 ? -23.952 -9.863 67.173 1.00 94.50 377 HIS A O 1
ATOM 3058 N N . ARG A 1 378 ? -23.298 -8.304 68.665 1.00 94.81 378 ARG A N 1
ATOM 3059 C CA . ARG A 1 378 ? -22.571 -7.469 67.703 1.00 94.81 378 ARG A CA 1
ATOM 3060 C C . ARG A 1 378 ? -21.406 -8.218 67.052 1.00 94.81 378 ARG A C 1
ATOM 3062 O O . ARG A 1 378 ? -21.246 -8.153 65.834 1.00 94.81 378 ARG A O 1
ATOM 3069 N N . ASP A 1 379 ? -20.628 -8.965 67.830 1.00 94.38 379 ASP A N 1
ATOM 3070 C CA . ASP A 1 379 ? -19.508 -9.759 67.313 1.00 94.38 379 ASP A CA 1
ATOM 3071 C C . ASP A 1 379 ? -19.994 -10.900 66.410 1.00 94.38 379 ASP A C 1
ATOM 3073 O O . ASP A 1 379 ? -19.400 -11.181 65.367 1.00 94.38 379 ASP A O 1
ATOM 3077 N N . LYS A 1 380 ? -21.124 -11.526 66.759 1.00 96.19 380 LYS A N 1
ATOM 3078 C CA . LYS A 1 380 ? -21.767 -12.556 65.935 1.00 96.19 380 LYS A CA 1
ATOM 3079 C C . LYS A 1 380 ? -22.220 -12.002 64.581 1.00 96.19 380 LYS A C 1
ATOM 3081 O O . LYS A 1 380 ? -22.013 -12.661 63.559 1.00 96.19 380 LYS A O 1
ATOM 3086 N N . GLU A 1 381 ? -22.808 -10.808 64.556 1.00 95.06 381 GLU A N 1
ATOM 3087 C CA . GLU A 1 381 ? -23.193 -10.120 63.317 1.00 95.06 381 GLU A CA 1
ATOM 3088 C C . GLU A 1 381 ? -21.969 -9.723 62.481 1.00 95.06 381 GLU A C 1
ATOM 3090 O O . GLU A 1 381 ? -21.923 -10.002 61.281 1.00 95.06 381 GLU A O 1
ATOM 3095 N N . ALA A 1 382 ? -20.933 -9.156 63.107 1.00 93.69 382 ALA A N 1
ATOM 3096 C CA . ALA A 1 382 ? -19.685 -8.807 62.429 1.00 93.69 382 ALA A CA 1
ATOM 3097 C C . ALA A 1 382 ? -18.999 -10.039 61.810 1.00 93.69 382 ALA A C 1
ATOM 3099 O O . ALA A 1 382 ? -18.549 -9.993 60.662 1.00 93.69 382 ALA A O 1
ATOM 3100 N N . LEU A 1 383 ? -18.980 -11.167 62.528 1.00 94.94 383 LEU A N 1
ATOM 3101 C CA . LEU A 1 383 ? -18.457 -12.437 62.026 1.00 94.94 383 LEU A CA 1
ATOM 3102 C C . LEU A 1 383 ? -19.278 -12.968 60.845 1.00 94.94 383 LEU A C 1
ATOM 3104 O O . LEU A 1 383 ? -18.703 -13.472 59.879 1.00 94.94 383 LEU A O 1
ATOM 3108 N N . MET A 1 384 ? -20.609 -12.865 60.899 1.00 95.69 384 MET A N 1
ATOM 3109 C CA . MET A 1 384 ? -21.479 -13.268 59.791 1.00 95.69 384 MET A CA 1
ATOM 3110 C C . MET A 1 384 ? -21.202 -12.426 58.538 1.00 95.69 384 MET A C 1
ATOM 3112 O O . MET A 1 384 ? -21.023 -12.989 57.457 1.00 95.69 384 MET A O 1
ATOM 3116 N N . ASN A 1 385 ? -21.089 -11.106 58.693 1.00 95.56 385 ASN A N 1
ATOM 3117 C CA . ASN A 1 385 ? -20.787 -10.186 57.596 1.00 95.56 385 ASN A CA 1
ATOM 3118 C C . ASN A 1 385 ? -19.399 -10.458 56.997 1.00 95.56 385 ASN A C 1
ATOM 3120 O O . ASN A 1 385 ? -19.266 -10.581 55.781 1.00 95.56 385 ASN A O 1
ATOM 3124 N N . SER A 1 386 ? -18.378 -10.651 57.838 1.00 94.38 386 SER A N 1
ATOM 3125 C CA . SER A 1 386 ? -17.025 -11.042 57.413 1.00 94.38 386 SER A CA 1
ATOM 3126 C C . SER A 1 386 ? -17.026 -12.354 56.620 1.00 94.38 386 SER A C 1
ATOM 3128 O O . SER A 1 386 ? -16.457 -12.423 55.530 1.00 94.38 386 SER A O 1
ATOM 3130 N N . LYS A 1 387 ? -17.740 -13.383 57.097 1.00 96.56 387 LYS A N 1
ATOM 3131 C CA . LYS A 1 387 ? -17.882 -14.659 56.377 1.00 96.56 387 LYS A CA 1
ATOM 3132 C C . LYS A 1 387 ? -18.593 -14.496 55.033 1.00 96.56 387 LYS A C 1
ATOM 3134 O O . LYS A 1 387 ? -18.218 -15.162 54.069 1.00 96.56 387 LYS A O 1
ATOM 3139 N N . ALA A 1 388 ? -19.603 -13.631 54.953 1.00 96.00 388 ALA A N 1
ATOM 3140 C CA . ALA A 1 388 ? -20.281 -13.332 53.696 1.00 96.00 388 ALA A CA 1
ATOM 3141 C C . ALA A 1 388 ? -19.330 -12.648 52.701 1.00 96.00 388 ALA A C 1
ATOM 3143 O O . ALA A 1 388 ? -19.247 -13.083 51.552 1.00 96.00 388 ALA A O 1
ATOM 3144 N N . HIS A 1 389 ? -18.555 -11.656 53.153 1.00 95.19 389 HIS A N 1
ATOM 3145 C CA . HIS A 1 389 ? -17.533 -11.002 52.334 1.00 95.19 389 HIS A CA 1
ATOM 3146 C C . HIS A 1 389 ? -16.452 -11.978 51.865 1.00 95.19 389 HIS A C 1
ATOM 3148 O O . HIS A 1 389 ? -16.169 -12.017 50.673 1.00 95.19 389 HIS A O 1
ATOM 3154 N N . LEU A 1 390 ? -15.925 -12.824 52.756 1.00 95.81 390 LEU A N 1
ATOM 3155 C CA . LEU A 1 390 ? -14.947 -13.860 52.411 1.00 95.81 390 LEU A CA 1
ATOM 3156 C C . LEU A 1 390 ? -15.479 -14.799 51.318 1.00 95.81 390 LEU A C 1
ATOM 3158 O O . LEU A 1 390 ? -14.761 -15.173 50.398 1.00 95.81 390 LEU A O 1
ATOM 3162 N N . LYS A 1 391 ? -16.757 -15.181 51.397 1.00 97.62 391 LYS A N 1
ATOM 3163 C CA . LYS A 1 391 ? -17.373 -16.065 50.402 1.00 97.62 391 LYS A CA 1
ATOM 3164 C C . LYS A 1 391 ? -17.505 -15.394 49.033 1.00 97.62 391 LYS A C 1
ATOM 3166 O O . LYS A 1 391 ? -17.406 -16.084 48.021 1.00 97.62 391 LYS A O 1
ATOM 3171 N N . ILE A 1 392 ? -17.751 -14.084 49.001 1.00 97.62 392 ILE A N 1
ATOM 3172 C CA . ILE A 1 392 ? -17.803 -13.298 47.762 1.00 97.62 392 ILE A CA 1
ATOM 3173 C C . ILE A 1 392 ? -16.398 -13.183 47.169 1.00 97.62 392 ILE A C 1
ATOM 3175 O O . ILE A 1 392 ? -16.199 -13.603 46.034 1.00 97.62 392 ILE A O 1
ATOM 3179 N N . THR A 1 393 ? -15.411 -12.742 47.952 1.00 94.94 393 THR A N 1
ATOM 3180 C CA . THR A 1 393 ? -14.031 -12.583 47.468 1.00 94.94 393 THR A CA 1
ATOM 3181 C C . THR A 1 393 ? -13.410 -13.910 47.036 1.00 94.94 393 THR A C 1
ATOM 3183 O O . THR A 1 393 ? -12.652 -13.957 46.075 1.00 94.94 393 THR A O 1
ATOM 3186 N N . GLN A 1 394 ? -13.763 -15.023 47.684 1.00 97.12 394 GLN A N 1
ATOM 3187 C CA . GLN A 1 394 ? -13.308 -16.351 47.276 1.00 97.12 394 GLN A CA 1
ATOM 3188 C C . GLN A 1 394 ? -13.944 -16.824 45.960 1.00 97.12 394 GLN A C 1
ATOM 3190 O O . GLN A 1 394 ? -13.318 -17.596 45.236 1.00 97.12 394 GLN A O 1
ATOM 3195 N N . LYS A 1 395 ? -15.175 -16.399 45.645 1.00 97.62 395 LYS A N 1
ATOM 3196 C CA . LYS A 1 395 ? -15.766 -16.633 44.319 1.00 97.62 395 LYS A CA 1
ATOM 3197 C C . LYS A 1 395 ? -15.071 -15.780 43.266 1.00 97.62 395 LYS A C 1
ATOM 3199 O O . LYS A 1 395 ? -14.589 -16.342 42.296 1.00 97.62 395 LYS A O 1
ATOM 3204 N N . GLU A 1 396 ? -14.924 -14.482 43.526 1.00 97.31 396 GLU A N 1
ATOM 3205 C CA . GLU A 1 396 ? -14.218 -13.557 42.630 1.00 97.31 396 GLU A CA 1
ATOM 3206 C C . GLU A 1 396 ? -12.797 -14.047 42.325 1.00 97.31 396 GLU A C 1
ATOM 3208 O O . GLU A 1 396 ? -12.394 -14.050 41.171 1.00 97.31 396 GLU A O 1
ATOM 3213 N N . LEU A 1 397 ? -12.062 -14.547 43.326 1.00 96.88 397 LEU A N 1
ATOM 3214 C CA . LEU A 1 397 ? -10.733 -15.134 43.132 1.00 96.88 397 LEU A CA 1
ATOM 3215 C C . LEU A 1 397 ? -10.760 -16.329 42.169 1.00 96.88 397 LEU A C 1
ATOM 3217 O O . LEU A 1 397 ? -9.890 -16.434 41.311 1.00 96.88 397 LEU A O 1
ATOM 3221 N N . LYS A 1 398 ? -11.734 -17.234 42.317 1.00 97.94 398 LYS A N 1
ATOM 3222 C CA . LYS A 1 398 ? -11.860 -18.419 41.455 1.00 97.94 398 LYS A CA 1
ATOM 3223 C C . LYS A 1 398 ? -12.235 -18.041 40.026 1.00 97.94 398 LYS A C 1
ATOM 3225 O O . LYS A 1 398 ? -11.677 -18.610 39.094 1.00 97.94 398 LYS A O 1
ATOM 3230 N N . ASP A 1 399 ? -13.144 -17.084 39.871 1.00 97.00 399 ASP A N 1
ATOM 3231 C CA . ASP A 1 399 ? -13.557 -16.580 38.563 1.00 97.00 399 ASP A CA 1
ATOM 3232 C C . ASP A 1 399 ? -12.359 -15.918 37.857 1.00 97.00 399 ASP A C 1
ATOM 3234 O O . ASP A 1 399 ? -12.051 -16.255 36.715 1.00 97.00 399 ASP A O 1
ATOM 3238 N N . LEU A 1 400 ? -11.589 -15.087 38.574 1.00 96.56 400 LEU A N 1
ATOM 3239 C CA . LEU A 1 400 ? -10.390 -14.430 38.042 1.00 96.56 400 LEU A CA 1
ATOM 3240 C C . LEU A 1 400 ? -9.269 -15.420 37.692 1.00 96.56 400 LEU A C 1
ATOM 3242 O O . LEU A 1 400 ? -8.571 -15.236 36.699 1.00 96.56 400 LEU A O 1
ATOM 3246 N N . GLN A 1 401 ? -9.088 -16.474 38.494 1.00 97.25 401 GLN A N 1
ATOM 3247 C CA . GLN A 1 401 ? -8.137 -17.551 38.199 1.00 97.25 401 GLN A CA 1
ATOM 3248 C C . GLN A 1 401 ? -8.505 -18.279 36.906 1.00 97.25 401 GLN A C 1
ATOM 3250 O O . GLN A 1 401 ? -7.633 -18.538 36.081 1.00 97.25 401 GLN A O 1
ATOM 3255 N N . TRP A 1 402 ? -9.791 -18.570 36.706 1.00 98.12 402 TRP A N 1
ATOM 3256 C CA . TRP A 1 402 ? -10.257 -19.206 35.479 1.00 98.12 402 TRP A CA 1
ATOM 3257 C C . TRP A 1 402 ? -10.072 -18.296 34.258 1.00 98.12 402 TRP A C 1
ATOM 3259 O O . TRP A 1 402 ? -9.566 -18.743 33.230 1.00 98.12 402 TRP A O 1
ATOM 3269 N N . GLU A 1 403 ? -10.422 -17.012 34.372 1.00 96.88 403 GLU A N 1
ATOM 3270 C CA . GLU A 1 403 ? -10.192 -16.032 33.304 1.00 96.88 403 GLU A CA 1
ATOM 3271 C C . GLU A 1 403 ? -8.706 -15.916 32.951 1.00 96.88 403 GLU A C 1
ATOM 3273 O O . GLU A 1 403 ? -8.354 -15.887 31.770 1.00 96.88 403 GLU A O 1
ATOM 3278 N N . HIS A 1 404 ? -7.830 -15.898 33.958 1.00 95.88 404 HIS A N 1
ATOM 3279 C CA . HIS A 1 404 ? -6.386 -15.849 33.767 1.00 95.88 404 HIS A CA 1
ATOM 3280 C C . HIS A 1 404 ? -5.869 -17.065 32.991 1.00 95.88 404 HIS A C 1
ATOM 3282 O O . HIS A 1 404 ? -5.202 -16.881 31.975 1.00 95.88 404 HIS A O 1
ATOM 3288 N N . GLU A 1 405 ? -6.251 -18.279 33.390 1.00 97.94 405 GLU A N 1
ATOM 3289 C CA . GLU A 1 405 ? -5.868 -19.523 32.708 1.00 97.94 405 GLU A CA 1
ATOM 3290 C C . GLU A 1 405 ? -6.323 -19.524 31.235 1.00 97.94 405 GLU A C 1
ATOM 3292 O O . GLU A 1 405 ? -5.568 -19.871 30.323 1.00 97.94 405 GLU A O 1
ATOM 3297 N N . VAL A 1 406 ? -7.553 -19.068 30.969 1.00 98.00 406 VAL A N 1
ATOM 3298 C CA . VAL A 1 406 ? -8.080 -18.945 29.601 1.00 98.00 406 VAL A CA 1
ATOM 3299 C C . VAL A 1 406 ? -7.279 -17.926 28.789 1.00 98.00 406 VAL A C 1
ATOM 3301 O O . VAL A 1 406 ? -6.996 -18.161 27.609 1.00 98.00 406 VAL A O 1
ATOM 3304 N N . LEU A 1 407 ? -6.915 -16.789 29.387 1.00 96.50 407 LEU A N 1
ATOM 3305 C CA . LEU A 1 407 ? -6.094 -15.775 28.728 1.00 96.50 407 LEU A CA 1
ATOM 3306 C C . LEU A 1 407 ? -4.682 -16.291 28.437 1.00 96.50 407 LEU A C 1
ATOM 3308 O O . LEU A 1 407 ? -4.183 -16.051 27.338 1.00 96.50 407 LEU A O 1
ATOM 3312 N N . GLU A 1 408 ? -4.060 -17.022 29.359 1.00 97.81 408 GLU A N 1
ATOM 3313 C CA . GLU A 1 408 ? -2.734 -17.615 29.161 1.00 97.81 408 GLU A CA 1
ATOM 3314 C C . GLU A 1 408 ? -2.727 -18.625 28.011 1.00 97.81 408 GLU A C 1
ATOM 3316 O O . GLU A 1 408 ? -1.861 -18.566 27.135 1.00 97.81 408 GLU A O 1
ATOM 3321 N N . GLN A 1 409 ? -3.737 -19.495 27.937 1.00 97.38 409 GLN A N 1
ATOM 3322 C CA . GLN A 1 409 ? -3.877 -20.443 26.828 1.00 97.38 409 GLN A CA 1
ATOM 3323 C C . GLN A 1 409 ? -4.062 -19.726 25.483 1.00 97.38 409 GLN A C 1
ATOM 3325 O O . GLN A 1 409 ? -3.430 -20.087 24.486 1.00 97.38 409 GLN A O 1
ATOM 3330 N N . ARG A 1 410 ? -4.896 -18.676 25.442 1.00 96.81 410 ARG A N 1
ATOM 3331 C CA . ARG A 1 410 ? -5.079 -17.855 24.233 1.00 96.81 410 ARG A CA 1
ATOM 3332 C C . ARG A 1 410 ? -3.789 -17.150 23.831 1.00 96.81 410 ARG A C 1
ATOM 3334 O O . ARG A 1 410 ? -3.453 -17.142 22.650 1.00 96.81 410 ARG A O 1
ATOM 3341 N N . PHE A 1 411 ? -3.065 -16.592 24.796 1.00 96.38 411 PHE A N 1
ATOM 3342 C CA . PHE A 1 411 ? -1.790 -15.926 24.559 1.00 96.38 411 PHE A CA 1
ATOM 3343 C C . PHE A 1 411 ? -0.751 -16.897 23.992 1.00 96.38 411 PHE A C 1
ATOM 3345 O O . PHE A 1 411 ? -0.138 -16.600 22.970 1.00 96.38 411 PHE A O 1
ATOM 3352 N N . SER A 1 412 ? -0.622 -18.086 24.586 1.00 97.94 412 SER A N 1
ATOM 3353 C CA . SER A 1 412 ? 0.275 -19.139 24.103 1.00 97.94 412 SER A CA 1
ATOM 3354 C C . SER A 1 412 ? -0.037 -19.537 22.656 1.00 97.94 412 SER A C 1
ATOM 3356 O O . SER A 1 412 ? 0.870 -19.626 21.827 1.00 97.94 412 SER A O 1
ATOM 3358 N N . LYS A 1 413 ? -1.324 -19.684 22.313 1.00 97.81 413 LYS A N 1
ATOM 3359 C CA . LYS A 1 413 ? -1.752 -19.993 20.944 1.00 97.81 413 LYS A CA 1
ATOM 3360 C C . LYS A 1 413 ? -1.389 -18.882 19.954 1.00 97.81 413 LYS A C 1
ATOM 3362 O O . LYS A 1 413 ? -0.795 -19.168 18.920 1.00 97.81 413 LYS A O 1
ATOM 3367 N N . VAL A 1 414 ? -1.690 -17.624 20.280 1.00 97.44 414 VAL A N 1
ATOM 3368 C CA . VAL A 1 414 ? -1.350 -16.472 19.422 1.00 97.44 414 VAL A CA 1
ATOM 3369 C C . VAL A 1 414 ? 0.165 -16.339 19.253 1.00 97.44 414 VAL A C 1
ATOM 3371 O O . VAL A 1 414 ? 0.649 -16.027 18.166 1.00 97.44 414 VAL A O 1
ATOM 3374 N N . GLN A 1 415 ? 0.933 -16.606 20.309 1.00 97.31 415 GLN A N 1
ATOM 3375 C CA . GLN A 1 415 ? 2.388 -16.595 20.246 1.00 97.31 415 GLN A CA 1
ATOM 3376 C C . GLN A 1 415 ? 2.924 -17.683 19.302 1.00 97.31 415 GLN A C 1
ATOM 3378 O O . GLN A 1 415 ? 3.796 -17.396 18.482 1.00 97.31 415 GLN A O 1
ATOM 3383 N N . ALA A 1 416 ? 2.363 -18.894 19.358 1.00 97.69 416 ALA A N 1
ATOM 3384 C CA . ALA A 1 416 ? 2.717 -19.979 18.446 1.00 97.69 416 ALA A CA 1
ATOM 3385 C C . ALA A 1 416 ? 2.355 -19.655 16.984 1.00 97.69 416 ALA A C 1
ATOM 3387 O O . ALA A 1 416 ? 3.177 -19.860 16.094 1.00 97.69 416 ALA A O 1
ATOM 3388 N N . GLU A 1 417 ? 1.168 -19.091 16.735 1.00 97.38 417 GLU A N 1
ATOM 3389 C CA . GLU A 1 417 ? 0.733 -18.664 15.395 1.00 97.38 417 GLU A CA 1
ATOM 3390 C C . GLU A 1 417 ? 1.651 -17.576 14.819 1.00 97.38 417 GLU A C 1
ATOM 3392 O O . GLU A 1 417 ? 2.050 -17.641 13.654 1.00 97.38 417 GLU A O 1
ATOM 3397 N N . ARG A 1 418 ? 2.044 -16.598 15.646 1.00 97.75 418 ARG A N 1
ATOM 3398 C CA . ARG A 1 418 ? 3.029 -15.573 15.280 1.00 97.75 418 ARG A CA 1
ATOM 3399 C C . ARG A 1 418 ? 4.357 -16.217 14.879 1.00 97.75 418 ARG A C 1
ATOM 3401 O O . ARG A 1 418 ? 4.903 -15.883 13.828 1.00 97.75 418 ARG A O 1
ATOM 3408 N N . ASP A 1 419 ? 4.879 -17.121 15.702 1.00 97.50 419 ASP A N 1
ATOM 3409 C CA . ASP A 1 419 ? 6.180 -17.755 15.468 1.00 97.50 419 ASP A CA 1
ATOM 3410 C C . ASP A 1 419 ? 6.165 -18.632 14.211 1.00 97.50 419 ASP A C 1
ATOM 3412 O O . ASP A 1 419 ? 7.101 -18.589 13.408 1.00 97.50 419 ASP A O 1
ATOM 3416 N N . GLU A 1 420 ? 5.076 -19.363 13.977 1.00 97.81 420 GLU A N 1
ATOM 3417 C CA . GLU A 1 420 ? 4.869 -20.132 12.752 1.00 97.81 420 GLU A CA 1
ATOM 3418 C C . GLU A 1 420 ? 4.827 -19.223 11.515 1.00 97.81 420 GLU A C 1
ATOM 3420 O O . GLU A 1 420 ? 5.451 -19.531 10.494 1.00 97.81 420 GLU A O 1
ATOM 3425 N N . LEU A 1 421 ? 4.139 -18.080 11.598 1.00 97.38 421 LEU A N 1
ATOM 3426 C CA . LEU A 1 421 ? 4.052 -17.127 10.494 1.00 97.38 421 LEU A CA 1
ATOM 3427 C C . LEU A 1 421 ? 5.421 -16.521 10.160 1.00 97.38 421 LEU A C 1
ATOM 3429 O O . LEU A 1 421 ? 5.790 -16.464 8.986 1.00 97.38 421 LEU A O 1
ATOM 3433 N N . TYR A 1 422 ? 6.213 -16.148 11.170 1.00 97.25 422 TYR A N 1
ATOM 3434 C CA . TYR A 1 422 ? 7.589 -15.679 10.970 1.00 97.25 422 TYR A CA 1
ATOM 3435 C C . TYR A 1 422 ? 8.476 -16.743 10.315 1.00 97.25 422 TYR A C 1
ATOM 3437 O O . TYR A 1 422 ? 9.254 -16.433 9.406 1.00 97.25 422 TYR A O 1
ATOM 3445 N N . GLN A 1 423 ? 8.348 -18.006 10.729 1.00 97.69 423 GLN A N 1
ATOM 3446 C CA . GLN A 1 423 ? 9.087 -19.107 10.111 1.00 97.69 423 GLN A CA 1
ATOM 3447 C C . GLN A 1 423 ? 8.680 -19.313 8.649 1.00 97.69 423 GLN A C 1
ATOM 3449 O O . GLN A 1 423 ? 9.553 -19.439 7.790 1.00 97.69 423 GLN A O 1
ATOM 3454 N N . LYS A 1 424 ? 7.375 -19.312 8.341 1.00 97.44 424 LYS A N 1
ATOM 3455 C CA . LYS A 1 424 ? 6.863 -19.434 6.964 1.00 97.44 424 LYS A CA 1
ATOM 3456 C C . LYS A 1 424 ? 7.341 -18.287 6.081 1.00 97.44 424 LYS A C 1
ATOM 3458 O O . LYS A 1 424 ? 7.808 -18.537 4.974 1.00 97.44 424 LYS A O 1
ATOM 3463 N N . PHE A 1 425 ? 7.285 -17.056 6.582 1.00 95.56 425 PHE A N 1
ATOM 3464 C CA . PHE A 1 425 ? 7.772 -15.876 5.871 1.00 95.56 425 PHE A CA 1
ATOM 3465 C C . PHE A 1 425 ? 9.263 -15.990 5.534 1.00 95.56 425 PHE A C 1
ATOM 3467 O O . PHE A 1 425 ? 9.658 -15.820 4.383 1.00 95.56 425 PHE A O 1
ATOM 3474 N N . THR A 1 426 ? 10.083 -16.372 6.516 1.00 97.25 426 THR A N 1
ATOM 3475 C CA . THR A 1 426 ? 11.530 -16.550 6.325 1.00 97.25 426 THR A CA 1
ATOM 3476 C C . THR A 1 426 ? 11.833 -17.657 5.310 1.00 97.25 426 THR A C 1
ATOM 3478 O O . THR A 1 426 ? 12.675 -17.479 4.431 1.00 97.25 426 THR A O 1
ATOM 3481 N N . ARG A 1 427 ? 11.116 -18.789 5.379 1.00 97.25 427 ARG A N 1
ATOM 3482 C CA . ARG A 1 427 ? 11.247 -19.881 4.400 1.00 97.25 427 ARG A CA 1
ATOM 3483 C C . ARG A 1 427 ? 10.871 -19.423 2.992 1.00 97.25 427 ARG A C 1
ATOM 3485 O O . ARG A 1 427 ? 11.643 -19.656 2.070 1.00 97.25 427 ARG A O 1
ATOM 3492 N N . ALA A 1 428 ? 9.749 -18.721 2.836 1.00 96.69 428 ALA A N 1
ATOM 3493 C CA . ALA A 1 428 ? 9.294 -18.220 1.541 1.00 96.69 428 ALA A CA 1
ATOM 3494 C C . ALA A 1 428 ? 10.297 -17.238 0.913 1.00 96.69 428 ALA A C 1
ATOM 3496 O O . ALA A 1 428 ? 10.590 -17.344 -0.277 1.00 96.69 428 ALA A O 1
ATOM 3497 N N . ILE A 1 429 ? 10.875 -16.327 1.707 1.00 95.88 429 ILE A N 1
ATOM 3498 C CA . ILE A 1 429 ? 11.935 -15.424 1.232 1.00 95.88 429 ILE A CA 1
ATOM 3499 C C . ILE A 1 429 ? 13.135 -16.223 0.730 1.00 95.88 429 ILE A C 1
ATOM 3501 O O . ILE A 1 429 ? 13.590 -15.996 -0.392 1.00 95.88 429 ILE A O 1
ATOM 3505 N N . ASN A 1 430 ? 13.625 -17.168 1.533 1.00 97.00 430 ASN A N 1
ATOM 3506 C CA . ASN A 1 430 ? 14.791 -17.969 1.173 1.00 97.00 430 ASN A CA 1
ATOM 3507 C C . ASN A 1 430 ? 14.533 -18.806 -0.088 1.00 97.00 430 ASN A C 1
ATOM 3509 O O . ASN A 1 430 ? 15.399 -18.883 -0.954 1.00 97.00 430 ASN A O 1
ATOM 3513 N N . GLU A 1 431 ? 13.340 -19.385 -0.238 1.00 97.12 431 GLU A N 1
ATOM 3514 C CA . GLU A 1 431 ? 12.956 -20.130 -1.440 1.00 97.12 431 GLU A CA 1
ATOM 3515 C C . GLU A 1 431 ? 12.920 -19.247 -2.690 1.00 97.12 431 GLU A C 1
ATOM 3517 O O . GLU A 1 431 ? 13.414 -19.651 -3.746 1.00 97.12 431 GLU A O 1
ATOM 3522 N N . VAL A 1 432 ? 12.351 -18.040 -2.594 1.00 97.00 432 VAL A N 1
ATOM 3523 C CA . VAL A 1 432 ? 12.325 -17.089 -3.713 1.00 97.00 432 VAL A CA 1
ATOM 3524 C C . VAL A 1 432 ? 13.746 -16.677 -4.080 1.00 97.00 432 VAL A C 1
ATOM 3526 O O . VAL A 1 432 ? 14.103 -16.768 -5.252 1.00 97.00 432 VAL A O 1
ATOM 3529 N N . GLN A 1 433 ? 14.570 -16.307 -3.097 1.00 94.06 433 GLN A N 1
ATOM 3530 C CA . GLN A 1 433 ? 15.974 -15.942 -3.308 1.00 94.06 433 GLN A CA 1
ATOM 3531 C C . GLN A 1 433 ? 16.793 -17.090 -3.907 1.00 94.06 433 GLN A C 1
ATOM 3533 O O . GLN A 1 433 ? 17.603 -16.868 -4.803 1.00 94.06 433 GLN A O 1
ATOM 3538 N N . GLN A 1 434 ? 16.568 -18.330 -3.468 1.00 96.31 434 GLN A N 1
ATOM 3539 C CA . GLN A 1 434 ? 17.247 -19.500 -4.021 1.00 96.31 434 GLN A CA 1
ATOM 3540 C C . GLN A 1 434 ? 16.826 -19.754 -5.473 1.00 96.31 434 GLN A C 1
ATOM 3542 O O . GLN A 1 434 ? 17.676 -20.013 -6.326 1.00 96.31 434 GLN A O 1
ATOM 3547 N N . LYS A 1 435 ? 15.525 -19.659 -5.783 1.00 96.06 435 LYS A N 1
ATOM 3548 C CA . LYS A 1 435 ? 15.004 -19.853 -7.145 1.00 96.06 435 LYS A CA 1
ATOM 3549 C C . LYS A 1 435 ? 15.493 -18.768 -8.101 1.00 96.06 435 LYS A C 1
ATOM 3551 O O . LYS A 1 435 ? 15.898 -19.092 -9.217 1.00 96.06 435 LYS A O 1
ATOM 3556 N N . THR A 1 436 ? 15.465 -17.500 -7.692 1.00 94.38 436 THR A N 1
ATOM 3557 C CA . THR A 1 436 ? 15.989 -16.394 -8.509 1.00 94.38 436 THR A CA 1
ATOM 3558 C C . THR A 1 436 ? 17.505 -16.487 -8.644 1.00 94.38 436 THR A C 1
ATOM 3560 O O . THR A 1 436 ? 18.010 -16.384 -9.757 1.00 94.38 436 THR A O 1
ATOM 3563 N N . GLY A 1 437 ? 18.221 -16.803 -7.563 1.00 95.81 437 GLY A N 1
ATOM 3564 C CA . GLY A 1 437 ? 19.663 -17.041 -7.581 1.00 95.81 437 GLY A CA 1
ATOM 3565 C C . GLY A 1 437 ? 20.070 -18.163 -8.538 1.00 95.81 437 GLY A C 1
ATOM 3566 O O . GLY A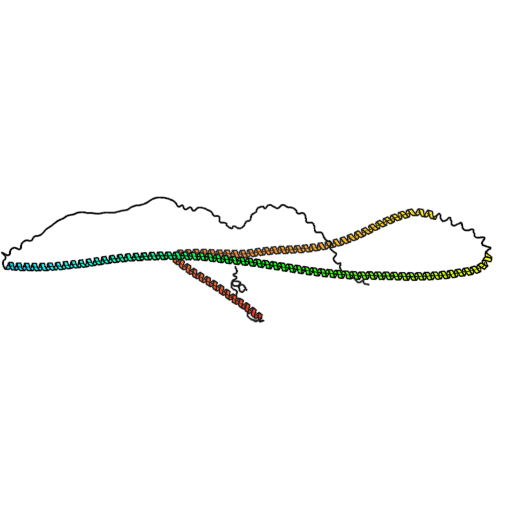 1 437 ? 20.988 -17.988 -9.334 1.00 95.81 437 GLY A O 1
ATOM 3567 N N . PHE A 1 438 ? 19.351 -19.291 -8.543 1.00 96.56 438 PHE A N 1
ATOM 3568 C CA . PHE A 1 438 ? 19.612 -20.388 -9.480 1.00 96.56 438 PHE A CA 1
ATOM 3569 C C . PHE A 1 438 ? 19.331 -19.996 -10.938 1.00 96.56 438 PHE A C 1
ATOM 3571 O O . PHE A 1 438 ? 20.118 -20.331 -11.824 1.00 96.56 438 PHE A O 1
ATOM 3578 N N . LYS A 1 439 ? 18.235 -19.267 -11.202 1.00 96.00 439 LYS A N 1
ATOM 3579 C CA . LYS A 1 439 ? 17.936 -18.739 -12.544 1.00 96.00 439 LYS A CA 1
ATOM 3580 C C . LYS A 1 439 ? 19.035 -17.792 -13.027 1.00 96.00 439 LYS A C 1
ATOM 3582 O O . LYS A 1 439 ? 19.494 -17.950 -14.154 1.00 96.00 439 LYS A O 1
ATOM 3587 N N . ASN A 1 440 ? 19.487 -16.874 -12.174 1.00 95.56 440 ASN A N 1
ATOM 3588 C CA . ASN A 1 440 ? 20.563 -15.938 -12.497 1.00 95.56 440 ASN A CA 1
ATOM 3589 C C . ASN A 1 440 ? 21.863 -16.683 -12.798 1.00 95.56 440 ASN A C 1
ATOM 3591 O O . ASN A 1 440 ? 22.434 -16.483 -13.862 1.00 95.56 440 ASN A O 1
ATOM 3595 N N . LEU A 1 441 ? 22.258 -17.632 -11.945 1.00 97.00 441 LEU A N 1
ATOM 3596 C CA . LEU A 1 441 ? 23.452 -18.448 -12.167 1.00 97.00 441 LEU A CA 1
ATOM 3597 C C . LEU A 1 441 ? 23.382 -19.236 -13.487 1.00 97.00 441 LEU A C 1
ATOM 3599 O O . LEU A 1 441 ? 24.380 -19.379 -14.194 1.00 97.00 441 LEU A O 1
ATOM 3603 N N . LEU A 1 442 ? 22.207 -19.767 -13.836 1.00 96.69 442 LEU A N 1
ATOM 3604 C CA . LEU A 1 442 ? 22.009 -20.466 -15.104 1.00 96.69 442 LEU A CA 1
ATOM 3605 C C . LEU A 1 442 ? 22.148 -19.516 -16.303 1.00 96.69 442 LEU A C 1
ATOM 3607 O O . LEU A 1 442 ? 22.767 -19.891 -17.298 1.00 96.69 442 LEU A O 1
ATOM 3611 N N . LEU A 1 443 ? 21.579 -18.311 -16.219 1.00 95.75 443 LEU A N 1
ATOM 3612 C CA . LEU A 1 443 ? 21.699 -17.288 -17.259 1.00 95.75 443 LEU A CA 1
ATOM 3613 C C . LEU A 1 443 ? 23.143 -16.799 -17.402 1.00 95.75 443 LEU A C 1
ATOM 3615 O O . LEU A 1 443 ? 23.631 -16.722 -18.523 1.00 95.75 443 LEU A O 1
ATOM 3619 N N . GLU A 1 444 ? 23.850 -16.571 -16.296 1.00 96.00 444 GLU A N 1
ATOM 3620 C CA . GLU A 1 444 ? 25.273 -16.216 -16.282 1.00 96.00 444 GLU A CA 1
ATOM 3621 C C . GLU A 1 444 ? 26.126 -17.296 -16.951 1.00 96.00 444 GLU A C 1
ATOM 3623 O O . GLU A 1 444 ? 26.950 -16.988 -17.808 1.00 96.00 444 GLU A O 1
ATOM 3628 N N . ARG A 1 445 ? 25.893 -18.579 -16.639 1.00 96.94 445 ARG A N 1
ATOM 3629 C CA . ARG A 1 445 ? 26.601 -19.692 -17.295 1.00 96.94 445 ARG A CA 1
ATOM 3630 C C . ARG A 1 445 ? 26.302 -19.781 -18.787 1.00 96.94 445 ARG A C 1
ATOM 3632 O O . ARG A 1 445 ? 27.215 -20.035 -19.567 1.00 96.94 445 ARG A O 1
ATOM 3639 N N . LYS A 1 446 ? 25.043 -19.582 -19.195 1.00 97.31 446 LYS A N 1
ATOM 3640 C CA . LYS A 1 446 ? 24.667 -19.547 -20.618 1.00 97.31 446 LYS A CA 1
ATOM 3641 C C . LYS A 1 446 ? 25.340 -18.382 -21.336 1.00 97.31 446 LYS A C 1
ATOM 3643 O O . LYS A 1 446 ? 25.888 -18.585 -22.412 1.00 97.31 446 LYS A O 1
ATOM 3648 N N . LEU A 1 447 ? 25.325 -17.195 -20.734 1.00 96.06 447 LEU A N 1
ATOM 3649 C CA . LEU A 1 447 ? 25.964 -15.999 -21.274 1.00 96.06 447 LEU A CA 1
ATOM 3650 C C . LEU A 1 447 ? 27.472 -16.206 -21.415 1.00 96.06 447 LEU A C 1
ATOM 3652 O O . LEU A 1 447 ? 28.017 -15.964 -22.484 1.00 96.06 447 LEU A O 1
ATOM 3656 N N . HIS A 1 448 ? 28.125 -16.737 -20.382 1.00 96.56 448 HIS A N 1
ATOM 3657 C CA . HIS A 1 448 ? 29.544 -17.067 -20.431 1.00 96.56 448 HIS A CA 1
ATOM 3658 C C . HIS A 1 448 ? 29.860 -18.081 -21.539 1.00 96.56 448 HIS A C 1
ATOM 3660 O O . HIS A 1 448 ? 30.767 -17.853 -22.330 1.00 96.56 448 HIS A O 1
ATOM 3666 N N . GLY A 1 449 ? 29.071 -19.154 -21.664 1.00 97.38 449 GLY A N 1
ATOM 3667 C CA . GLY A 1 449 ? 29.244 -20.132 -22.742 1.00 97.38 449 GLY A CA 1
ATOM 3668 C C . GLY A 1 449 ? 29.064 -19.534 -24.143 1.00 97.38 449 GLY A C 1
ATOM 3669 O O . GLY A 1 449 ? 29.827 -19.866 -25.047 1.00 97.38 449 GLY A O 1
ATOM 3670 N N . LEU A 1 450 ? 28.093 -18.632 -24.326 1.00 96.38 450 LEU A N 1
ATOM 3671 C CA . LEU A 1 450 ? 27.892 -17.915 -25.590 1.00 96.38 450 LEU A CA 1
ATOM 3672 C C . LEU A 1 450 ? 29.035 -16.939 -25.892 1.00 96.38 450 LEU A C 1
ATOM 3674 O O . LEU A 1 450 ? 29.439 -16.844 -27.046 1.00 96.38 450 LEU A O 1
ATOM 3678 N N . LEU A 1 451 ? 29.576 -16.257 -24.878 1.00 96.06 451 LEU A N 1
ATOM 3679 C CA . LEU A 1 451 ? 30.742 -15.384 -25.028 1.00 96.06 451 LEU A CA 1
ATOM 3680 C C . LEU A 1 451 ? 31.983 -16.179 -25.436 1.00 96.06 451 LEU A C 1
ATOM 3682 O O . LEU A 1 451 ? 32.625 -15.819 -26.412 1.00 96.06 451 LEU A O 1
ATOM 3686 N N . SER A 1 452 ? 32.272 -17.303 -24.774 1.00 96.62 452 SER A N 1
ATOM 3687 C CA . SER A 1 452 ? 33.397 -18.162 -25.164 1.00 96.62 452 SER A CA 1
ATOM 3688 C C . SER A 1 452 ? 33.240 -18.723 -26.579 1.00 96.62 452 SER A C 1
ATOM 3690 O O . SER A 1 452 ? 34.221 -18.831 -27.311 1.00 96.62 452 SER A O 1
ATOM 3692 N N . LEU A 1 453 ? 32.015 -19.069 -26.991 1.00 97.25 453 LEU A N 1
ATOM 3693 C CA . LEU A 1 453 ? 31.750 -19.492 -28.367 1.00 97.25 453 LEU A CA 1
ATOM 3694 C C . LEU A 1 453 ? 31.974 -18.344 -29.361 1.00 97.25 453 LEU A C 1
ATOM 3696 O O . LEU A 1 453 ? 32.525 -18.572 -30.434 1.00 97.25 453 LEU A O 1
ATOM 3700 N N . LEU A 1 454 ? 31.557 -17.126 -29.015 1.00 95.00 454 LEU A N 1
ATOM 3701 C CA . LEU A 1 454 ? 31.770 -15.937 -29.836 1.00 95.00 454 LEU A CA 1
ATOM 3702 C C . LEU A 1 454 ? 33.264 -15.636 -29.996 1.00 95.00 454 LEU A C 1
ATOM 3704 O O . LEU A 1 454 ? 33.717 -15.482 -31.125 1.00 95.00 454 LEU A O 1
ATOM 3708 N N . GLU A 1 455 ? 34.030 -15.655 -28.904 1.00 94.44 455 GLU A N 1
ATOM 3709 C CA . GLU A 1 455 ? 35.489 -15.482 -28.919 1.00 94.44 455 GLU A CA 1
ATOM 3710 C C . GLU A 1 455 ? 36.170 -16.536 -29.808 1.00 94.44 455 GLU A C 1
ATOM 3712 O O . GLU A 1 455 ? 36.999 -16.197 -30.649 1.00 94.44 455 GLU A O 1
ATOM 3717 N N . GLN A 1 456 ? 35.781 -17.813 -29.690 1.00 95.50 456 GLN A N 1
ATOM 3718 C CA . GLN A 1 456 ? 36.291 -18.879 -30.564 1.00 95.50 456 GLN A CA 1
ATOM 3719 C C . GLN A 1 456 ? 35.987 -18.605 -32.040 1.00 95.50 456 GLN A C 1
ATOM 3721 O O . GLN A 1 456 ? 36.865 -18.754 -32.888 1.00 95.50 456 GLN A O 1
ATOM 3726 N N . LYS A 1 457 ? 34.756 -18.184 -32.358 1.00 94.25 457 LYS A N 1
ATOM 3727 C CA . LYS A 1 457 ? 34.354 -17.880 -33.737 1.00 94.25 457 LYS A CA 1
ATOM 3728 C C . LYS A 1 457 ? 35.072 -16.656 -34.295 1.00 94.25 457 LYS A C 1
ATOM 3730 O O . LYS A 1 457 ? 35.396 -16.652 -35.477 1.00 94.25 457 LYS A O 1
ATOM 3735 N N . GLU A 1 458 ? 35.352 -15.651 -33.474 1.00 90.69 458 GLU A N 1
ATOM 3736 C CA . GLU A 1 458 ? 36.108 -14.463 -33.874 1.00 90.69 458 GLU A CA 1
ATOM 3737 C C . GLU A 1 458 ? 37.577 -14.796 -34.178 1.00 90.69 458 GLU A C 1
ATOM 3739 O O . GLU A 1 458 ? 38.129 -14.308 -35.170 1.00 90.69 458 GLU A O 1
ATOM 3744 N N . VAL A 1 459 ? 38.190 -15.693 -33.396 1.00 93.44 459 VAL A N 1
ATOM 3745 C CA . VAL A 1 459 ? 39.534 -16.223 -33.677 1.00 93.44 459 VAL A CA 1
ATOM 3746 C C . VAL A 1 459 ? 39.543 -17.035 -34.976 1.00 93.44 459 VAL A C 1
ATOM 3748 O O . VAL A 1 459 ? 40.337 -16.729 -35.863 1.00 93.44 459 VAL A O 1
ATOM 3751 N N . GLU A 1 460 ? 38.631 -18.003 -35.138 1.00 92.75 460 GLU A N 1
ATOM 3752 C CA . GLU A 1 460 ? 38.509 -18.799 -36.374 1.00 92.75 460 GLU A CA 1
ATOM 3753 C C . GLU A 1 460 ? 38.313 -17.901 -37.613 1.00 92.75 460 GLU A C 1
ATOM 3755 O O . GLU A 1 460 ? 38.940 -18.109 -38.653 1.00 92.75 460 GLU A O 1
ATOM 3760 N N . LEU A 1 461 ? 37.466 -16.871 -37.508 1.00 86.62 461 LEU A N 1
ATOM 3761 C CA . LEU A 1 461 ? 37.221 -15.902 -38.578 1.00 86.62 461 LEU A CA 1
ATOM 3762 C C . LEU A 1 461 ? 38.488 -15.096 -38.911 1.00 86.62 461 LEU A C 1
ATOM 3764 O O . LEU A 1 461 ? 38.817 -14.914 -40.085 1.00 86.62 461 LEU A O 1
ATOM 3768 N N . SER A 1 462 ? 39.219 -14.651 -37.887 1.00 86.19 462 SER A N 1
ATOM 3769 C CA . SER A 1 462 ? 40.475 -13.910 -38.038 1.00 86.19 462 SER A CA 1
ATOM 3770 C C . SER A 1 462 ? 41.557 -14.749 -38.726 1.00 86.19 462 SER A C 1
ATOM 3772 O O . SER A 1 462 ? 42.257 -14.248 -39.609 1.00 86.19 462 SER A O 1
ATOM 3774 N N . GLU A 1 463 ? 41.665 -16.035 -38.384 1.00 88.31 463 GLU A N 1
ATOM 3775 C CA . GLU A 1 463 ? 42.578 -16.980 -39.037 1.00 88.31 463 GLU A CA 1
ATOM 3776 C C . GLU A 1 463 ? 42.222 -17.191 -40.514 1.00 88.31 463 GLU A C 1
ATOM 3778 O O . GLU A 1 463 ? 43.094 -17.115 -41.383 1.00 88.31 463 GLU A O 1
ATOM 3783 N N . VAL A 1 464 ? 40.936 -17.396 -40.823 1.00 87.31 464 VAL A N 1
ATOM 3784 C CA . VAL A 1 464 ? 40.459 -17.545 -42.207 1.00 87.31 464 VAL A CA 1
ATOM 3785 C C . VAL A 1 464 ? 40.748 -16.284 -43.020 1.00 87.31 464 VAL A C 1
ATOM 3787 O O . VAL A 1 464 ? 41.206 -16.382 -44.162 1.00 87.31 464 VAL A O 1
ATOM 3790 N N . PHE A 1 465 ? 40.538 -15.096 -42.453 1.00 82.75 465 PHE A N 1
ATOM 3791 C CA . PHE A 1 465 ? 40.871 -13.840 -43.125 1.00 82.75 465 PHE A CA 1
ATOM 3792 C C . PHE A 1 465 ? 42.370 -13.691 -43.385 1.00 82.75 465 PHE A C 1
ATOM 3794 O O . PHE A 1 465 ? 42.744 -13.302 -44.494 1.00 82.75 465 PHE A O 1
ATOM 3801 N N . ALA A 1 466 ? 43.223 -14.063 -42.426 1.00 83.25 466 ALA A N 1
ATOM 3802 C CA . ALA A 1 466 ? 44.671 -14.058 -42.613 1.00 83.25 466 ALA A CA 1
ATOM 3803 C C . ALA A 1 466 ? 45.122 -15.047 -43.707 1.00 83.25 466 ALA A C 1
ATOM 3805 O O . ALA A 1 466 ? 45.980 -14.714 -44.520 1.00 83.25 466 ALA A O 1
ATOM 3806 N N . ALA A 1 467 ? 44.517 -16.238 -43.777 1.00 86.31 467 ALA A N 1
ATOM 3807 C CA . ALA A 1 467 ? 44.850 -17.255 -44.777 1.00 86.31 467 ALA A CA 1
ATOM 3808 C C . ALA A 1 467 ? 44.364 -16.910 -46.200 1.00 86.31 467 ALA A C 1
ATOM 3810 O O . ALA A 1 467 ? 44.966 -17.339 -47.185 1.00 86.31 467 ALA A O 1
ATOM 3811 N N . SER A 1 468 ? 43.278 -16.140 -46.324 1.00 81.31 468 SER A N 1
ATOM 3812 C CA . SER A 1 468 ? 42.601 -15.905 -47.608 1.00 81.31 468 SER A CA 1
ATOM 3813 C C . SER A 1 468 ? 43.248 -14.819 -48.481 1.00 81.31 468 SER A C 1
ATOM 3815 O O . SER A 1 468 ? 42.896 -14.717 -49.654 1.00 81.31 468 SER A O 1
ATOM 3817 N N . ASN A 1 469 ? 44.175 -14.006 -47.948 1.00 78.25 469 ASN A N 1
ATOM 3818 C CA . ASN A 1 469 ? 44.865 -12.914 -48.667 1.00 78.25 469 ASN A CA 1
ATOM 3819 C C . ASN A 1 469 ? 43.930 -11.991 -49.486 1.00 78.25 469 ASN A C 1
ATOM 3821 O O . ASN A 1 469 ? 44.306 -11.464 -50.535 1.00 78.25 469 ASN A O 1
ATOM 3825 N N . LEU A 1 470 ? 42.687 -11.809 -49.033 1.00 76.88 470 LEU A N 1
ATOM 3826 C CA . LEU A 1 470 ? 41.693 -10.976 -49.709 1.00 76.88 470 LEU A CA 1
ATOM 3827 C C . LEU A 1 470 ? 41.968 -9.491 -49.437 1.00 76.88 470 LEU A C 1
ATOM 3829 O O . LEU A 1 470 ? 42.472 -9.125 -48.375 1.00 76.88 470 LEU A O 1
ATOM 3833 N N . SER A 1 471 ? 41.613 -8.611 -50.380 1.00 80.94 471 SER A N 1
ATOM 3834 C CA . SER A 1 471 ? 41.773 -7.172 -50.158 1.00 80.94 471 SER A CA 1
ATOM 3835 C C . SER A 1 471 ? 40.829 -6.692 -49.036 1.00 80.94 471 SER A C 1
ATOM 3837 O O . SER A 1 471 ? 39.638 -7.027 -49.054 1.00 80.94 471 SER A O 1
ATOM 3839 N N . PRO A 1 472 ? 41.308 -5.876 -48.073 1.00 80.06 472 PRO A N 1
ATOM 3840 C CA . PRO A 1 472 ? 40.489 -5.405 -46.950 1.00 80.06 472 PRO A CA 1
ATOM 3841 C C . PRO A 1 472 ? 39.204 -4.678 -47.381 1.00 80.06 472 PRO A C 1
ATOM 3843 O O . PRO A 1 472 ? 38.168 -4.784 -46.727 1.00 80.06 472 PRO A O 1
ATOM 3846 N N . SER A 1 473 ? 39.248 -3.977 -48.519 1.00 81.69 473 SER A N 1
ATOM 3847 C CA . SER A 1 473 ? 38.100 -3.261 -49.081 1.00 81.69 473 SER A CA 1
ATOM 3848 C C . SER A 1 473 ? 37.019 -4.192 -49.639 1.00 81.69 473 SER A C 1
ATOM 3850 O O . SER A 1 473 ? 35.832 -3.916 -49.467 1.00 81.69 473 SER A O 1
ATOM 3852 N N . ALA A 1 474 ? 37.397 -5.308 -50.272 1.00 80.00 474 ALA A N 1
ATOM 3853 C CA . ALA A 1 474 ? 36.436 -6.285 -50.779 1.00 80.00 474 ALA A CA 1
ATOM 3854 C C . ALA A 1 474 ? 35.775 -7.073 -49.638 1.00 80.00 474 ALA A C 1
ATOM 3856 O O . ALA A 1 474 ? 34.564 -7.294 -49.673 1.00 80.00 474 ALA A O 1
ATOM 3857 N N . LEU A 1 475 ? 36.542 -7.437 -48.602 1.00 81.19 475 LEU A N 1
ATOM 3858 C CA . LEU A 1 475 ? 36.023 -8.104 -47.402 1.00 81.19 475 LEU A CA 1
ATOM 3859 C C . LEU A 1 475 ? 35.012 -7.236 -46.648 1.00 81.19 475 LEU A C 1
ATOM 3861 O O . LEU A 1 475 ? 33.918 -7.704 -46.341 1.00 81.19 475 LEU A O 1
ATOM 3865 N N . SER A 1 476 ? 35.342 -5.964 -46.410 1.00 84.56 476 SER A N 1
ATOM 3866 C CA . SER A 1 476 ? 34.437 -5.022 -45.742 1.00 84.56 476 SER A CA 1
ATOM 3867 C C . SER A 1 476 ? 33.120 -4.853 -46.509 1.00 84.56 476 SER A C 1
ATOM 3869 O O . SER A 1 476 ? 32.048 -4.912 -45.909 1.00 84.56 476 SER A O 1
ATOM 3871 N N . LEU A 1 477 ? 33.178 -4.740 -47.842 1.00 87.69 477 LEU A N 1
ATOM 3872 C CA . LEU A 1 477 ? 31.984 -4.610 -48.679 1.00 87.69 477 LEU A CA 1
ATOM 3873 C C . LEU A 1 477 ? 31.084 -5.855 -48.627 1.00 87.69 477 LEU A C 1
ATOM 3875 O O . LEU A 1 477 ? 29.860 -5.729 -48.584 1.00 87.69 477 LEU A O 1
ATOM 3879 N N . VAL A 1 478 ? 31.668 -7.056 -48.662 1.00 85.25 478 VAL A N 1
ATOM 3880 C CA . VAL A 1 478 ? 30.905 -8.312 -48.575 1.00 85.25 478 VAL A CA 1
ATOM 3881 C C . VAL A 1 478 ? 30.325 -8.501 -47.172 1.00 85.25 478 VAL A C 1
ATOM 3883 O O . VAL A 1 478 ? 29.160 -8.877 -47.060 1.00 85.25 478 VAL A O 1
ATOM 3886 N N . SER A 1 479 ? 31.092 -8.185 -46.125 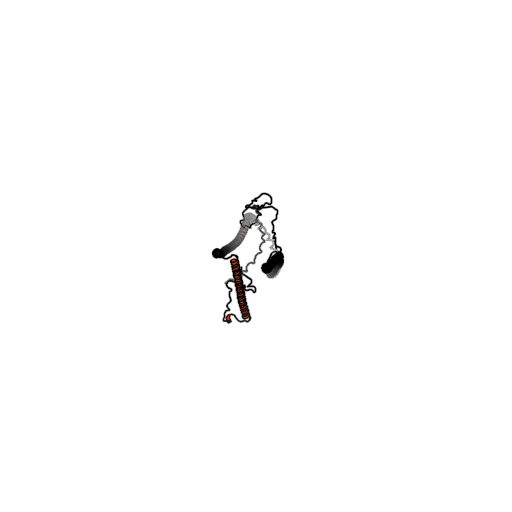1.00 85.94 479 SER A N 1
ATOM 3887 C CA . SER A 1 479 ? 30.635 -8.243 -44.732 1.00 85.94 479 SER A CA 1
ATOM 3888 C C . SER A 1 479 ? 29.438 -7.324 -44.500 1.00 85.94 479 SER A C 1
ATOM 3890 O O . SER A 1 479 ? 28.411 -7.789 -44.020 1.00 85.94 479 SER A O 1
ATOM 3892 N N . HIS A 1 480 ? 29.519 -6.060 -44.934 1.00 89.56 480 HIS A N 1
ATOM 3893 C CA . HIS A 1 480 ? 28.424 -5.099 -44.774 1.00 89.56 480 HIS A CA 1
ATOM 3894 C C . HIS A 1 480 ? 27.161 -5.542 -45.523 1.00 89.56 480 HIS A C 1
ATOM 3896 O O . HIS A 1 480 ? 26.067 -5.514 -44.971 1.00 89.56 480 HIS A O 1
ATOM 3902 N N . LYS A 1 481 ? 27.295 -6.037 -46.764 1.00 91.50 481 LYS A N 1
ATOM 3903 C CA . LYS A 1 481 ? 26.148 -6.570 -47.521 1.00 91.50 481 LYS A CA 1
ATOM 3904 C C . LYS A 1 481 ? 25.510 -7.781 -46.840 1.00 91.50 481 LYS A C 1
ATOM 3906 O O . LYS A 1 481 ? 24.292 -7.932 -46.886 1.00 91.50 481 LYS A O 1
ATOM 3911 N N . LEU A 1 482 ? 26.315 -8.667 -46.252 1.00 91.00 482 LEU A N 1
ATOM 3912 C CA . LEU A 1 482 ? 25.803 -9.823 -45.520 1.00 91.00 482 LEU A CA 1
ATOM 3913 C C . LEU A 1 482 ? 25.082 -9.384 -44.241 1.00 91.00 482 LEU A C 1
ATOM 3915 O O . LEU A 1 482 ? 24.007 -9.900 -43.944 1.00 91.00 482 LEU A O 1
ATOM 3919 N N . GLU A 1 483 ? 25.640 -8.410 -43.529 1.00 92.50 483 GLU A N 1
ATOM 3920 C CA . GLU A 1 483 ? 25.061 -7.816 -42.326 1.00 92.50 483 GLU A CA 1
ATOM 3921 C C . GLU A 1 483 ? 23.723 -7.123 -42.625 1.00 92.50 483 GLU A C 1
ATOM 3923 O O . GLU A 1 483 ? 22.737 -7.383 -41.940 1.00 92.50 483 GLU A O 1
ATOM 3928 N N . ASP A 1 484 ? 23.627 -6.368 -43.724 1.00 92.88 484 ASP A N 1
ATOM 3929 C CA . ASP A 1 484 ? 22.374 -5.766 -44.198 1.00 92.88 484 ASP A CA 1
ATOM 3930 C C . ASP A 1 484 ? 21.301 -6.829 -44.495 1.00 92.88 484 ASP A C 1
ATOM 3932 O O . ASP A 1 484 ? 20.139 -6.687 -44.102 1.00 92.88 484 ASP A O 1
ATOM 3936 N N . VAL A 1 485 ? 21.680 -7.932 -45.154 1.00 95.50 485 VAL A N 1
ATOM 3937 C CA . VAL A 1 485 ? 20.762 -9.047 -45.441 1.00 95.50 485 VAL A CA 1
ATOM 3938 C C . VAL A 1 485 ? 20.322 -9.749 -44.155 1.00 95.50 485 VAL A C 1
ATOM 3940 O O . VAL A 1 485 ? 19.144 -10.085 -44.022 1.00 95.50 485 VAL A O 1
ATOM 3943 N N . LEU A 1 486 ? 21.232 -9.973 -43.203 1.00 94.62 486 LEU A N 1
ATOM 3944 C CA . LEU A 1 486 ? 20.903 -10.571 -41.907 1.00 94.62 486 LEU A CA 1
ATOM 3945 C C . LEU A 1 486 ? 19.973 -9.665 -41.098 1.00 94.62 486 LEU A C 1
ATOM 3947 O O . LEU A 1 486 ? 18.968 -10.144 -40.579 1.00 94.62 486 LEU A O 1
ATOM 3951 N N . ASN A 1 487 ? 20.244 -8.362 -41.057 1.00 93.44 487 ASN A N 1
ATOM 3952 C CA . ASN A 1 487 ? 19.403 -7.379 -40.380 1.00 93.44 487 ASN A CA 1
ATOM 3953 C C . ASN A 1 487 ? 18.007 -7.306 -41.008 1.00 93.44 487 ASN A C 1
ATOM 3955 O O . ASN A 1 487 ? 17.007 -7.351 -40.294 1.00 93.44 487 ASN A O 1
ATOM 3959 N N . SER A 1 488 ? 17.920 -7.292 -42.341 1.00 95.31 488 SER A N 1
ATOM 3960 C CA . SER A 1 488 ? 16.645 -7.339 -43.066 1.00 95.31 488 SER A CA 1
ATOM 3961 C C . SER A 1 488 ? 15.850 -8.619 -42.767 1.00 95.31 488 SER A C 1
ATOM 3963 O O . SER A 1 488 ? 14.644 -8.562 -42.503 1.00 95.31 488 SER A O 1
ATOM 3965 N N . LYS A 1 489 ? 16.520 -9.779 -42.741 1.00 95.56 489 LYS A N 1
ATOM 3966 C CA . LYS A 1 489 ? 15.899 -11.062 -42.376 1.00 95.56 489 LYS A CA 1
ATOM 3967 C C . LYS A 1 489 ? 15.442 -11.096 -40.917 1.00 95.56 489 LYS A C 1
ATOM 3969 O O . LYS A 1 489 ? 14.341 -11.552 -40.635 1.00 95.56 489 LYS A O 1
ATOM 3974 N N . ASN A 1 490 ? 16.244 -10.584 -39.989 1.00 93.88 490 ASN A N 1
ATOM 3975 C CA . ASN A 1 490 ? 15.877 -10.512 -38.575 1.00 93.88 490 ASN A CA 1
ATOM 3976 C C . ASN A 1 490 ? 14.677 -9.584 -38.350 1.00 93.88 490 ASN A C 1
ATOM 3978 O O . ASN A 1 490 ? 13.761 -9.943 -37.613 1.00 93.88 490 ASN A O 1
ATOM 3982 N N . ALA A 1 491 ? 14.634 -8.437 -39.032 1.00 93.19 491 ALA A N 1
ATOM 3983 C CA . ALA A 1 491 ? 13.496 -7.524 -38.982 1.00 93.19 491 ALA A CA 1
ATOM 3984 C C . ALA A 1 491 ? 12.215 -8.173 -39.533 1.00 93.19 491 ALA A C 1
ATOM 3986 O O . ALA A 1 491 ? 11.155 -8.060 -38.922 1.00 93.19 491 ALA A O 1
ATOM 3987 N N . THR A 1 492 ? 12.308 -8.912 -40.644 1.00 94.38 492 THR A N 1
ATOM 3988 C CA . THR A 1 492 ? 11.157 -9.660 -41.183 1.00 94.38 492 THR A CA 1
ATOM 3989 C C . THR A 1 492 ? 10.720 -10.802 -40.268 1.00 94.38 492 THR A C 1
ATOM 3991 O O . THR A 1 492 ? 9.522 -11.014 -40.118 1.00 94.38 492 THR A O 1
ATOM 3994 N N . ILE A 1 493 ? 11.640 -11.504 -39.597 1.00 91.25 493 ILE A N 1
ATOM 3995 C CA . ILE A 1 493 ? 11.285 -12.507 -38.577 1.00 91.25 493 ILE A CA 1
ATOM 3996 C C . ILE A 1 493 ? 10.506 -11.856 -37.428 1.00 91.25 493 ILE A C 1
ATOM 3998 O O . ILE A 1 493 ? 9.460 -12.375 -37.040 1.00 91.25 493 ILE A O 1
ATOM 4002 N N . GLN A 1 494 ? 10.979 -10.721 -36.908 1.00 88.81 494 GLN A N 1
ATOM 4003 C CA . GLN A 1 494 ? 10.300 -9.996 -35.830 1.00 88.81 494 GLN A CA 1
ATOM 4004 C C . GLN A 1 494 ? 8.915 -9.497 -36.258 1.00 88.81 494 GLN A C 1
ATOM 4006 O O . GLN A 1 494 ? 7.949 -9.651 -35.512 1.00 88.81 494 GLN A O 1
ATOM 4011 N N . ASP A 1 495 ? 8.797 -8.950 -37.470 1.00 90.38 495 ASP A N 1
ATOM 4012 C CA . ASP A 1 495 ? 7.515 -8.497 -38.011 1.00 90.38 495 ASP A CA 1
ATOM 4013 C C . ASP A 1 495 ? 6.534 -9.665 -38.185 1.00 90.38 495 ASP A C 1
ATOM 4015 O O . ASP A 1 495 ? 5.397 -9.589 -37.726 1.00 90.38 495 ASP A O 1
ATOM 4019 N N . LEU A 1 496 ? 6.977 -10.796 -38.742 1.00 92.25 496 LEU A N 1
ATOM 4020 C CA . LEU A 1 496 ? 6.140 -11.990 -38.883 1.00 92.25 496 LEU A CA 1
ATOM 4021 C C . LEU A 1 496 ? 5.712 -12.569 -37.528 1.00 92.25 496 LEU A C 1
ATOM 4023 O O . LEU A 1 496 ? 4.564 -12.989 -37.381 1.00 92.25 496 LEU A O 1
ATOM 4027 N N . GLN A 1 497 ? 6.591 -12.566 -36.522 1.00 85.94 497 GLN A N 1
ATOM 4028 C CA . GLN A 1 497 ? 6.240 -12.969 -35.156 1.00 85.94 497 GLN A CA 1
ATOM 4029 C C . GLN A 1 497 ? 5.177 -12.043 -34.553 1.00 85.94 497 GLN A C 1
ATOM 4031 O O . GLN A 1 497 ? 4.205 -12.518 -33.961 1.00 85.94 497 GLN A O 1
ATOM 4036 N N . LEU A 1 498 ? 5.313 -10.730 -34.751 1.00 85.44 498 LEU A N 1
ATOM 4037 C CA . LEU A 1 498 ? 4.334 -9.746 -34.298 1.00 85.44 498 LEU A CA 1
ATOM 4038 C C . LEU A 1 498 ? 2.993 -9.900 -35.026 1.00 85.44 498 LEU A C 1
ATOM 4040 O O . LEU A 1 498 ? 1.935 -9.827 -34.397 1.00 85.44 498 LEU A O 1
ATOM 4044 N N . GLN A 1 499 ? 3.015 -10.130 -36.338 1.00 87.62 499 GLN A N 1
ATOM 4045 C CA . GLN A 1 499 ? 1.815 -10.393 -37.129 1.00 87.62 499 GLN A CA 1
ATOM 4046 C C . GLN A 1 499 ? 1.115 -11.673 -36.665 1.00 87.62 499 GLN A C 1
ATOM 4048 O O . GLN A 1 499 ? -0.098 -11.659 -36.460 1.00 87.62 499 GLN A O 1
ATOM 4053 N N . LEU A 1 500 ? 1.865 -12.750 -36.423 1.00 85.88 500 LEU A N 1
ATOM 4054 C CA . LEU A 1 500 ? 1.320 -13.991 -35.882 1.00 85.88 500 LEU A CA 1
ATOM 4055 C C . LEU A 1 500 ? 0.664 -13.757 -34.515 1.00 85.88 500 LEU A C 1
ATOM 4057 O O . LEU A 1 500 ? -0.478 -14.163 -34.311 1.00 85.88 500 LEU A O 1
ATOM 4061 N N . ALA A 1 501 ? 1.330 -13.038 -33.606 1.00 82.69 501 ALA A N 1
ATOM 4062 C CA . ALA A 1 501 ? 0.768 -12.692 -32.301 1.00 82.69 501 ALA A CA 1
ATOM 4063 C C . ALA A 1 501 ? -0.525 -11.864 -32.425 1.00 82.69 501 ALA A C 1
ATOM 4065 O O . ALA A 1 501 ? -1.501 -12.129 -31.721 1.00 82.69 501 ALA A O 1
ATOM 4066 N N . ARG A 1 502 ? -0.569 -10.902 -33.359 1.00 83.81 502 ARG A N 1
ATOM 4067 C CA . ARG A 1 502 ? -1.773 -10.108 -33.662 1.00 83.81 502 ARG A CA 1
ATOM 4068 C C . ARG A 1 502 ? -2.929 -10.979 -34.146 1.00 83.81 502 ARG A C 1
ATOM 4070 O O . ARG A 1 502 ? -4.044 -10.810 -33.661 1.00 83.81 502 ARG A O 1
ATOM 4077 N N . VAL A 1 503 ? -2.671 -11.902 -35.071 1.00 86.50 503 VAL A N 1
ATOM 4078 C CA . VAL A 1 503 ? -3.697 -12.803 -35.620 1.00 86.50 503 VAL A CA 1
ATOM 4079 C C . VAL A 1 503 ? -4.201 -13.772 -34.551 1.00 86.50 503 VAL A C 1
ATOM 4081 O O . VAL A 1 503 ? -5.413 -13.909 -34.394 1.00 86.50 503 VAL A O 1
ATOM 4084 N N . CYS A 1 504 ? -3.307 -14.383 -33.767 1.00 85.00 504 CYS A N 1
ATOM 4085 C CA . CYS A 1 504 ? -3.691 -15.257 -32.654 1.00 85.00 504 CYS A CA 1
ATOM 4086 C C . CYS A 1 504 ? -4.550 -14.515 -31.625 1.00 85.00 504 CYS A C 1
ATOM 4088 O O . CYS A 1 504 ? -5.556 -15.050 -31.163 1.00 85.00 504 CYS A O 1
ATOM 4090 N N . LYS A 1 505 ? -4.203 -13.261 -31.303 1.00 83.56 505 LYS A N 1
ATOM 4091 C CA . LYS A 1 505 ? -5.019 -12.441 -30.408 1.00 83.56 505 LYS A CA 1
ATOM 4092 C C . LYS A 1 505 ? -6.392 -12.140 -31.001 1.00 83.56 505 LYS A C 1
ATOM 4094 O O . LYS A 1 505 ? -7.390 -12.395 -30.343 1.00 83.56 505 LYS A O 1
ATOM 4099 N N . ALA A 1 506 ? -6.453 -11.646 -32.237 1.00 85.31 506 ALA A N 1
ATOM 4100 C CA . ALA A 1 506 ? -7.721 -11.337 -32.895 1.00 85.31 506 ALA A CA 1
ATOM 4101 C C . ALA A 1 506 ? -8.634 -12.572 -32.980 1.00 85.31 506 ALA A C 1
ATOM 4103 O O . ALA A 1 506 ? -9.841 -12.462 -32.783 1.00 85.31 506 ALA A O 1
ATOM 4104 N N . HIS A 1 507 ? -8.055 -13.752 -33.219 1.00 86.25 507 HIS A N 1
ATOM 4105 C CA . HIS A 1 507 ? -8.773 -15.020 -33.180 1.00 86.25 507 HIS A CA 1
ATOM 4106 C C . HIS A 1 507 ? -9.343 -15.320 -31.786 1.00 86.25 507 HIS A C 1
ATOM 4108 O O . HIS A 1 507 ? -10.535 -15.594 -31.666 1.00 86.25 507 HIS A O 1
ATOM 4114 N N . ASN A 1 508 ? -8.522 -15.227 -30.735 1.00 85.56 508 ASN A N 1
ATOM 4115 C CA . ASN A 1 508 ? -8.953 -15.485 -29.359 1.00 85.56 508 ASN A CA 1
ATOM 4116 C C . ASN A 1 508 ? -10.011 -14.467 -28.879 1.00 85.56 508 ASN A C 1
ATOM 4118 O O . ASN A 1 508 ? -11.004 -14.865 -28.274 1.00 85.56 508 ASN A O 1
ATOM 4122 N N . ASP A 1 509 ? -9.850 -13.179 -29.198 1.00 85.19 509 ASP A N 1
ATOM 4123 C CA . ASP A 1 509 ? -10.829 -12.126 -28.890 1.00 85.19 509 ASP A CA 1
ATOM 4124 C C . ASP A 1 509 ? -12.161 -12.407 -29.609 1.00 85.19 509 ASP A C 1
ATOM 4126 O O . ASP A 1 509 ? -13.239 -12.313 -29.020 1.00 85.19 509 ASP A O 1
ATOM 4130 N N . MET A 1 510 ? -12.102 -12.823 -30.879 1.00 87.00 510 MET A N 1
ATOM 4131 C CA . MET A 1 510 ? -13.286 -13.199 -31.649 1.00 87.00 510 MET A CA 1
ATOM 4132 C C . MET A 1 510 ? -14.005 -14.408 -31.030 1.00 87.00 510 MET A C 1
ATOM 4134 O O . MET A 1 510 ? -15.228 -14.365 -30.887 1.00 87.00 510 MET A O 1
ATOM 4138 N N . LEU A 1 511 ? -13.275 -15.447 -30.608 1.00 86.88 511 LEU A N 1
ATOM 4139 C CA . LEU A 1 511 ? -13.856 -16.590 -29.893 1.00 86.88 511 LEU A CA 1
ATOM 4140 C C . LEU A 1 511 ? -14.605 -16.139 -28.631 1.00 86.88 511 LEU A C 1
ATOM 4142 O O . LEU A 1 511 ? -15.776 -16.478 -28.477 1.00 86.88 511 LEU A O 1
ATOM 4146 N N . GLN A 1 512 ? -13.992 -15.289 -27.801 1.00 86.62 512 GLN A N 1
ATOM 4147 C CA . GLN A 1 512 ? -14.641 -14.744 -26.601 1.00 86.62 512 GLN A CA 1
ATOM 4148 C C . GLN A 1 512 ? -15.906 -13.940 -26.934 1.00 86.62 512 GLN A C 1
ATOM 4150 O O . GLN A 1 512 ? -16.924 -14.062 -26.250 1.00 86.62 512 GLN A O 1
ATOM 4155 N N . THR A 1 513 ? -15.886 -13.127 -27.999 1.00 88.31 513 THR A N 1
ATOM 4156 C CA . THR A 1 513 ? -17.085 -12.378 -28.414 1.00 88.31 513 THR A CA 1
ATOM 4157 C C . THR A 1 513 ? -18.209 -13.292 -28.895 1.00 88.31 513 THR A C 1
ATOM 4159 O O . THR A 1 513 ? -19.375 -13.025 -28.593 1.00 88.31 513 THR A O 1
ATOM 4162 N N . PHE A 1 514 ? -17.888 -14.378 -29.606 1.00 87.12 514 PHE A N 1
ATOM 4163 C CA . PHE A 1 514 ? -18.883 -15.358 -30.029 1.00 87.12 514 PHE A CA 1
ATOM 4164 C C . PHE A 1 514 ? -19.455 -16.126 -28.844 1.00 87.12 514 PHE A C 1
ATOM 4166 O O . PHE A 1 514 ? -20.675 -16.246 -28.754 1.00 87.12 514 PHE A O 1
ATOM 4173 N N . GLU A 1 515 ? -18.619 -16.566 -27.906 1.00 87.12 515 GLU A N 1
ATOM 4174 C CA . GLU A 1 515 ? -19.072 -17.201 -26.667 1.00 87.12 515 GLU A CA 1
ATOM 4175 C C . GLU A 1 515 ? -20.026 -16.284 -25.892 1.00 87.12 515 GLU A C 1
ATOM 4177 O O . GLU A 1 515 ? -21.142 -16.684 -25.557 1.00 87.12 515 GLU A O 1
ATOM 4182 N N . ALA A 1 516 ? -19.649 -15.016 -25.701 1.00 87.75 516 ALA A N 1
ATOM 4183 C CA . ALA A 1 516 ? -20.492 -14.028 -25.034 1.00 87.75 516 ALA A CA 1
ATOM 4184 C C . ALA A 1 516 ? -21.831 -13.808 -25.762 1.00 87.75 516 ALA A C 1
ATOM 4186 O O . ALA A 1 516 ? -22.875 -13.666 -25.120 1.00 87.75 516 ALA A O 1
ATOM 4187 N N . LYS A 1 517 ? -21.833 -13.798 -27.103 1.00 90.88 517 LYS A N 1
ATOM 4188 C CA . LYS A 1 517 ? -23.058 -13.663 -27.906 1.00 90.88 517 LYS A CA 1
ATOM 4189 C C . LYS A 1 517 ? -23.946 -14.902 -27.849 1.00 90.88 517 LYS A C 1
ATOM 4191 O O . LYS A 1 517 ? -25.159 -14.743 -27.752 1.00 90.88 517 LYS A O 1
ATOM 4196 N N . LEU A 1 518 ? -23.376 -16.104 -27.884 1.00 88.25 518 LEU A N 1
ATOM 4197 C CA . LEU A 1 518 ? -24.124 -17.358 -27.761 1.00 88.25 518 LEU A CA 1
ATOM 4198 C C . LEU A 1 518 ? -24.810 -17.452 -26.397 1.00 88.25 518 LEU A C 1
ATOM 4200 O O . LEU A 1 518 ? -26.012 -17.713 -26.338 1.00 88.25 518 LEU A O 1
ATOM 4204 N N . ILE A 1 519 ? -24.087 -17.111 -25.327 1.00 88.94 519 ILE A N 1
ATOM 4205 C CA . ILE A 1 519 ? -24.646 -17.020 -23.974 1.00 88.94 519 ILE A CA 1
ATOM 4206 C C . ILE A 1 519 ? -25.775 -15.980 -23.925 1.00 88.94 519 ILE A C 1
ATOM 4208 O O . ILE A 1 519 ? -26.851 -16.269 -23.404 1.00 88.94 519 ILE A O 1
ATOM 4212 N N . ALA A 1 520 ? -25.575 -14.790 -24.503 1.00 89.25 520 ALA A N 1
ATOM 4213 C CA . ALA A 1 520 ? -26.593 -13.735 -24.526 1.00 89.25 520 ALA A CA 1
ATOM 4214 C C . ALA A 1 520 ? -27.867 -14.125 -25.302 1.00 89.25 520 ALA A C 1
ATOM 4216 O O . ALA A 1 520 ? -28.952 -13.652 -24.974 1.00 89.25 520 ALA A O 1
ATOM 4217 N N . LEU A 1 521 ? -27.747 -14.989 -26.315 1.00 91.38 521 LEU A N 1
ATOM 4218 C CA . LEU A 1 521 ? -28.874 -15.548 -27.069 1.00 91.38 521 LEU A CA 1
ATOM 4219 C C . LEU A 1 521 ? -29.494 -16.787 -26.396 1.00 91.38 521 LEU A C 1
ATOM 4221 O O . LEU A 1 521 ? -30.423 -17.375 -26.945 1.00 91.38 521 LEU A O 1
ATOM 4225 N N . GLY A 1 522 ? -29.006 -17.179 -25.214 1.00 86.81 522 GLY A N 1
ATOM 4226 C CA . GLY A 1 522 ? -29.522 -18.313 -24.448 1.00 86.81 522 GLY A CA 1
ATOM 4227 C C . GLY A 1 522 ? -29.095 -19.679 -24.984 1.00 86.81 522 GLY A C 1
ATOM 4228 O O . GLY A 1 522 ? -29.751 -20.671 -24.676 1.00 86.81 522 GLY A O 1
ATOM 4229 N N . ILE A 1 523 ? -28.025 -19.746 -25.783 1.00 87.00 523 ILE A N 1
ATOM 4230 C CA . ILE A 1 523 ? -27.454 -20.991 -26.309 1.00 87.00 523 ILE A CA 1
ATOM 4231 C C . ILE A 1 523 ? -26.307 -21.422 -25.378 1.00 87.00 523 ILE A C 1
ATOM 4233 O O . ILE A 1 523 ? -25.270 -20.755 -25.351 1.00 87.00 523 ILE A O 1
ATOM 4237 N N . PRO A 1 524 ? -26.453 -22.520 -24.610 1.00 82.12 524 PRO A N 1
ATOM 4238 C CA . PRO A 1 524 ? -25.379 -23.047 -23.771 1.00 82.12 524 PRO A CA 1
ATOM 4239 C C . PRO A 1 524 ? -24.193 -23.509 -24.621 1.00 82.12 524 PRO A C 1
ATOM 4241 O O . PRO A 1 524 ? -24.382 -24.187 -25.632 1.00 82.12 524 PRO A O 1
ATOM 4244 N N . LEU A 1 525 ? -22.971 -23.183 -24.190 1.00 77.50 525 LEU A N 1
ATOM 4245 C CA . LEU A 1 525 ? -21.736 -23.556 -24.896 1.00 77.50 525 LEU A CA 1
ATOM 4246 C C . LEU A 1 525 ? -21.563 -25.082 -25.023 1.00 77.50 525 LEU A C 1
ATOM 4248 O O . LEU A 1 525 ? -20.988 -25.554 -26.001 1.00 77.50 525 LEU A O 1
ATOM 4252 N N . ASP A 1 526 ? -22.149 -25.852 -24.103 1.00 78.19 526 ASP A N 1
ATOM 4253 C CA . ASP A 1 526 ? -22.142 -27.322 -24.112 1.00 78.19 526 ASP A CA 1
ATOM 4254 C C . ASP A 1 526 ? -22.875 -27.926 -25.326 1.00 78.19 526 ASP A C 1
ATOM 4256 O O . ASP A 1 526 ? -22.609 -29.063 -25.719 1.00 78.19 526 ASP A O 1
ATOM 4260 N N . ASN A 1 527 ? -23.767 -27.160 -25.968 1.00 76.06 527 ASN A N 1
ATOM 4261 C CA . ASN A 1 527 ? -24.565 -27.617 -27.110 1.00 76.06 527 ASN A CA 1
ATOM 4262 C C . ASN A 1 527 ? -23.829 -27.505 -28.458 1.00 76.06 527 ASN A C 1
ATOM 4264 O O . ASN A 1 527 ? -24.372 -27.930 -29.478 1.00 76.06 527 ASN A O 1
ATOM 4268 N N . LEU A 1 528 ? -22.621 -26.928 -28.494 1.00 76.62 528 LEU A N 1
ATOM 4269 C CA . LEU A 1 528 ? -21.873 -26.697 -29.738 1.00 76.62 528 LEU A CA 1
ATOM 4270 C C . LEU A 1 528 ? -21.256 -27.978 -30.319 1.00 76.62 528 LEU A C 1
ATOM 4272 O O . LEU A 1 528 ? -20.994 -28.036 -31.516 1.00 76.62 528 LEU A O 1
ATOM 4276 N N . GLY A 1 529 ? -21.033 -29.014 -29.503 1.00 77.12 529 GLY A N 1
ATOM 4277 C CA . GLY A 1 529 ? -20.483 -30.300 -29.955 1.00 77.12 529 GLY A CA 1
ATOM 4278 C C . GLY A 1 529 ? -19.005 -30.270 -30.377 1.00 77.12 529 GLY A C 1
ATOM 4279 O O . GLY A 1 529 ? -18.465 -31.305 -30.763 1.00 77.12 529 GLY A O 1
ATOM 4280 N N . PHE A 1 530 ? -18.334 -29.118 -30.283 1.00 79.56 530 PHE A N 1
ATOM 4281 C CA . PHE A 1 530 ? -16.895 -28.952 -30.487 1.00 79.56 530 PHE A CA 1
ATOM 4282 C C . PHE A 1 530 ? -16.340 -27.886 -29.532 1.00 79.56 530 PHE A C 1
ATOM 4284 O O . PHE A 1 530 ? -17.054 -26.967 -29.137 1.00 79.56 530 PHE A O 1
ATOM 4291 N N . GLN A 1 531 ? -15.058 -27.999 -29.176 1.00 79.00 531 GLN A N 1
ATOM 4292 C CA . GLN A 1 531 ? -14.333 -26.969 -28.429 1.00 79.00 531 GLN A CA 1
ATOM 4293 C C . GLN A 1 531 ? -13.428 -26.196 -29.395 1.00 79.00 531 GLN A C 1
ATOM 4295 O O . GLN A 1 531 ? -12.583 -26.818 -30.047 1.00 79.00 531 GLN A O 1
ATOM 4300 N N . PRO A 1 532 ? -13.594 -24.868 -29.530 1.00 77.06 532 PRO A N 1
ATOM 4301 C CA . PRO A 1 532 ? -12.685 -24.073 -30.337 1.00 77.06 532 PRO A CA 1
ATOM 4302 C C . PRO A 1 532 ? -11.272 -24.120 -29.742 1.00 77.06 532 PRO A C 1
ATOM 4304 O O . PRO A 1 532 ? -11.083 -23.953 -28.537 1.00 77.06 532 PRO A O 1
ATOM 4307 N N . LEU A 1 533 ? -10.270 -24.359 -30.591 1.00 78.19 533 LEU A N 1
ATOM 4308 C CA . LEU A 1 533 ? -8.871 -24.383 -30.176 1.00 78.19 533 LEU A CA 1
ATOM 4309 C C . LEU A 1 533 ? -8.383 -22.942 -29.991 1.00 78.19 533 LEU A C 1
ATOM 4311 O O . LEU A 1 533 ? -8.243 -22.211 -30.969 1.00 78.19 533 LEU A O 1
ATOM 4315 N N . SER A 1 534 ? -8.098 -22.536 -28.756 1.00 73.44 534 SER A N 1
ATOM 4316 C CA . SER A 1 534 ? -7.376 -21.287 -28.518 1.00 73.44 534 SER A CA 1
ATOM 4317 C C . SER A 1 534 ? -5.922 -21.460 -28.957 1.00 73.44 534 SER A C 1
ATOM 4319 O O . SER A 1 534 ? -5.296 -22.483 -28.674 1.00 73.44 534 SER A O 1
ATOM 4321 N N . PHE A 1 535 ? -5.371 -20.479 -29.672 1.00 70.75 535 PHE A N 1
ATOM 4322 C CA . PHE A 1 535 ? -3.959 -20.509 -30.049 1.00 70.75 535 PHE A CA 1
ATOM 4323 C C . PHE A 1 535 ? -3.127 -19.898 -28.914 1.00 70.75 535 PHE A C 1
ATOM 4325 O O . PHE A 1 535 ? -3.193 -18.677 -28.719 1.00 70.75 535 PHE A O 1
ATOM 4332 N N . PRO A 1 536 ? -2.337 -20.690 -28.161 1.00 63.75 536 PRO A N 1
ATOM 4333 C CA . PRO A 1 536 ? -1.332 -20.128 -27.276 1.00 63.75 536 PRO A CA 1
ATOM 4334 C C . PRO A 1 536 ? -0.204 -19.557 -28.138 1.00 63.75 536 PRO A C 1
ATOM 4336 O O . PRO A 1 536 ? 0.366 -20.261 -28.972 1.00 63.75 536 PRO A O 1
ATOM 4339 N N . VAL A 1 537 ? 0.133 -18.282 -27.949 1.00 59.53 537 VAL A N 1
ATOM 4340 C CA . VAL A 1 537 ? 1.355 -17.727 -28.541 1.00 59.53 537 VAL A CA 1
ATOM 4341 C C . VAL A 1 537 ? 2.543 -18.368 -27.814 1.00 59.53 537 VAL A C 1
ATOM 4343 O O . VAL A 1 537 ? 2.645 -18.225 -26.593 1.00 59.53 537 VAL A O 1
ATOM 4346 N N . PRO A 1 538 ? 3.433 -19.108 -28.504 1.00 52.06 538 PRO A N 1
ATOM 4347 C CA . PRO A 1 538 ? 4.560 -19.757 -27.846 1.00 52.06 538 PRO A CA 1
ATOM 4348 C C . PRO A 1 538 ? 5.463 -18.710 -27.179 1.00 52.06 538 PRO A C 1
ATOM 4350 O O . PRO A 1 538 ? 6.065 -17.884 -27.858 1.00 52.06 538 PRO A O 1
ATOM 4353 N N . GLY A 1 539 ? 5.557 -18.749 -25.846 1.00 55.25 539 GLY A N 1
ATOM 4354 C CA . GLY A 1 539 ? 6.476 -17.912 -25.067 1.00 55.25 539 GLY A CA 1
ATOM 4355 C C . GLY A 1 539 ? 5.972 -16.521 -24.661 1.00 55.25 539 GLY A C 1
ATOM 4356 O O . GLY A 1 539 ? 6.753 -15.779 -24.071 1.00 55.25 539 GLY A O 1
ATOM 4357 N N . GLN A 1 540 ? 4.707 -16.163 -24.918 1.00 56.34 540 GLN A N 1
ATOM 4358 C CA . GLN A 1 540 ? 4.154 -14.855 -24.537 1.00 56.34 540 GLN A CA 1
ATOM 4359 C C . GLN A 1 540 ? 2.730 -14.985 -23.972 1.00 56.34 540 GLN A C 1
ATOM 4361 O O . GLN A 1 540 ? 1.813 -15.413 -24.670 1.00 56.34 540 GLN A O 1
ATOM 4366 N N . GLU A 1 541 ? 2.531 -14.592 -22.709 1.00 52.19 541 GLU A N 1
ATOM 4367 C CA . GLU A 1 541 ? 1.190 -14.375 -22.151 1.00 52.19 541 GLU A CA 1
ATOM 4368 C C . GLU A 1 541 ? 0.658 -13.037 -22.682 1.00 52.19 541 GLU A C 1
ATOM 4370 O O . GLU A 1 541 ? 1.113 -11.966 -22.284 1.00 52.19 541 GLU A O 1
ATOM 4375 N N . LEU A 1 542 ? -0.275 -13.087 -23.636 1.00 57.03 542 LEU A N 1
ATOM 4376 C CA . LEU A 1 542 ? -0.933 -11.892 -24.168 1.00 57.03 542 LEU A CA 1
ATOM 4377 C C . LEU A 1 542 ? -1.969 -11.366 -23.167 1.00 57.03 542 LEU A C 1
ATOM 4379 O O . LEU A 1 542 ? -2.774 -12.127 -22.631 1.00 57.03 542 LEU A O 1
ATOM 4383 N N . GLY A 1 543 ? -1.989 -10.050 -22.947 1.00 57.34 543 GLY A N 1
ATOM 4384 C CA . GLY A 1 543 ? -2.976 -9.426 -22.066 1.00 57.34 543 GLY A CA 1
ATOM 4385 C C . GLY A 1 543 ? -4.406 -9.572 -22.606 1.00 57.34 543 GLY A C 1
ATOM 4386 O O . GLY A 1 543 ? -4.653 -9.357 -23.790 1.00 57.34 543 GLY A O 1
ATOM 4387 N N . GLN A 1 544 ? -5.365 -9.864 -21.724 1.00 57.22 544 GLN A N 1
ATOM 4388 C CA . GLN A 1 544 ? -6.790 -10.047 -22.065 1.00 57.22 544 GLN A CA 1
ATOM 4389 C C . GLN A 1 544 ? -7.529 -8.739 -22.426 1.00 57.22 544 GLN A C 1
ATOM 4391 O O . GLN A 1 544 ? -8.704 -8.758 -22.775 1.00 57.22 544 GLN A O 1
ATOM 4396 N N . GLY A 1 545 ? -6.871 -7.580 -22.316 1.00 55.19 545 GLY A N 1
ATOM 4397 C CA . GLY A 1 545 ? -7.465 -6.281 -22.639 1.00 55.19 545 GLY A CA 1
ATOM 4398 C C . GLY A 1 545 ? -7.318 -5.884 -24.118 1.00 55.19 545 GLY A C 1
ATOM 4399 O O . GLY A 1 545 ? -6.440 -6.397 -24.822 1.00 55.19 545 GLY A O 1
ATOM 4400 N N . PRO A 1 546 ? -8.074 -4.874 -24.594 1.00 50.72 546 PRO A N 1
ATOM 4401 C CA . PRO A 1 546 ? -7.973 -4.361 -25.968 1.00 50.72 546 PRO A CA 1
ATOM 4402 C C . PRO A 1 546 ? -6.548 -3.893 -26.334 1.00 50.72 546 PRO A C 1
ATOM 4404 O O . PRO A 1 546 ? -6.128 -4.031 -27.479 1.00 50.72 546 PRO A O 1
ATOM 4407 N N . ALA A 1 547 ? -5.742 -3.480 -25.346 1.00 52.91 547 ALA A N 1
ATOM 4408 C CA . ALA A 1 547 ? -4.331 -3.102 -25.499 1.00 52.91 547 ALA A CA 1
ATOM 4409 C C . ALA A 1 547 ? -3.308 -4.241 -25.259 1.00 52.91 547 ALA A C 1
ATOM 4411 O O . ALA A 1 547 ? -2.108 -3.997 -25.247 1.00 52.91 547 ALA A O 1
ATOM 4412 N N . GLY A 1 548 ? -3.737 -5.496 -25.085 1.00 56.47 548 GLY A N 1
ATOM 4413 C CA . GLY A 1 548 ? -2.887 -6.628 -24.668 1.00 56.47 548 GLY A CA 1
ATOM 4414 C C . GLY A 1 548 ? -1.732 -7.063 -25.586 1.00 56.47 548 GLY A C 1
ATOM 4415 O O . GLY A 1 548 ? -1.044 -8.017 -25.253 1.00 56.47 548 GLY A O 1
ATOM 4416 N N . LEU A 1 549 ? -1.517 -6.381 -26.718 1.00 53.59 549 LEU A N 1
ATOM 4417 C CA . LEU A 1 549 ? -0.326 -6.536 -27.575 1.00 53.59 549 LEU A CA 1
ATOM 4418 C C . LEU A 1 549 ? 0.784 -5.523 -27.240 1.00 53.59 549 LEU A C 1
ATOM 4420 O O . LEU A 1 549 ? 1.878 -5.625 -27.782 1.00 53.59 549 LEU A O 1
ATOM 4424 N N . VAL A 1 550 ? 0.495 -4.524 -26.396 1.00 47.53 550 VAL A N 1
ATOM 4425 C CA . VAL A 1 550 ? 1.410 -3.423 -26.039 1.00 47.53 550 VAL A CA 1
ATOM 4426 C C . VAL A 1 550 ? 2.155 -3.705 -24.728 1.00 47.53 550 VAL A C 1
ATOM 4428 O O . VAL A 1 550 ? 3.193 -3.108 -24.463 1.00 47.53 550 VAL A O 1
ATOM 4431 N N . ALA A 1 551 ? 1.675 -4.650 -23.916 1.00 40.56 551 ALA A N 1
ATOM 4432 C CA . ALA A 1 551 ? 2.384 -5.098 -22.725 1.00 40.56 551 ALA A CA 1
ATOM 4433 C C . ALA A 1 551 ? 3.421 -6.159 -23.117 1.00 40.56 551 ALA A C 1
ATOM 4435 O O . ALA A 1 551 ? 3.144 -7.354 -23.098 1.00 40.56 551 ALA A O 1
ATOM 4436 N N . VAL A 1 552 ? 4.615 -5.712 -23.502 1.00 33.38 552 VAL A N 1
ATOM 4437 C CA . VAL A 1 552 ? 5.807 -6.564 -23.461 1.00 33.38 552 VAL A CA 1
ATOM 4438 C C . VAL A 1 552 ? 6.063 -6.887 -21.983 1.00 33.38 552 VAL A C 1
ATOM 4440 O O . VAL A 1 552 ? 6.228 -5.948 -21.202 1.00 33.38 552 VAL A O 1
ATOM 4443 N N . PRO A 1 553 ? 6.081 -8.161 -21.556 1.00 33.09 553 PRO A N 1
ATOM 4444 C CA . PRO A 1 553 ? 6.615 -8.505 -20.248 1.00 33.09 553 PRO A CA 1
ATOM 4445 C C . PRO A 1 553 ? 8.120 -8.212 -20.278 1.00 33.09 553 PRO A C 1
ATOM 4447 O O . PRO A 1 553 ? 8.834 -8.785 -21.102 1.00 33.09 553 PRO A O 1
ATOM 4450 N N . THR A 1 554 ? 8.580 -7.288 -19.436 1.00 32.81 554 THR A N 1
ATOM 4451 C CA . THR A 1 554 ? 10.003 -7.153 -19.079 1.00 32.81 554 THR A CA 1
ATOM 4452 C C . THR A 1 554 ? 10.495 -8.370 -18.321 1.00 32.81 554 THR A C 1
ATOM 4454 O O . THR A 1 554 ? 9.728 -8.827 -17.437 1.00 32.81 554 THR A O 1
#

Foldseek 3Di:
DDDDDDDDDDDDDDDDPDDDDDDDDDDDPDDDDDDDDDDDDDDDDDDDDDDDDDDDDDDDDDDDDDDDDDDDDDDDDDDDDDDDDDDDDDDDDDDPDDCPPADPVRVVVVVVVVVVVVVVVVVVVVVVVVVVVVVVVVVVVVVVVVVVVVVVVVVVVVVVVVVVVVVVVVVVVVVVVVVVVVVVVVVVVVVVVVVVVVVVVVVVVVVVVVVVVVVVVVVVVVVVVVVVVVVVVVVVVVVVVVVVVVVVVVVVVVVVVVVVVVVVVVVVVVVVVVVVVVVVVVVVVVVVVVVVVVVVVVVVVVVVVVVVVVVVVVVVVVVVVVCVVVCVPPPPPPPPDDPDPPPPPPPVVVVVVVPVVVVVVVVVVVVVVVVVVVVVVVVVVVVVVVVVVVVVVVVVVVVVVVVVVVVVVVVVVVVVVVVVVVVVVVVVVVVVCVVVVVVVVVVVVVVVVVVVVVVVVVVVVVVCVVVVPDDPVVVVVVVVV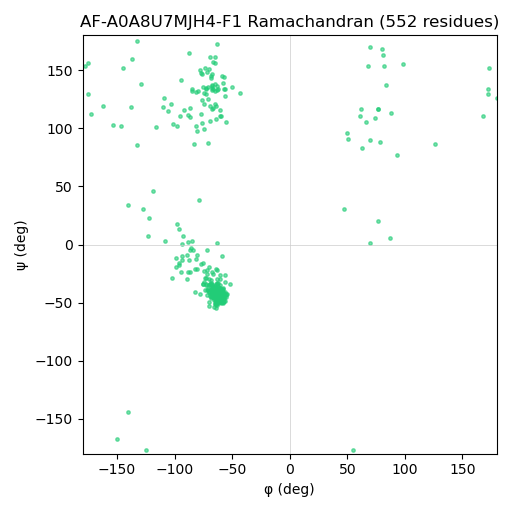VVVVVVVVVVVVVVVLLVVVVVLLVVVLVVVVVCVVCVVVVHDPVPPPDDDDRDDSPPDDFDPDPCRSVDDPD

Organism: Corvus moneduloides (NCBI:txid1196302)

pLDDT: mean 78.56, std 23.05, range [22.27, 98.38]

Sequence (554 aa):
MSPRLFPVSPPGPRPVPSRSPPRPPPVSLAPPPLPGRSVALLGACLPAAPLSRDFTILSRDLPGRCPETVVPPAAAMAPKKKAKGKGGKGPAVVDASAPENMSREQLLEHTVRLREELDRERQERNSFQLECNRIQSYWEITRRELEEKKAELQNRDREMEEAEERHQVEIKVYKQKVKHLLHEQQENLTELKAEGVLSLRRAQKDHWDQEQELWKEKRSLNIKLKEQELANEAAITNLCLKHEEEMARLRSNFEMQTKEMEAKYTRKMQALRDEMDLRRKTELHELEERKNTQISELMGNHEGAFGAIKNYYNDITAKNLTLINLLKEQVEDLKKKETVLEKEKAEVLLQNKELTGPLQETQELVAELQKKLVHYHRDKEALMNSKAHLKITQKELKDLQWEHEVLEQRFSKVQAERDELYQKFTRAINEVQQKTGFKNLLLERKLHGLLSLLEQKEVELSEVFAASNLSPSALSLVSHKLEDVLNSKNATIQDLQLQLARVCKAHNDMLQTFEAKLIALGIPLDNLGFQPLSFPVPGQELGQGPAGLVAVPT

Solvent-accessible surface area (backbone atoms only — not comparable to full-atom values): 33292 Å² total; per-residue (Å²): 136,83,88,85,84,82,88,82,79,83,85,76,88,77,87,80,78,86,76,77,82,82,81,80,80,83,83,79,87,72,81,83,81,77,91,74,89,77,86,88,87,81,81,94,76,89,78,86,74,88,78,89,73,86,86,85,79,86,88,83,88,89,86,88,78,86,81,88,83,84,86,89,88,83,83,89,80,85,88,84,84,89,78,83,89,79,90,80,80,88,82,91,79,84,81,85,73,79,82,84,85,60,55,78,69,56,51,51,52,50,53,49,52,53,48,54,49,51,52,47,53,50,50,48,50,49,52,52,48,53,50,49,51,49,53,49,50,53,49,53,49,53,50,48,52,51,52,51,52,51,49,50,49,54,50,51,53,49,54,50,51,52,49,51,54,51,50,54,50,50,53,51,51,52,54,49,52,53,51,51,52,53,48,51,53,51,49,52,53,51,50,54,50,50,52,51,53,51,52,52,52,47,55,52,48,53,51,51,54,51,51,53,49,52,52,50,50,53,53,53,51,52,49,53,50,51,53,50,50,51,52,50,53,52,51,50,52,52,50,51,52,52,50,51,52,52,52,52,52,52,51,52,52,52,52,52,52,48,53,52,52,51,53,53,52,50,52,51,53,49,52,53,48,54,50,52,53,47,52,52,51,50,55,49,50,54,50,49,52,52,49,51,49,52,51,50,52,50,51,50,52,49,52,51,50,49,50,51,49,51,50,51,50,48,53,44,45,57,54,35,62,63,39,51,79,66,49,77,80,66,76,87,77,82,88,82,85,82,86,76,78,82,72,74,71,65,66,66,62,59,65,62,64,71,57,52,61,68,54,50,58,52,50,52,52,51,53,52,51,52,51,53,50,53,53,51,52,52,51,52,51,52,51,51,53,50,52,52,49,51,55,50,55,54,47,54,50,52,54,50,51,52,54,47,53,54,49,51,54,51,49,53,50,53,51,50,53,52,52,51,50,54,50,50,52,53,50,53,52,52,51,50,51,50,53,51,50,51,52,48,54,51,49,51,52,51,52,51,52,52,49,54,51,48,53,51,50,53,50,55,49,51,52,51,55,66,72,61,74,64,57,72,69,60,53,51,53,53,50,52,53,50,50,53,52,50,50,52,50,51,51,49,51,52,49,52,53,51,50,49,50,52,50,39,46,54,52,46,54,48,51,50,53,50,52,55,49,36,51,73,73,72,44,63,74,84,76,65,84,65,81,86,82,75,65,80,54,89,92,52,87,67,48,95,52,100,63,22,87,72,62,73,84,128

Mean predicted aligned error: 23.66 Å

InterPro domains:
  IPR025593 Growth arrest-specific protein 8 domain [PF13851] (297-496)
  IPR039308 Growth arrest-specific protein 8 [PTHR31543] (77-550)